Protein AF-A0A2G5B1B4-F1 (afdb_monomer_lite)

Foldseek 3Di:
DVLVVVVVVCVVPDPPLCPVVLVVLLVLLQPLVVLPPDPVVVLVSLVVLLVSVVSVRPNSLSSLLSLLLVQAQLDPPPSNLVSLVSSLVSCVVSVVVCVVPLQSLQLLLLSLLLNLLLCPVVVVSSVSSLLSSLVSQQVPVVSNLLQALVSVVSLVSCCPPPSSVVVVCCQDPPVCSRPVPDDHCLVRLLDDGDLSNLSSNHRSNLVVLVLCQQQPNFPVRNVVSLVVSCVVQVVDPSSLSVLLSVLLNLQPPDDYDPVSVPDRRDHSLNSNLVSLVSRDDPVSNLSNLCSLCSCQQQPDPVRDDLSNNLSLLCNLQVCCVPNVVSNLVSLVSLLCCLCPVDNVCSVNRLVSLQVSNVVCCVVPSDVACACSLPPPSDDPVSNVSCCSSHVPGYDPPPPPPDPDDPDDD

Secondary structure (DSSP, 8-state):
-HHHHHHHHHHHH-SSTTHHHHHHHHHHHT-TTGGGS-HHHHHHHHHHHHHHHHTT-TTHHHHHHHHHTTSPTT---HHHHHHHHHHHHHHHHTHHHHTT-HHHHHHHHHHHHHHTTT-TT-HHHHHHHHHHHHHHHHH-HHHHHTTTHHHHHHHHHHTTSHHHHHHHHHHHH-GGGT-TT---THHHHTSPPPHHHHHHTS-HHHHHHHHHHHHH-BHHHHHHHHHHHHHHHSSSGGGGGHHHHHHHHHHHT----HHHHTSSBPPHHHHHHHHHTT---HHHHHHHHHHHTGGGTT--TTTS-GGGTHHHHHHHHHSHHHHHHHHHHHHHHHHHHHHHS-GGGHHHHHHHHHHHHHHHHHTTS-S-SHHHHT-TTS-HHHHHHHHHH-TTTSPPP------------

Sequence (409 aa):
MEASEYLRQLSIVSRDGFAQAIGRLQLISNAGRFGRVRETVRTQLFWLLGELVRMNAHGVEQVALALTRQMRGGDVTSGNIRLCTQLLDFLQKNYSWLMTQPLLIATTAYAFGRVILDHTRHTELRSNESSFVVRLLRERFSECAMIGRDLIRMLQDAARVPAFAELWRDLLQSPQKLSTQLTSIEQILRVPTPRVFLANRLTVEMERRLVFILEHVPVAGFTRNLMWFVQRYLSTPESETLYSDLVRFVVGVVHPPNAVLASNVVPRYVFLGALLRFVRSQVVAANVKLALFYDWLCYDPQRDSIMNIEPGVLLIARSIDRYAYLTASLVEFLSFVVDAYAPALATVIHRSIGLVMLGAVEKGVLPSLTPVCEHPRIDTTTRRQLHHLFPQLVPPVSDTVSAGDSVVY

Organism: Coemansia reversa (strain ATCC 12441 / NRRL 1564) (NCBI:txid763665)

pLDDT: mean 93.88, std 10.43, range [32.44, 98.81]

Structure (mmCIF, N/CA/C/O backbone):
data_AF-A0A2G5B1B4-F1
#
_entry.id   AF-A0A2G5B1B4-F1
#
loop_
_atom_site.group_PDB
_atom_site.id
_atom_site.type_symbol
_atom_site.label_atom_id
_atom_site.label_alt_id
_atom_site.label_comp_id
_atom_site.label_asym_id
_atom_site.label_entity_id
_atom_site.label_seq_id
_atom_site.pdbx_PDB_ins_code
_atom_site.Cartn_x
_atom_site.Cartn_y
_atom_site.Cartn_z
_atom_site.occupancy
_atom_site.B_iso_or_equiv
_atom_site.auth_seq_id
_atom_site.auth_comp_id
_atom_site.auth_asym_id
_atom_site.auth_atom_id
_atom_site.pdbx_PDB_model_num
ATOM 1 N N . MET A 1 1 ? -32.554 8.242 23.453 1.00 56.72 1 MET A N 1
ATOM 2 C CA . MET A 1 1 ? -33.603 7.371 24.025 1.00 56.72 1 MET A CA 1
ATOM 3 C C . MET A 1 1 ? -34.140 6.380 23.002 1.00 56.72 1 MET A C 1
ATOM 5 O O . MET A 1 1 ? -34.137 5.202 23.313 1.00 56.72 1 MET A O 1
ATOM 9 N N . GLU A 1 2 ? -34.502 6.788 21.780 1.00 84.75 2 GLU A N 1
ATOM 10 C CA . GLU A 1 2 ? -35.092 5.856 20.796 1.00 84.75 2 GLU A CA 1
ATOM 11 C C . GLU A 1 2 ? -34.148 4.742 20.298 1.00 84.75 2 GLU A C 1
ATOM 13 O O . GLU A 1 2 ? -34.555 3.591 20.207 1.00 84.75 2 GLU A O 1
ATOM 18 N N . ALA A 1 3 ? -32.870 5.029 20.017 1.00 90.25 3 ALA A N 1
ATOM 19 C CA . ALA A 1 3 ? -31.960 4.020 19.453 1.00 90.25 3 ALA A CA 1
ATOM 20 C C . ALA A 1 3 ? -31.680 2.831 20.396 1.00 90.25 3 ALA A C 1
ATOM 22 O O . ALA A 1 3 ? -31.646 1.687 19.950 1.00 90.25 3 ALA A O 1
ATOM 23 N N . SER A 1 4 ? -31.505 3.091 21.696 1.00 92.19 4 SER A N 1
ATOM 24 C CA . SER A 1 4 ? -31.312 2.048 22.714 1.00 92.19 4 SER A CA 1
ATOM 25 C C . SER A 1 4 ? -32.553 1.170 22.868 1.00 92.19 4 SER A C 1
ATOM 27 O O . SER A 1 4 ? -32.432 -0.039 23.046 1.00 92.19 4 SER A O 1
ATOM 29 N N . GLU A 1 5 ? -33.740 1.768 22.749 1.00 94.81 5 GLU A N 1
ATOM 30 C CA . GLU A 1 5 ? -35.007 1.042 22.768 1.00 94.81 5 GLU A CA 1
ATOM 31 C C . GLU A 1 5 ? -35.138 0.116 21.553 1.00 94.81 5 GLU A C 1
ATOM 33 O O . GLU A 1 5 ? -35.413 -1.072 21.710 1.00 94.81 5 GLU A O 1
ATOM 38 N N . TYR A 1 6 ? -34.851 0.615 20.347 1.00 94.88 6 TYR A N 1
ATOM 39 C CA . TYR A 1 6 ? -34.869 -0.216 19.141 1.00 94.88 6 TYR A CA 1
ATOM 40 C C . TYR A 1 6 ? -33.829 -1.333 19.177 1.00 94.88 6 TYR A C 1
ATOM 42 O O . TYR A 1 6 ? -34.114 -2.439 18.723 1.00 94.88 6 TYR A O 1
ATOM 50 N N . LEU A 1 7 ? -32.643 -1.087 19.740 1.00 95.19 7 LEU A N 1
ATOM 51 C CA . LEU A 1 7 ? -31.660 -2.148 19.932 1.00 95.19 7 LEU A CA 1
ATOM 52 C C . LEU A 1 7 ? -32.182 -3.211 20.901 1.00 95.19 7 LEU A C 1
ATOM 54 O O . LEU A 1 7 ? -32.080 -4.393 20.600 1.00 95.19 7 LEU A O 1
ATOM 58 N N . ARG A 1 8 ? -32.794 -2.818 22.025 1.00 94.19 8 ARG A N 1
ATOM 59 C CA . ARG A 1 8 ? -33.416 -3.765 22.960 1.00 94.19 8 ARG A CA 1
ATOM 60 C C . ARG A 1 8 ? -34.468 -4.627 22.263 1.00 94.19 8 ARG A C 1
ATOM 62 O O . ARG A 1 8 ? -34.474 -5.841 22.439 1.00 94.19 8 ARG A O 1
ATOM 69 N N . GLN A 1 9 ? -35.323 -4.014 21.448 1.00 95.06 9 GLN A N 1
ATOM 70 C CA . GLN A 1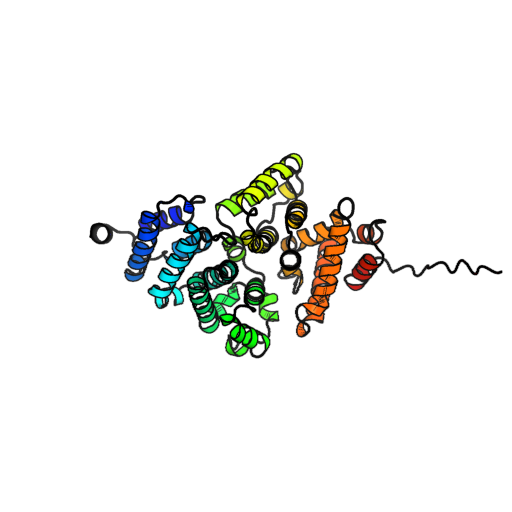 9 ? -36.319 -4.734 20.653 1.00 95.06 9 GLN A CA 1
ATOM 71 C C . GLN A 1 9 ? -35.661 -5.681 19.645 1.00 95.06 9 GLN A C 1
ATOM 73 O O . GLN A 1 9 ? -36.060 -6.840 19.558 1.00 95.06 9 GLN A O 1
ATOM 78 N N . LEU A 1 10 ? -34.613 -5.231 18.944 1.00 94.38 10 LEU A N 1
ATOM 79 C CA . LEU A 1 10 ? -33.833 -6.066 18.031 1.00 94.38 10 LEU A CA 1
ATOM 80 C C . LEU A 1 10 ? -33.254 -7.290 18.753 1.00 94.38 10 LEU A C 1
ATOM 82 O O . LEU A 1 10 ? -33.335 -8.394 18.228 1.00 94.38 10 LEU A O 1
ATOM 86 N N . SER A 1 11 ? -32.726 -7.118 19.965 1.00 94.06 11 SER A N 1
ATOM 87 C CA . SER A 1 11 ? -32.183 -8.205 20.786 1.00 94.06 11 SER A CA 1
ATOM 88 C C . SER A 1 11 ? -33.228 -9.243 21.184 1.00 94.06 11 SER A C 1
ATOM 90 O O . SER A 1 11 ? -32.897 -10.417 21.287 1.00 94.06 11 SER A O 1
ATOM 92 N N . ILE A 1 12 ? -34.482 -8.825 21.387 1.00 94.94 12 ILE A N 1
ATOM 93 C CA . ILE A 1 12 ? -35.594 -9.727 21.723 1.00 94.94 12 ILE A CA 1
ATOM 94 C C . ILE A 1 12 ? -36.022 -10.552 20.501 1.00 94.94 12 ILE A C 1
ATOM 96 O O . ILE A 1 12 ? -36.365 -11.724 20.639 1.00 94.94 12 ILE A O 1
ATOM 100 N N . VAL A 1 13 ? -36.026 -9.951 19.306 1.00 95.12 13 VAL A N 1
ATOM 101 C CA . VAL A 1 13 ? -36.523 -10.613 18.084 1.00 95.12 13 VAL A CA 1
ATOM 102 C C . VAL A 1 13 ? -35.438 -11.337 17.285 1.00 95.12 13 VAL A C 1
ATOM 104 O O . VAL A 1 13 ? -35.765 -12.185 16.455 1.00 95.12 13 VAL A O 1
ATOM 107 N N . SER A 1 14 ? -34.163 -11.009 17.506 1.00 94.19 14 SER A N 1
ATOM 108 C CA . SER A 1 14 ? -33.018 -11.613 16.822 1.00 94.19 14 SER A CA 1
ATOM 109 C C . SER A 1 14 ? -32.926 -13.109 17.128 1.00 94.19 14 SER A C 1
ATOM 111 O O . SER A 1 14 ? -32.933 -13.525 18.284 1.00 94.19 14 SER A O 1
ATOM 113 N N . ARG A 1 15 ? -32.833 -13.931 16.077 1.00 95.56 15 ARG A N 1
ATOM 114 C CA . ARG A 1 15 ? -32.708 -15.401 16.174 1.00 95.56 15 ARG A CA 1
ATOM 115 C C . ARG A 1 15 ? -31.421 -15.940 15.555 1.00 95.56 15 ARG A C 1
ATOM 117 O O . ARG A 1 15 ? -31.224 -17.147 15.507 1.00 95.56 15 ARG A O 1
ATOM 124 N N . ASP A 1 16 ? -30.566 -15.055 15.059 1.00 95.75 16 ASP A N 1
ATOM 125 C CA . ASP A 1 16 ? -29.385 -15.374 14.255 1.00 95.75 16 ASP A CA 1
ATOM 126 C C . ASP A 1 16 ? -28.098 -14.774 14.841 1.00 95.75 16 ASP A C 1
ATOM 128 O O . ASP A 1 16 ? -27.106 -14.611 14.134 1.00 95.75 16 ASP A O 1
ATOM 132 N N . GLY A 1 17 ? -28.124 -14.371 16.116 1.00 94.31 17 GLY A N 1
ATOM 133 C CA . GLY A 1 17 ? -26.987 -13.700 16.747 1.00 94.31 17 GLY A CA 1
ATOM 134 C C . GLY A 1 17 ? -26.611 -12.381 16.063 1.00 94.31 17 GLY A C 1
ATOM 135 O O . GLY A 1 17 ? -25.438 -12.020 16.053 1.00 94.31 17 GLY A O 1
ATOM 136 N N . PHE A 1 18 ? -27.589 -11.669 15.483 1.00 96.94 18 PHE A N 1
ATOM 137 C CA . PHE A 1 18 ? -27.417 -10.415 14.734 1.00 96.94 18 PHE A CA 1
ATOM 138 C C . PHE A 1 18 ? -26.724 -10.556 13.373 1.00 96.94 18 PHE A C 1
ATOM 140 O O . PHE A 1 18 ? -26.369 -9.537 12.774 1.00 96.94 18 PHE A O 1
ATOM 147 N N . ALA A 1 19 ? -26.558 -11.771 12.843 1.00 95.94 19 ALA A N 1
ATOM 148 C CA . ALA A 1 19 ? -25.866 -12.005 11.576 1.00 95.94 19 ALA A CA 1
ATOM 149 C C . ALA A 1 19 ? -26.446 -11.177 10.412 1.00 95.94 19 ALA A C 1
ATOM 151 O O . ALA A 1 19 ? -25.695 -10.536 9.674 1.00 95.94 19 ALA A O 1
ATOM 152 N N . GLN A 1 20 ? -27.773 -11.107 10.269 1.00 95.19 20 GLN A N 1
ATOM 153 C CA . GLN A 1 20 ? -28.429 -10.291 9.243 1.00 95.19 20 GLN A CA 1
ATOM 154 C C . GLN A 1 20 ? -28.176 -8.796 9.446 1.00 95.19 20 GLN A C 1
ATOM 156 O O . GLN A 1 20 ? -27.878 -8.086 8.484 1.00 95.19 20 GLN A O 1
ATOM 161 N N . ALA A 1 21 ? -28.259 -8.306 10.687 1.00 94.88 21 ALA A N 1
ATOM 162 C CA . ALA A 1 21 ? -27.978 -6.906 10.993 1.00 94.88 21 ALA A CA 1
ATOM 163 C C . ALA A 1 21 ? -26.531 -6.559 10.616 1.00 94.88 21 ALA A C 1
ATOM 165 O O . ALA A 1 21 ? -26.300 -5.609 9.868 1.00 94.88 21 ALA A O 1
ATOM 166 N N . ILE A 1 22 ? -25.571 -7.387 11.033 1.00 97.12 22 ILE A N 1
ATOM 167 C CA . ILE A 1 22 ? -24.149 -7.229 10.717 1.00 97.12 22 ILE A CA 1
ATOM 168 C C . ILE A 1 22 ? -23.908 -7.292 9.208 1.00 97.12 22 ILE A C 1
ATOM 170 O O . ILE A 1 22 ? -23.216 -6.425 8.681 1.00 97.12 22 ILE A O 1
ATOM 174 N N . GLY A 1 23 ? -24.541 -8.216 8.483 1.00 96.88 23 GLY A N 1
ATOM 175 C CA . GLY A 1 23 ? -24.462 -8.278 7.021 1.00 96.88 23 GLY A CA 1
ATOM 176 C C . GLY A 1 23 ? -24.932 -6.985 6.341 1.00 96.88 23 GLY A C 1
ATOM 177 O O . GLY A 1 23 ? -24.315 -6.514 5.381 1.00 96.88 23 GLY A O 1
ATOM 178 N N . ARG A 1 24 ? -25.977 -6.330 6.869 1.00 95.69 24 ARG A N 1
ATOM 179 C CA . ARG A 1 24 ? -26.408 -5.006 6.382 1.00 95.69 24 ARG A CA 1
ATOM 180 C C . ARG A 1 24 ? -25.410 -3.905 6.729 1.00 95.69 24 ARG A C 1
ATOM 182 O O . ARG A 1 24 ? -25.148 -3.055 5.878 1.00 95.69 24 ARG A O 1
ATOM 189 N N . LEU A 1 25 ? -24.818 -3.929 7.923 1.00 96.56 25 LEU A N 1
ATOM 190 C CA . LEU A 1 25 ? -23.766 -2.977 8.294 1.00 96.56 25 LEU A CA 1
ATOM 191 C C . LEU A 1 25 ? -22.533 -3.138 7.397 1.00 96.56 25 LEU A C 1
ATOM 193 O O . LEU A 1 25 ? -22.007 -2.143 6.908 1.00 96.56 25 LEU A O 1
ATOM 197 N N . GLN A 1 26 ? -22.119 -4.372 7.100 1.00 95.62 26 GLN A N 1
ATOM 198 C CA . GLN A 1 26 ? -21.025 -4.659 6.169 1.00 95.62 26 GLN A CA 1
ATOM 199 C C . GLN A 1 26 ? -21.321 -4.114 4.767 1.00 95.62 26 GLN A C 1
ATOM 201 O O . GLN A 1 26 ? -20.440 -3.517 4.147 1.00 95.62 26 GLN A O 1
ATOM 206 N N . LEU A 1 27 ? -22.554 -4.267 4.268 1.00 94.19 27 LEU A N 1
ATOM 207 C CA . LEU A 1 27 ? -22.967 -3.712 2.976 1.00 94.19 27 LEU A CA 1
ATOM 208 C C . LEU A 1 27 ? -22.848 -2.180 2.949 1.00 94.19 27 LEU A C 1
ATOM 210 O O . LEU A 1 27 ? -22.343 -1.617 1.976 1.00 94.19 27 LEU A O 1
ATOM 214 N N . ILE A 1 28 ? -23.286 -1.507 4.019 1.00 93.75 28 ILE A N 1
ATOM 215 C CA . ILE A 1 28 ? -23.202 -0.046 4.147 1.00 93.75 28 ILE A CA 1
ATOM 216 C C . ILE A 1 28 ? -21.737 0.401 4.224 1.00 93.75 28 ILE A C 1
ATOM 218 O O . ILE A 1 28 ? -21.333 1.296 3.480 1.00 93.75 28 ILE A O 1
ATOM 222 N N . SER A 1 29 ? -20.930 -0.240 5.070 1.00 94.44 29 SER A N 1
ATOM 223 C CA . SER A 1 29 ? -19.513 0.092 5.260 1.00 94.44 29 SER A CA 1
ATOM 224 C C . SER A 1 29 ? -18.658 -0.189 4.023 1.00 94.44 29 SER A C 1
ATOM 226 O O . SER A 1 29 ? -17.667 0.498 3.806 1.00 94.44 29 SER A O 1
ATOM 228 N N . ASN A 1 30 ? -19.050 -1.133 3.161 1.00 92.50 30 ASN A N 1
ATOM 229 C CA . ASN A 1 30 ? -18.387 -1.406 1.878 1.00 92.50 30 ASN A CA 1
ATOM 230 C C . ASN A 1 30 ? -18.935 -0.578 0.705 1.00 92.50 30 ASN A C 1
ATOM 232 O O . ASN A 1 30 ? -18.484 -0.726 -0.438 1.00 92.50 30 ASN A O 1
ATOM 236 N N . ALA A 1 31 ? -19.905 0.307 0.938 1.00 91.00 31 ALA A N 1
ATOM 237 C CA . ALA A 1 31 ? -20.442 1.133 -0.128 1.00 91.00 31 ALA A CA 1
ATOM 238 C C . ALA A 1 31 ? -19.355 2.077 -0.668 1.00 91.00 31 ALA A C 1
ATOM 240 O O . ALA A 1 31 ? -18.781 2.881 0.064 1.00 91.00 31 ALA A O 1
ATOM 241 N N . GLY A 1 32 ? -19.125 2.073 -1.987 1.00 86.50 32 GLY A N 1
ATOM 242 C CA . GLY A 1 32 ? -18.165 2.994 -2.621 1.00 86.50 32 GLY A CA 1
ATOM 243 C C . GLY A 1 32 ? -18.502 4.480 -2.412 1.00 86.50 32 GLY A C 1
ATOM 244 O O . GLY A 1 32 ? -17.653 5.345 -2.581 1.00 86.50 32 GLY A O 1
ATOM 245 N N . ARG A 1 33 ? -19.742 4.786 -2.008 1.00 86.31 33 ARG A N 1
ATOM 246 C CA . ARG A 1 33 ? -20.210 6.131 -1.654 1.00 86.31 33 ARG A CA 1
ATOM 247 C C . ARG A 1 33 ? -20.496 6.279 -0.155 1.00 86.31 33 ARG A C 1
ATOM 249 O O . ARG A 1 33 ? -21.348 7.087 0.197 1.00 86.31 33 ARG A O 1
ATOM 256 N N . PHE A 1 34 ? -19.799 5.551 0.721 1.00 91.38 34 PHE A N 1
ATOM 257 C CA . PHE A 1 34 ? -19.972 5.652 2.178 1.00 91.38 34 PHE A CA 1
ATOM 258 C C . PHE A 1 34 ? -19.892 7.100 2.693 1.00 91.38 34 PHE A C 1
ATOM 260 O O . PHE A 1 34 ? -20.690 7.504 3.531 1.00 91.38 34 PHE A O 1
ATOM 267 N N . GLY A 1 35 ? -19.029 7.938 2.107 1.00 87.81 35 GLY A N 1
ATOM 268 C CA . GLY A 1 35 ? -18.955 9.370 2.437 1.00 87.81 35 GLY A CA 1
ATOM 269 C C . GLY A 1 35 ? -20.240 10.178 2.173 1.00 87.81 35 GLY A C 1
ATOM 270 O O . GLY A 1 35 ? -20.346 11.303 2.645 1.00 87.81 35 GLY A O 1
ATOM 271 N N . ARG A 1 36 ? -21.222 9.629 1.439 1.00 89.69 36 ARG A N 1
ATOM 272 C CA . ARG A 1 36 ? -22.560 10.225 1.256 1.00 89.69 36 ARG A CA 1
ATOM 273 C C . ARG A 1 36 ? -23.569 9.792 2.322 1.00 89.69 36 ARG A C 1
ATOM 275 O O . ARG A 1 36 ? -24.667 10.341 2.363 1.00 89.69 36 ARG A O 1
ATOM 282 N N . VAL A 1 37 ? -23.234 8.808 3.156 1.00 91.75 37 VAL A N 1
ATOM 283 C CA . VAL A 1 37 ? -24.067 8.425 4.299 1.00 91.75 37 VAL A CA 1
ATOM 284 C C . VAL A 1 37 ? -24.105 9.603 5.268 1.00 91.75 37 VAL A C 1
ATOM 286 O O . VAL A 1 37 ? -23.065 10.169 5.624 1.00 91.75 37 VAL A O 1
ATOM 289 N N . ARG A 1 38 ? -25.322 9.989 5.676 1.00 93.38 38 ARG A N 1
ATOM 290 C CA . ARG A 1 38 ? -25.541 11.119 6.586 1.00 93.38 38 ARG A CA 1
ATOM 291 C C . ARG A 1 38 ? -24.687 10.953 7.836 1.00 93.38 38 ARG A C 1
ATOM 293 O O . ARG A 1 38 ? -24.531 9.852 8.354 1.00 93.38 38 ARG A O 1
ATOM 300 N N . GLU A 1 39 ? -24.143 12.058 8.321 1.00 91.12 39 GLU A N 1
ATOM 301 C CA . GLU A 1 39 ? -23.239 12.050 9.470 1.00 91.12 39 GLU A CA 1
ATOM 302 C C . GLU A 1 39 ? -23.869 11.421 10.714 1.00 91.12 39 GLU A C 1
ATOM 304 O O . GLU A 1 39 ? -23.259 10.554 11.327 1.00 91.12 39 GLU A O 1
ATOM 309 N N . THR A 1 40 ? -25.124 11.757 11.012 1.00 93.75 40 THR A N 1
ATOM 310 C CA . THR A 1 40 ? -25.873 11.155 12.123 1.00 93.75 40 THR A CA 1
ATOM 311 C C . THR A 1 40 ? -25.961 9.632 12.018 1.00 93.75 40 THR A C 1
ATOM 313 O O . THR A 1 40 ? -25.836 8.940 13.023 1.00 93.75 40 THR A O 1
ATOM 316 N N . VAL A 1 41 ? -26.098 9.090 10.804 1.00 93.75 41 VAL A N 1
ATOM 317 C CA . VAL A 1 41 ? -26.125 7.641 10.558 1.00 93.75 41 VAL A CA 1
ATOM 318 C C . VAL A 1 41 ? -24.744 7.021 10.770 1.00 93.75 41 VAL A C 1
ATOM 320 O O . VAL A 1 41 ? -24.655 5.942 11.344 1.00 93.75 41 VAL A O 1
ATOM 323 N N . ARG A 1 42 ? -23.661 7.698 10.365 1.00 94.62 42 ARG A N 1
ATOM 324 C CA . ARG A 1 42 ? -22.285 7.229 10.617 1.00 94.62 42 ARG A CA 1
ATOM 325 C C . ARG A 1 42 ? -21.953 7.224 12.112 1.00 94.62 42 ARG A C 1
ATOM 327 O O . ARG A 1 42 ? -21.400 6.247 12.601 1.00 94.62 42 ARG A O 1
ATOM 334 N N . THR A 1 43 ? -22.369 8.246 12.855 1.00 94.75 43 THR A N 1
ATOM 335 C CA . THR A 1 43 ? -22.231 8.268 14.320 1.00 94.75 43 THR A CA 1
ATOM 336 C C . THR A 1 43 ? -23.022 7.134 14.977 1.00 94.75 43 THR A C 1
ATOM 338 O O . THR A 1 43 ? -22.479 6.408 15.808 1.00 94.75 43 THR A O 1
ATOM 341 N N . GLN A 1 44 ? -24.276 6.919 14.560 1.00 95.56 44 GLN A N 1
ATOM 342 C CA . GLN A 1 44 ? -25.094 5.812 15.068 1.00 95.56 44 GLN A CA 1
ATOM 343 C C . GLN A 1 44 ? -24.538 4.434 14.697 1.00 95.56 44 GLN A C 1
ATOM 345 O O . GLN A 1 44 ? -24.667 3.507 15.492 1.00 95.56 44 GLN A O 1
ATOM 350 N N . LEU A 1 45 ? -23.896 4.295 13.533 1.00 96.69 45 LEU A N 1
ATOM 351 C CA . LEU A 1 45 ? -23.199 3.073 13.135 1.00 96.69 45 LEU A CA 1
ATOM 352 C C . LEU A 1 45 ? -22.113 2.717 14.156 1.00 96.69 45 LEU A C 1
ATOM 354 O O . LEU A 1 45 ? -22.116 1.602 14.662 1.00 96.69 45 LEU A O 1
ATOM 358 N N . PHE A 1 46 ? -21.225 3.653 14.505 1.00 97.75 46 PHE A N 1
ATOM 359 C CA . PHE A 1 46 ? -20.172 3.395 15.496 1.00 97.75 46 PHE A CA 1
ATOM 360 C C . PHE A 1 46 ? -20.721 3.107 16.894 1.00 97.75 46 PHE A C 1
ATOM 362 O O . PHE A 1 46 ? -20.201 2.225 17.579 1.00 97.75 46 PHE A O 1
ATOM 369 N N . TRP A 1 47 ? -21.789 3.802 17.304 1.00 97.31 47 TRP A N 1
ATOM 370 C CA . TRP A 1 47 ? -22.490 3.477 18.547 1.00 97.31 47 TRP A CA 1
ATOM 371 C C . TRP A 1 47 ? -22.999 2.029 18.530 1.00 97.31 47 TRP A C 1
ATOM 373 O O . TRP A 1 47 ? -22.662 1.258 19.427 1.00 97.31 47 TRP A O 1
ATOM 383 N N . LEU A 1 48 ? -23.722 1.636 17.475 1.00 97.50 48 LEU A N 1
ATOM 384 C CA . LEU A 1 48 ? -24.279 0.291 17.329 1.00 97.50 48 LEU A CA 1
ATOM 385 C C . LEU A 1 48 ? -23.186 -0.783 17.298 1.00 97.50 48 LEU A C 1
ATOM 387 O O . LEU A 1 48 ? -23.344 -1.819 17.933 1.00 97.50 48 LEU A O 1
ATOM 391 N N . LEU A 1 49 ? -22.064 -0.540 16.614 1.00 98.19 49 LEU A N 1
ATOM 392 C CA . LEU A 1 49 ? -20.926 -1.464 16.635 1.00 98.19 49 LEU A CA 1
ATOM 393 C C . LEU A 1 49 ? -20.401 -1.667 18.060 1.00 98.19 49 LEU A C 1
ATOM 395 O O . LEU A 1 49 ? -20.137 -2.799 18.449 1.00 98.19 49 LEU A O 1
ATOM 399 N N . GLY A 1 50 ? -20.299 -0.599 18.856 1.00 98.06 50 GLY A N 1
ATOM 400 C CA . GLY A 1 50 ? -19.887 -0.694 20.258 1.00 98.06 50 GLY A CA 1
ATOM 401 C C . GLY A 1 50 ? -20.856 -1.510 21.118 1.00 98.06 50 GLY A C 1
ATOM 402 O O . GLY A 1 50 ? -20.418 -2.253 21.993 1.00 98.06 50 GLY A O 1
ATOM 403 N N . GLU A 1 51 ? -22.161 -1.400 20.867 1.00 97.69 51 GLU A N 1
ATOM 404 C CA . GLU A 1 51 ? -23.160 -2.248 21.526 1.00 97.69 51 GLU A CA 1
ATOM 405 C C . GLU A 1 51 ? -23.026 -3.715 21.095 1.00 97.69 51 GLU A C 1
ATOM 407 O O . GLU A 1 51 ? -22.988 -4.602 21.941 1.00 97.69 51 GLU A O 1
ATOM 412 N N . LEU A 1 52 ? -22.872 -3.979 19.794 1.00 97.81 52 LEU A N 1
ATOM 413 C CA . LEU A 1 52 ? -22.727 -5.335 19.257 1.00 97.81 52 LEU A CA 1
ATOM 414 C C . LEU A 1 52 ? -21.471 -6.044 19.784 1.00 97.81 52 LEU A C 1
ATOM 416 O O . LEU A 1 52 ? -21.534 -7.239 20.071 1.00 97.81 52 LEU A O 1
ATOM 420 N N . VAL A 1 53 ? -20.361 -5.321 19.988 1.00 98.19 53 VAL A N 1
ATOM 421 C CA . VAL A 1 53 ? -19.178 -5.862 20.685 1.00 98.19 53 VAL A CA 1
ATOM 422 C C . VAL A 1 53 ? -19.528 -6.267 22.116 1.00 98.19 53 VAL A C 1
ATOM 424 O O . VAL A 1 53 ? -19.216 -7.381 22.526 1.00 98.19 53 VAL A O 1
ATOM 427 N N . ARG A 1 54 ? -20.205 -5.396 22.877 1.00 96.75 54 ARG A N 1
ATOM 428 C CA . ARG A 1 54 ? -20.606 -5.678 24.269 1.00 96.75 54 ARG A CA 1
ATOM 429 C C . ARG A 1 54 ? -21.573 -6.853 24.384 1.00 96.75 54 ARG A C 1
ATOM 431 O O . ARG A 1 54 ? -21.598 -7.533 25.404 1.00 96.75 54 ARG A O 1
ATOM 438 N N . MET A 1 55 ? -22.333 -7.105 23.328 1.00 95.75 55 MET A N 1
ATOM 439 C CA . MET A 1 55 ? -23.236 -8.243 23.207 1.00 95.75 55 MET A CA 1
ATOM 440 C C . MET A 1 55 ? -22.563 -9.512 22.661 1.00 95.75 55 MET A C 1
ATOM 442 O O . MET A 1 55 ? -23.251 -10.508 22.455 1.00 95.75 55 MET A O 1
ATOM 446 N N . ASN A 1 56 ? -21.245 -9.494 22.429 1.00 95.12 56 ASN A N 1
ATOM 447 C CA . ASN A 1 56 ? -20.474 -10.593 21.838 1.00 95.12 56 ASN A CA 1
ATOM 448 C C . ASN A 1 56 ? -21.020 -11.068 20.478 1.00 95.12 56 ASN A C 1
ATOM 450 O O . ASN A 1 56 ? -20.986 -12.257 20.166 1.00 95.12 56 ASN A O 1
ATOM 454 N N . ALA A 1 57 ? -21.532 -10.148 19.656 1.00 96.25 57 ALA A N 1
ATOM 455 C CA . ALA A 1 57 ? -21.986 -10.489 18.315 1.00 96.25 57 ALA A CA 1
ATOM 456 C C . ALA A 1 57 ? -20.790 -10.820 17.399 1.00 96.25 57 ALA A C 1
ATOM 458 O O . ALA A 1 57 ? -19.771 -10.125 17.400 1.00 96.25 57 ALA A O 1
ATOM 459 N N . HIS A 1 58 ? -20.919 -11.868 16.585 1.00 95.44 58 HIS A N 1
ATOM 460 C CA . HIS A 1 58 ? -19.871 -12.302 15.655 1.00 95.44 58 HIS A CA 1
ATOM 461 C C . HIS A 1 58 ? -19.888 -11.498 14.349 1.00 95.44 58 HIS A C 1
ATOM 463 O O . HIS A 1 58 ? -20.954 -11.219 13.809 1.00 95.44 58 HIS A O 1
ATOM 469 N N . GLY A 1 59 ? -18.720 -11.176 13.783 1.00 96.62 59 GLY A N 1
ATOM 470 C CA . GLY A 1 59 ? -18.612 -10.518 12.474 1.00 96.62 59 GLY A CA 1
ATOM 471 C C . GLY A 1 59 ? -18.525 -8.989 12.527 1.00 96.62 59 GLY A C 1
ATOM 472 O O . GLY A 1 59 ? -18.460 -8.340 11.477 1.00 96.62 59 GLY A O 1
ATOM 473 N N . VAL A 1 60 ? -18.501 -8.393 13.725 1.00 98.31 60 VAL A N 1
ATOM 474 C CA . VAL A 1 60 ? -18.289 -6.947 13.920 1.00 98.31 60 VAL A CA 1
ATOM 475 C C . VAL A 1 60 ? -16.922 -6.519 13.377 1.00 98.31 60 VAL A C 1
ATOM 477 O O . VAL A 1 60 ? -16.790 -5.446 12.784 1.00 98.31 60 VAL A O 1
ATOM 480 N N . GLU A 1 61 ? -15.911 -7.380 13.501 1.00 97.94 61 GLU A N 1
ATOM 481 C CA . GLU A 1 61 ? -14.555 -7.151 13.008 1.00 97.94 61 GLU A CA 1
ATOM 482 C C . GLU A 1 61 ? -14.526 -6.932 11.494 1.00 97.94 61 GLU A C 1
ATOM 484 O O . GLU A 1 61 ? -13.782 -6.084 11.012 1.00 97.94 61 GLU A O 1
ATOM 489 N N . GLN A 1 62 ? -15.402 -7.604 10.743 1.00 97.69 62 GLN A N 1
ATOM 490 C CA . GLN A 1 62 ? -15.515 -7.426 9.294 1.00 97.69 62 GLN A CA 1
ATOM 491 C C . GLN A 1 62 ? -16.085 -6.053 8.930 1.00 97.69 62 GLN A C 1
ATOM 493 O O . GLN A 1 62 ? -15.676 -5.447 7.938 1.00 97.69 62 GLN A O 1
ATOM 498 N N . VAL A 1 63 ? -17.004 -5.520 9.745 1.00 98.25 63 VAL A N 1
ATOM 499 C CA . VAL A 1 63 ? -17.496 -4.147 9.565 1.00 98.25 63 VAL A CA 1
ATOM 500 C C . VAL A 1 63 ? -16.375 -3.152 9.861 1.00 98.25 63 VAL A C 1
ATOM 502 O O . VAL A 1 63 ? -16.188 -2.208 9.096 1.00 98.25 63 VAL A O 1
ATOM 505 N N . ALA A 1 64 ? -15.595 -3.376 10.923 1.00 98.38 64 ALA A N 1
ATOM 506 C CA . ALA A 1 64 ? -14.450 -2.533 11.261 1.00 98.38 64 ALA A CA 1
ATOM 507 C C . ALA A 1 64 ? -13.362 -2.569 10.169 1.00 98.38 64 ALA A C 1
ATOM 509 O O . ALA A 1 64 ? -12.863 -1.516 9.776 1.00 98.38 64 ALA A O 1
ATOM 510 N N . LEU A 1 65 ? -13.058 -3.746 9.608 1.00 97.94 65 LEU A N 1
ATOM 511 C CA . LEU A 1 65 ? -12.164 -3.911 8.453 1.00 97.94 65 LEU A CA 1
ATOM 512 C C . LEU A 1 65 ? -12.680 -3.177 7.206 1.00 97.94 65 LEU A C 1
ATOM 514 O O . LEU A 1 65 ? -11.903 -2.563 6.479 1.00 97.94 65 LEU A O 1
ATOM 518 N N . ALA A 1 66 ? -13.989 -3.198 6.951 1.00 97.06 66 ALA A N 1
ATOM 519 C CA . ALA A 1 66 ? -14.574 -2.421 5.860 1.00 97.06 66 ALA A CA 1
ATOM 520 C C . ALA A 1 66 ? -14.444 -0.907 6.107 1.00 97.06 66 ALA A C 1
ATOM 522 O O . ALA A 1 66 ? -14.166 -0.147 5.181 1.00 97.06 66 ALA A O 1
ATOM 523 N N . LEU A 1 67 ? -14.607 -0.463 7.357 1.00 97.75 67 LEU A N 1
ATOM 524 C CA . LEU A 1 67 ? -14.495 0.946 7.738 1.00 97.75 67 LEU A CA 1
ATOM 525 C C . LEU A 1 67 ? -13.058 1.474 7.672 1.00 97.75 67 LEU A C 1
ATOM 527 O O . LEU A 1 67 ? -12.882 2.620 7.258 1.00 97.75 67 LEU A O 1
ATOM 531 N N . THR A 1 68 ? -12.031 0.669 7.982 1.00 97.69 68 THR A N 1
ATOM 532 C CA . THR A 1 68 ? -10.629 1.099 7.778 1.00 97.69 68 THR A CA 1
ATOM 533 C C . THR A 1 68 ? -10.374 1.451 6.316 1.00 97.69 68 THR A C 1
ATOM 535 O O . THR A 1 68 ? -9.704 2.435 6.023 1.00 97.69 68 THR A O 1
ATOM 538 N N . ARG A 1 69 ? -11.002 0.712 5.395 1.00 95.56 69 ARG A N 1
ATOM 539 C CA . ARG A 1 69 ? -10.915 0.940 3.952 1.00 95.56 69 ARG A CA 1
ATOM 540 C C . ARG A 1 69 ? -11.654 2.202 3.476 1.00 95.56 69 ARG A C 1
ATOM 542 O O . ARG A 1 69 ? -11.446 2.667 2.355 1.00 95.56 69 ARG A O 1
ATOM 549 N N . GLN A 1 70 ? -12.538 2.763 4.301 1.00 95.50 70 GLN A N 1
ATOM 550 C CA . GLN A 1 70 ? -13.211 4.031 4.007 1.00 95.50 70 GLN A CA 1
ATOM 551 C C . GLN A 1 70 ? -12.376 5.250 4.413 1.00 95.50 70 GLN A C 1
ATOM 553 O O . GLN A 1 70 ? -12.661 6.345 3.922 1.00 95.50 70 GLN A O 1
ATOM 558 N N . MET A 1 71 ? -11.348 5.071 5.254 1.00 95.50 71 MET A N 1
ATOM 559 C CA . MET A 1 71 ? -10.372 6.120 5.546 1.00 95.50 71 MET A CA 1
ATOM 560 C C . MET A 1 71 ? -9.553 6.404 4.289 1.00 95.50 71 MET A C 1
ATOM 562 O O . MET A 1 71 ? -8.891 5.523 3.738 1.00 95.50 71 MET A O 1
ATOM 566 N N . ARG A 1 72 ? -9.611 7.642 3.811 1.00 92.88 72 ARG A N 1
ATOM 567 C CA . ARG A 1 72 ? -8.894 8.062 2.606 1.00 92.88 72 ARG A CA 1
ATOM 568 C C . ARG A 1 72 ? -7.535 8.627 2.979 1.00 92.88 72 ARG A C 1
ATOM 570 O O . ARG A 1 72 ? -7.471 9.604 3.717 1.00 92.88 72 ARG A O 1
ATOM 577 N N . GLY A 1 73 ? -6.472 8.032 2.443 1.00 92.44 73 GLY A N 1
ATOM 578 C CA . GLY A 1 73 ? -5.157 8.671 2.436 1.00 92.44 73 GLY A CA 1
ATOM 579 C C . GLY A 1 73 ? -5.179 9.932 1.570 1.00 92.44 73 GLY A C 1
ATOM 580 O O . GLY A 1 73 ? -5.844 9.960 0.531 1.00 92.44 73 GLY A O 1
ATOM 581 N N . GLY A 1 74 ? -4.480 10.968 2.018 1.00 91.50 74 GLY A N 1
ATOM 582 C CA . GLY A 1 74 ? -4.355 12.247 1.329 1.00 91.50 74 GLY A CA 1
ATOM 583 C C . GLY A 1 74 ? -5.629 13.098 1.272 1.00 91.50 74 GLY A C 1
ATOM 584 O O . GLY A 1 74 ? -5.734 14.010 0.451 1.00 91.50 74 GLY A O 1
ATOM 585 N N . ASP A 1 75 ? -6.612 12.805 2.128 1.00 93.00 75 ASP A N 1
ATOM 586 C CA . ASP A 1 75 ? -7.884 13.526 2.237 1.00 93.00 75 ASP A CA 1
ATOM 587 C C . ASP A 1 75 ? -8.050 14.063 3.668 1.00 93.00 75 ASP A C 1
ATOM 589 O O . ASP A 1 75 ? -8.420 13.337 4.586 1.00 93.00 75 ASP A O 1
ATOM 593 N N . VAL A 1 76 ? -7.804 15.357 3.869 1.00 95.12 76 VAL A N 1
ATOM 594 C CA . VAL A 1 76 ? -7.986 16.025 5.173 1.00 95.12 76 VAL A CA 1
ATOM 595 C C . VAL A 1 76 ? -9.337 16.735 5.288 1.00 95.12 76 VAL A C 1
ATOM 597 O O . VAL A 1 76 ? -9.517 17.639 6.106 1.00 95.12 76 VAL A O 1
ATOM 600 N N . THR A 1 77 ? -10.323 16.364 4.462 1.00 94.00 77 THR A N 1
ATOM 601 C CA . THR A 1 77 ? -11.670 16.920 4.608 1.00 94.00 77 THR A CA 1
ATOM 602 C C . THR A 1 77 ? -12.248 16.551 5.969 1.00 94.00 77 THR A C 1
ATOM 604 O O . THR A 1 77 ? -12.024 15.463 6.504 1.00 94.00 77 THR A O 1
ATOM 607 N N . SER A 1 78 ? -13.066 17.442 6.527 1.00 94.50 78 SER A N 1
ATOM 608 C CA . SER A 1 78 ? -13.625 17.255 7.869 1.00 94.50 78 SER A CA 1
ATOM 609 C C . SER A 1 78 ? -14.400 15.936 8.014 1.00 94.50 78 SER A C 1
ATOM 611 O O . SER A 1 78 ? -14.392 15.326 9.080 1.00 94.50 78 SER A O 1
ATOM 613 N N . GLY A 1 79 ? -15.026 15.457 6.933 1.00 94.69 79 GLY A N 1
ATOM 614 C CA . GLY A 1 79 ? -15.726 14.176 6.906 1.00 94.69 79 GLY A CA 1
ATOM 615 C C . GLY A 1 79 ? -14.812 12.949 6.976 1.00 94.69 79 GLY A C 1
ATOM 616 O O . GLY A 1 79 ? -15.251 11.940 7.528 1.00 94.69 79 GLY A O 1
ATOM 617 N N . ASN A 1 80 ? -13.589 13.023 6.437 1.00 95.19 80 ASN A N 1
ATOM 618 C CA . ASN A 1 80 ? -12.590 11.956 6.536 1.00 95.19 80 ASN A CA 1
ATOM 619 C C . ASN A 1 80 ? -11.891 11.987 7.902 1.00 95.19 80 ASN A C 1
ATOM 621 O O . ASN A 1 80 ? -11.826 10.959 8.565 1.00 95.19 80 ASN A O 1
ATOM 625 N N . ILE A 1 81 ? -11.509 13.178 8.383 1.00 97.19 81 ILE A N 1
ATOM 626 C CA . ILE A 1 81 ? -10.950 13.366 9.732 1.00 97.19 81 ILE A CA 1
ATOM 627 C C . ILE A 1 81 ? -11.895 12.801 10.800 1.00 97.19 81 ILE A C 1
ATOM 629 O O . ILE A 1 81 ? -11.473 12.002 11.629 1.00 97.19 81 ILE A O 1
ATOM 633 N N . ARG A 1 82 ? -13.197 13.122 10.731 1.00 96.56 82 ARG A N 1
ATOM 634 C CA . ARG A 1 82 ? -14.194 12.563 11.663 1.00 96.56 82 ARG A CA 1
ATOM 635 C C . ARG A 1 82 ? -14.302 11.042 11.583 1.00 96.56 82 ARG A C 1
ATOM 637 O O . ARG A 1 82 ? -14.479 10.411 12.618 1.00 96.56 82 ARG A O 1
ATOM 644 N N . LEU A 1 83 ? -14.197 10.451 10.391 1.00 97.12 83 LEU A N 1
ATOM 645 C CA . LEU A 1 83 ? -14.207 8.995 10.241 1.00 97.12 83 LEU A CA 1
ATOM 646 C C . LEU A 1 83 ? -12.992 8.358 10.931 1.00 97.12 83 LEU A C 1
ATOM 648 O O . LEU A 1 83 ? -13.171 7.398 11.678 1.00 97.12 83 LEU A O 1
ATOM 652 N N . CYS A 1 84 ? -11.792 8.907 10.716 1.00 98.12 84 CYS A N 1
ATOM 653 C CA . CYS A 1 84 ? -10.568 8.451 11.378 1.00 98.12 84 CYS A CA 1
ATOM 654 C C . CYS A 1 84 ? -10.707 8.542 12.906 1.00 98.12 84 CYS A C 1
ATOM 656 O O . CYS A 1 84 ? -10.459 7.555 13.595 1.00 98.12 84 CYS A O 1
ATOM 658 N N . THR A 1 85 ? -11.201 9.672 13.429 1.00 98.31 85 THR A N 1
ATOM 659 C CA . THR A 1 85 ? -11.459 9.857 14.867 1.00 98.31 85 THR A CA 1
ATOM 660 C C . THR A 1 85 ? -12.464 8.842 15.411 1.00 98.31 85 THR A C 1
ATOM 662 O O . THR A 1 85 ? -12.178 8.162 16.389 1.00 98.31 85 THR A O 1
ATOM 665 N N . GLN A 1 86 ? -13.629 8.687 14.775 1.00 98.25 86 GLN A N 1
ATOM 666 C CA . GLN A 1 86 ? -14.673 7.779 15.262 1.00 98.25 86 GLN A CA 1
ATOM 667 C C . GLN A 1 86 ? -14.229 6.313 15.248 1.00 98.25 86 GLN A C 1
ATOM 669 O O . GLN A 1 86 ? -14.552 5.565 16.173 1.00 98.25 86 GLN A O 1
ATOM 674 N N . LEU A 1 87 ? -13.483 5.901 14.219 1.00 98.62 87 LEU A N 1
ATOM 675 C CA . LEU A 1 87 ? -12.939 4.550 14.147 1.00 98.62 87 LEU A CA 1
ATOM 676 C C . LEU A 1 87 ? -11.864 4.326 15.212 1.00 98.62 87 LEU A C 1
ATOM 678 O O . LEU A 1 87 ? -11.878 3.284 15.864 1.00 98.62 87 LEU A O 1
ATOM 682 N N . LEU A 1 88 ? -10.975 5.298 15.422 1.00 98.75 88 LEU A N 1
ATOM 683 C CA . LEU A 1 88 ? -9.962 5.234 16.471 1.00 98.75 88 LEU A CA 1
ATOM 684 C C . LEU A 1 88 ? -10.608 5.118 17.857 1.00 98.75 88 LEU A C 1
ATOM 686 O O . LEU A 1 88 ? -10.285 4.195 18.603 1.00 98.75 88 LEU A O 1
ATOM 690 N N . ASP A 1 89 ? -11.576 5.982 18.163 1.00 98.69 89 ASP A N 1
ATOM 691 C CA . ASP A 1 89 ? -12.317 5.966 19.425 1.00 98.69 89 ASP A CA 1
ATOM 692 C C . ASP A 1 89 ? -13.032 4.630 19.644 1.00 98.69 89 ASP A C 1
ATOM 694 O O . ASP A 1 89 ? -13.023 4.086 20.750 1.00 98.69 89 ASP A O 1
ATOM 698 N N . PHE A 1 90 ? -13.667 4.088 18.599 1.00 98.75 90 PHE A N 1
ATOM 699 C CA . PHE A 1 90 ? -14.325 2.784 18.656 1.00 98.75 90 PHE A CA 1
ATOM 700 C C . PHE A 1 90 ? -13.327 1.672 19.001 1.00 98.75 90 PHE A C 1
ATOM 702 O O . PHE A 1 90 ? -13.600 0.867 19.894 1.00 98.75 90 PHE A O 1
ATOM 709 N N . LEU A 1 91 ? -12.168 1.642 18.342 1.00 98.75 91 LEU A N 1
ATOM 710 C CA . LEU A 1 91 ? -11.133 0.635 18.579 1.00 98.75 91 LEU A CA 1
ATOM 711 C C . LEU A 1 91 ? -10.500 0.775 19.968 1.00 98.75 91 LEU A C 1
ATOM 713 O O . LEU A 1 91 ? -10.283 -0.229 20.641 1.00 98.75 91 LEU A O 1
ATOM 717 N N . GLN A 1 92 ? -10.248 2.002 20.430 1.00 98.56 92 GLN A N 1
ATOM 718 C CA . GLN A 1 92 ? -9.693 2.268 21.759 1.00 98.56 92 GLN A CA 1
ATOM 719 C C . GLN A 1 92 ? -10.674 1.902 22.879 1.00 98.56 92 GLN A C 1
ATOM 721 O O . GLN A 1 92 ? -10.280 1.264 23.855 1.00 98.56 92 GLN A O 1
ATOM 726 N N . LYS A 1 93 ? -11.963 2.238 22.735 1.00 98.44 93 LYS A N 1
ATOM 727 C CA . LYS A 1 93 ? -13.006 1.869 23.713 1.00 98.44 93 LYS A CA 1
ATOM 728 C C . LYS A 1 93 ? -13.223 0.360 23.795 1.00 98.44 93 LYS A C 1
ATOM 730 O O . LYS A 1 93 ? -13.565 -0.146 24.858 1.00 98.44 93 LYS A O 1
ATOM 735 N N . ASN A 1 94 ? -13.005 -0.354 22.692 1.00 98.56 94 ASN A N 1
ATOM 736 C CA . ASN A 1 94 ? -13.162 -1.804 22.595 1.00 98.56 94 ASN A CA 1
ATOM 737 C C . ASN A 1 94 ? -11.802 -2.518 22.466 1.00 98.56 94 ASN A C 1
ATOM 739 O O . ASN A 1 94 ? -11.695 -3.531 21.776 1.00 98.56 94 ASN A O 1
ATOM 743 N N . TYR A 1 95 ? -10.751 -1.999 23.113 1.00 98.56 95 TYR A N 1
ATOM 744 C CA . TYR A 1 95 ? -9.382 -2.493 22.925 1.00 98.56 95 TYR A CA 1
ATOM 745 C C . TYR A 1 95 ? -9.213 -3.971 23.305 1.00 98.56 95 TYR A C 1
ATOM 747 O O . TYR A 1 95 ? -8.555 -4.718 22.588 1.00 98.56 95 TYR A O 1
ATOM 755 N N . SER A 1 96 ? -9.844 -4.423 24.393 1.00 98.19 96 SER A N 1
ATOM 756 C CA . SER A 1 96 ? -9.814 -5.836 24.803 1.00 98.19 96 SER A CA 1
ATOM 757 C C . SER A 1 96 ? -10.399 -6.758 23.731 1.00 98.19 96 SER A C 1
ATOM 759 O O . SER A 1 96 ? -9.818 -7.799 23.440 1.00 98.19 96 SER A O 1
ATOM 761 N N . TRP A 1 97 ? -11.497 -6.345 23.096 1.00 98.50 97 TRP A N 1
ATOM 762 C CA . TRP A 1 97 ? -12.070 -7.045 21.951 1.00 98.50 97 TRP A CA 1
ATOM 763 C C . TRP A 1 97 ? -11.124 -7.010 20.748 1.00 98.50 97 TRP A C 1
ATOM 765 O O . TRP A 1 97 ? -10.855 -8.060 20.172 1.00 98.50 97 TRP A O 1
ATOM 775 N N . LEU A 1 98 ? -10.540 -5.855 20.410 1.00 98.69 98 LEU A N 1
ATOM 776 C CA . LEU A 1 98 ? -9.564 -5.747 19.320 1.00 98.69 98 LEU A CA 1
ATOM 777 C C . LEU A 1 98 ? -8.386 -6.718 19.497 1.00 98.69 98 LEU A C 1
ATOM 779 O O . LEU A 1 98 ? -7.962 -7.334 18.524 1.00 98.69 98 LEU A O 1
ATOM 783 N N . MET A 1 99 ? -7.896 -6.910 20.728 1.00 98.38 99 MET A N 1
ATOM 784 C CA . MET A 1 99 ? -6.798 -7.841 21.033 1.00 98.38 99 MET A CA 1
ATOM 785 C C . MET A 1 99 ? -7.108 -9.310 20.706 1.00 98.38 99 MET A C 1
ATOM 787 O O . MET A 1 99 ? -6.186 -10.121 20.668 1.00 98.38 99 MET A O 1
ATOM 791 N N . THR A 1 100 ? -8.376 -9.650 20.453 1.00 97.94 100 THR A N 1
ATOM 792 C CA . THR A 1 100 ? -8.815 -10.987 20.016 1.00 97.94 100 THR A CA 1
ATOM 793 C C . THR A 1 100 ? -8.887 -11.138 18.493 1.00 97.94 100 THR A C 1
ATOM 795 O O . THR A 1 100 ? -9.235 -12.210 18.008 1.00 97.94 100 THR A O 1
ATOM 798 N N . GLN A 1 101 ? -8.575 -10.082 17.729 1.00 98.25 101 GLN A N 1
ATOM 799 C CA . GLN A 1 101 ? -8.812 -9.999 16.284 1.00 98.25 101 GLN A CA 1
ATOM 800 C C . GLN A 1 101 ? -7.502 -9.754 15.502 1.00 98.25 101 GLN A C 1
ATOM 802 O O . GLN A 1 101 ? -7.226 -8.615 15.115 1.00 98.25 101 GLN A O 1
ATOM 807 N N . PRO A 1 102 ? -6.693 -10.795 15.204 1.00 98.06 102 PRO A N 1
ATOM 808 C CA . PRO A 1 102 ? -5.359 -10.643 14.603 1.00 98.06 102 PRO A CA 1
ATOM 809 C C . PRO A 1 102 ? -5.329 -9.832 13.302 1.00 98.06 102 PRO A C 1
ATOM 811 O O . PRO A 1 102 ? -4.538 -8.900 13.153 1.00 98.06 102 PRO A O 1
ATOM 814 N N . LEU A 1 103 ? -6.236 -10.131 12.365 1.00 98.06 103 LEU A N 1
ATOM 815 C CA . LEU A 1 103 ? -6.296 -9.422 11.084 1.00 98.06 103 LEU A CA 1
ATOM 816 C C . LEU A 1 103 ? -6.699 -7.952 11.259 1.00 98.06 103 LEU A C 1
ATOM 818 O O . LEU A 1 103 ? -6.188 -7.088 10.544 1.00 98.06 103 LEU A O 1
ATOM 822 N N . LEU A 1 104 ? -7.602 -7.653 12.198 1.00 98.62 104 LEU A N 1
ATOM 823 C CA . LEU A 1 104 ? -8.018 -6.280 12.476 1.00 98.62 104 LEU A CA 1
ATOM 824 C C . LEU A 1 104 ? -6.888 -5.494 13.149 1.00 98.62 104 LEU A C 1
ATOM 826 O O . LEU A 1 104 ? -6.677 -4.343 12.777 1.00 98.62 104 LEU A O 1
ATOM 830 N N . ILE A 1 105 ? -6.113 -6.106 14.050 1.00 98.81 105 ILE A N 1
ATOM 831 C CA . ILE A 1 105 ? -4.901 -5.498 14.631 1.00 98.81 105 ILE A CA 1
ATOM 832 C C . ILE A 1 105 ? -3.933 -5.087 13.520 1.00 98.81 105 ILE A C 1
ATOM 834 O O . ILE A 1 105 ? -3.601 -3.909 13.398 1.00 98.81 105 ILE A O 1
ATOM 838 N N . ALA A 1 106 ? -3.548 -6.030 12.657 1.00 98.75 106 ALA A N 1
ATOM 839 C CA . ALA A 1 106 ? -2.629 -5.768 11.553 1.00 98.75 106 ALA A CA 1
ATOM 840 C C . ALA A 1 106 ? -3.171 -4.688 10.601 1.00 98.75 106 ALA A C 1
ATOM 842 O O . ALA A 1 106 ? -2.482 -3.727 10.260 1.00 98.75 106 ALA A O 1
ATOM 843 N N . THR A 1 107 ? -4.441 -4.802 10.205 1.00 98.62 107 THR A N 1
ATOM 844 C CA . THR A 1 107 ? -5.064 -3.864 9.262 1.00 98.62 107 THR A CA 1
ATOM 845 C C . THR A 1 107 ? -5.182 -2.465 9.854 1.00 98.62 107 THR A C 1
ATOM 847 O O . THR A 1 107 ? -4.930 -1.492 9.153 1.00 98.62 107 THR A O 1
ATOM 850 N N . THR A 1 108 ? -5.535 -2.334 11.133 1.00 98.50 108 THR A N 1
ATOM 851 C CA . THR A 1 108 ? -5.653 -1.025 11.793 1.00 98.50 108 THR A CA 1
ATOM 852 C C . THR A 1 108 ? -4.292 -0.387 12.032 1.00 98.50 108 THR A C 1
ATOM 854 O O . THR A 1 108 ? -4.143 0.797 11.734 1.00 98.50 108 THR A O 1
ATOM 857 N N . ALA A 1 109 ? -3.282 -1.154 12.459 1.00 98.62 109 ALA A N 1
ATOM 858 C CA . ALA A 1 109 ? -1.908 -0.669 12.567 1.00 98.62 109 ALA A CA 1
ATOM 859 C C . ALA A 1 109 ? -1.396 -0.151 11.215 1.00 98.62 109 ALA A C 1
ATOM 861 O O . ALA A 1 109 ? -0.873 0.961 11.135 1.00 98.62 109 ALA A O 1
ATOM 862 N N . TYR A 1 110 ? -1.616 -0.912 10.136 1.00 98.62 110 TYR A N 1
ATOM 863 C CA . TYR A 1 110 ? -1.252 -0.481 8.789 1.00 98.62 110 TYR A CA 1
ATOM 864 C C . TYR A 1 110 ? -2.042 0.758 8.359 1.00 98.62 110 TYR A C 1
ATOM 866 O O . TYR A 1 110 ? -1.465 1.731 7.879 1.00 98.62 110 TYR A O 1
ATOM 874 N N . ALA A 1 111 ? -3.362 0.753 8.549 1.00 98.19 111 ALA A N 1
ATOM 875 C CA . ALA A 1 111 ? -4.217 1.809 8.040 1.00 98.19 111 ALA A CA 1
ATOM 876 C C . ALA A 1 111 ? -3.960 3.154 8.731 1.00 98.19 111 ALA A C 1
ATOM 878 O O . ALA A 1 111 ? -3.783 4.158 8.036 1.00 98.19 111 ALA A O 1
ATOM 879 N N . PHE A 1 112 ? -3.884 3.163 10.066 1.00 98.44 112 PHE A N 1
ATOM 880 C CA . PHE A 1 112 ? -3.546 4.357 10.842 1.00 98.44 112 PHE A CA 1
ATOM 881 C C . PHE A 1 112 ? -2.095 4.784 10.622 1.00 98.44 112 PHE A C 1
ATOM 883 O O . PHE A 1 112 ? -1.850 5.956 10.353 1.00 98.44 112 PHE A O 1
ATOM 890 N N . GLY A 1 113 ? -1.148 3.839 10.610 1.00 97.38 113 GLY A N 1
ATOM 891 C CA . GLY A 1 113 ? 0.269 4.109 10.350 1.00 97.38 113 GLY A CA 1
ATOM 892 C C . GLY A 1 113 ? 0.527 4.892 9.058 1.00 97.38 113 GLY A C 1
ATOM 893 O O . GLY A 1 113 ? 1.440 5.711 8.988 1.00 97.38 113 GLY A O 1
ATOM 894 N N . ARG A 1 114 ? -0.314 4.684 8.040 1.00 96.06 114 ARG A N 1
ATOM 895 C CA . ARG A 1 114 ? -0.251 5.412 6.768 1.00 96.06 114 ARG A CA 1
ATOM 896 C C . ARG A 1 114 ? -0.950 6.779 6.807 1.00 96.06 114 ARG A C 1
ATOM 898 O O . ARG A 1 114 ? -0.362 7.737 6.320 1.00 96.06 114 ARG A O 1
ATOM 905 N N . VAL A 1 115 ? -2.161 6.898 7.373 1.00 95.38 115 VAL A N 1
ATOM 906 C CA . VAL A 1 115 ? -2.916 8.182 7.376 1.00 95.38 115 VAL A CA 1
ATOM 907 C C . VAL A 1 115 ? -2.372 9.218 8.366 1.00 95.38 115 VAL A C 1
ATOM 909 O O . VAL A 1 115 ? -2.556 10.412 8.155 1.00 95.38 115 VAL A O 1
ATOM 912 N N . ILE A 1 116 ? -1.619 8.801 9.392 1.00 95.38 116 ILE A N 1
ATOM 913 C CA . ILE A 1 116 ? -0.932 9.710 10.337 1.00 95.38 116 ILE A CA 1
ATOM 914 C C . ILE A 1 116 ? -0.059 10.749 9.612 1.00 95.38 116 ILE A C 1
ATOM 916 O O . ILE A 1 116 ? 0.152 11.858 10.117 1.00 95.38 116 ILE A O 1
ATOM 920 N N . LEU A 1 117 ? 0.470 10.395 8.437 1.00 93.56 117 LEU A N 1
ATOM 921 C CA . LEU A 1 117 ? 1.310 11.269 7.618 1.00 93.56 117 LEU A CA 1
ATOM 922 C C . LEU A 1 117 ? 0.526 12.451 7.028 1.00 93.56 117 LEU A C 1
ATOM 924 O O . LEU A 1 117 ? 1.109 13.510 6.807 1.00 93.56 117 LEU A O 1
ATOM 928 N N . ASP A 1 118 ? -0.786 12.301 6.852 1.00 93.94 118 ASP A N 1
ATOM 929 C CA . ASP A 1 118 ? -1.671 13.327 6.297 1.00 93.94 118 ASP A CA 1
ATOM 930 C C . ASP A 1 118 ? -2.153 14.302 7.386 1.00 93.94 118 ASP A C 1
ATOM 932 O O . ASP A 1 118 ? -2.437 15.473 7.134 1.00 93.94 118 ASP A O 1
ATOM 936 N N . HIS A 1 119 ? -2.193 13.853 8.642 1.00 95.19 119 HIS A N 1
ATOM 937 C CA . HIS A 1 119 ? -2.791 14.579 9.765 1.00 95.19 119 HIS A CA 1
ATOM 938 C C . HIS A 1 119 ? -1.845 15.586 10.444 1.00 95.19 119 HIS A C 1
ATOM 940 O O . HIS A 1 119 ? -2.005 15.913 11.619 1.00 95.19 119 HIS A O 1
ATOM 946 N N . THR A 1 120 ? -0.857 16.128 9.727 1.00 92.12 120 THR A N 1
ATOM 947 C CA . THR A 1 120 ? 0.147 17.059 10.290 1.00 92.12 120 THR A CA 1
ATOM 948 C C . THR A 1 120 ? -0.460 18.302 10.947 1.00 92.12 120 THR A C 1
ATOM 950 O O . THR A 1 120 ? 0.069 18.771 11.953 1.00 92.12 120 THR A O 1
ATOM 953 N N . ARG A 1 121 ? -1.588 18.799 10.420 1.00 93.94 121 ARG A N 1
ATOM 954 C CA . ARG A 1 121 ? -2.346 19.944 10.959 1.00 93.94 121 ARG A CA 1
ATOM 955 C C . ARG A 1 121 ? -3.412 19.556 11.994 1.00 93.94 121 ARG A C 1
ATOM 957 O O . ARG A 1 121 ? -3.991 20.435 12.621 1.00 93.94 121 ARG A O 1
ATOM 964 N N . HIS A 1 122 ? -3.660 18.262 12.190 1.00 96.00 122 HIS A N 1
ATOM 965 C CA . HIS A 1 122 ? -4.617 17.717 13.156 1.00 96.00 122 HIS A CA 1
ATOM 966 C C . HIS A 1 122 ? -3.854 17.042 14.299 1.00 96.00 122 HIS A C 1
ATOM 968 O O . HIS A 1 122 ? -3.890 15.825 14.463 1.00 96.00 122 HIS A O 1
ATOM 974 N N . THR A 1 123 ? -3.108 17.846 15.059 1.00 95.56 123 THR A N 1
ATOM 975 C CA . THR A 1 123 ? -2.096 17.381 16.022 1.00 95.56 123 THR A CA 1
ATOM 976 C C . THR A 1 123 ? -2.648 16.443 17.092 1.00 95.56 123 THR A C 1
ATOM 978 O O . THR A 1 123 ? -2.000 15.447 17.400 1.00 95.56 123 THR A O 1
ATOM 981 N N . GLU A 1 124 ? -3.844 16.716 17.619 1.00 97.00 124 GLU A N 1
ATOM 982 C CA . GLU A 1 124 ? -4.502 15.862 18.615 1.00 97.00 124 GLU A CA 1
ATOM 983 C C . GLU A 1 124 ? -4.834 14.478 18.043 1.00 97.00 124 GLU A C 1
ATOM 985 O O . GLU A 1 124 ? -4.383 13.465 18.578 1.00 97.00 124 GLU A O 1
ATOM 990 N N . LEU A 1 125 ? -5.539 14.430 16.904 1.00 97.81 125 LEU A N 1
ATOM 991 C CA . LEU A 1 125 ? -5.848 13.174 16.219 1.00 97.81 125 LEU A CA 1
ATOM 992 C C . LEU A 1 125 ? -4.562 12.408 15.895 1.00 97.81 125 LEU A C 1
ATOM 994 O O . LEU A 1 125 ? -4.433 11.242 16.255 1.00 97.81 125 LEU A O 1
ATOM 998 N N . ARG A 1 126 ? -3.578 13.085 15.298 1.00 97.62 126 ARG A N 1
ATOM 999 C CA . ARG A 1 126 ? -2.292 12.489 14.931 1.00 97.62 126 ARG A CA 1
ATOM 1000 C C . ARG A 1 126 ? -1.560 11.904 16.139 1.00 97.62 126 ARG A C 1
ATOM 1002 O O . ARG A 1 126 ? -0.946 10.844 16.021 1.00 97.62 126 ARG A O 1
ATOM 1009 N N . SER A 1 127 ? -1.607 12.574 17.290 1.00 97.94 127 SER A N 1
ATOM 1010 C CA . SER A 1 127 ? -1.014 12.091 18.542 1.00 97.94 127 SER A CA 1
ATOM 1011 C C . SER A 1 127 ? -1.702 10.816 19.037 1.00 97.94 127 SER A C 1
ATOM 1013 O O . SER A 1 127 ? -1.031 9.832 19.369 1.00 97.94 127 SER A O 1
ATOM 1015 N N . ASN A 1 128 ? -3.038 10.799 19.014 1.00 98.44 128 ASN A N 1
ATOM 1016 C CA . ASN A 1 128 ? -3.840 9.653 19.444 1.00 98.44 128 ASN A CA 1
ATOM 1017 C C . ASN A 1 128 ? -3.636 8.445 18.520 1.00 98.44 128 ASN A C 1
ATOM 1019 O O . ASN A 1 128 ? -3.423 7.332 19.000 1.00 98.44 128 ASN A O 1
ATOM 1023 N N . GLU A 1 129 ? -3.630 8.664 17.204 1.00 98.50 129 GLU A N 1
ATOM 1024 C CA . GLU A 1 129 ? -3.335 7.632 16.206 1.00 98.50 129 GLU A CA 1
ATOM 1025 C C . GLU A 1 129 ? -1.919 7.082 16.382 1.00 98.50 129 GLU A C 1
ATOM 1027 O O . GLU A 1 129 ? -1.726 5.869 16.398 1.00 98.50 129 GLU A O 1
ATOM 1032 N N . SER A 1 130 ? -0.926 7.959 16.566 1.00 98.50 130 SER A N 1
ATOM 1033 C CA . SER A 1 130 ? 0.469 7.543 16.747 1.00 98.50 130 SER A CA 1
ATOM 1034 C C . SER A 1 130 ? 0.642 6.690 17.998 1.00 98.50 130 SER A C 1
ATOM 1036 O O . SER A 1 130 ? 1.237 5.617 17.935 1.00 98.50 130 SER A O 1
ATOM 1038 N N . SER A 1 131 ? 0.070 7.126 19.121 1.00 98.50 131 SER A N 1
ATOM 1039 C CA . SER A 1 131 ? 0.109 6.379 20.382 1.00 98.50 131 SER A CA 1
ATOM 1040 C C . SER A 1 131 ? -0.575 5.019 20.246 1.00 98.50 131 SER A C 1
ATOM 1042 O O . SER A 1 131 ? -0.054 4.009 20.714 1.00 98.50 131 SER A O 1
ATOM 1044 N N . PHE A 1 132 ? -1.718 4.973 19.557 1.00 98.75 132 PHE A N 1
ATOM 1045 C CA . PHE A 1 132 ? -2.446 3.736 19.298 1.00 98.75 132 PHE A CA 1
ATOM 1046 C C . PHE A 1 132 ? -1.648 2.760 18.423 1.00 98.75 132 PHE A C 1
ATOM 1048 O O . PHE A 1 132 ? -1.498 1.599 18.794 1.00 98.75 132 PHE A O 1
ATOM 1055 N N . VAL A 1 133 ? -1.082 3.218 17.303 1.00 98.75 133 VAL A N 1
ATOM 1056 C CA . VAL A 1 133 ? -0.291 2.367 16.399 1.00 98.75 133 VAL A CA 1
ATOM 1057 C C . VAL A 1 133 ? 0.972 1.849 17.087 1.00 98.75 133 VAL A C 1
ATOM 1059 O O . VAL A 1 133 ? 1.264 0.657 16.999 1.00 98.75 133 VAL A O 1
ATOM 1062 N N . VAL A 1 134 ? 1.693 2.703 17.821 1.00 98.69 134 VAL A N 1
ATOM 1063 C CA . VAL A 1 134 ? 2.875 2.289 18.596 1.00 98.69 134 VAL A CA 1
ATOM 1064 C C . VAL A 1 134 ? 2.497 1.244 19.644 1.00 98.69 134 VAL A C 1
ATOM 1066 O O . VAL A 1 134 ? 3.209 0.252 19.796 1.00 98.69 134 VAL A O 1
ATOM 1069 N N . ARG A 1 135 ? 1.356 1.413 20.322 1.00 98.56 135 ARG A N 1
ATOM 1070 C CA . ARG A 1 135 ? 0.848 0.432 21.285 1.00 98.56 135 ARG A CA 1
ATOM 1071 C C . ARG A 1 135 ? 0.579 -0.925 20.630 1.00 98.56 135 ARG A C 1
ATOM 1073 O O . ARG A 1 135 ? 1.069 -1.930 21.135 1.00 98.56 135 ARG A O 1
ATOM 1080 N N . LEU A 1 136 ? -0.118 -0.958 19.490 1.00 98.69 136 LEU A N 1
ATOM 1081 C CA . LEU A 1 136 ? -0.360 -2.204 18.749 1.00 98.69 136 LEU A CA 1
ATOM 1082 C C . LEU A 1 136 ? 0.953 -2.889 18.348 1.00 98.69 136 LEU A C 1
ATOM 1084 O O . LEU A 1 136 ? 1.102 -4.092 18.536 1.00 98.69 136 LEU A O 1
ATOM 1088 N N . LEU A 1 137 ? 1.925 -2.125 17.847 1.00 98.50 137 LEU A N 1
ATOM 1089 C CA . LEU A 1 137 ? 3.215 -2.665 17.412 1.00 98.50 137 LEU A CA 1
ATOM 1090 C C . LEU A 1 137 ? 4.060 -3.193 18.573 1.00 98.50 137 LEU A C 1
ATOM 1092 O O . LEU A 1 137 ? 4.791 -4.157 18.383 1.00 98.50 137 LEU A O 1
ATOM 1096 N N . ARG A 1 138 ? 3.965 -2.593 19.765 1.00 97.94 138 ARG A N 1
ATOM 1097 C CA . ARG A 1 138 ? 4.678 -3.072 20.958 1.00 97.94 138 ARG A CA 1
ATOM 1098 C C . ARG A 1 138 ? 3.988 -4.269 21.619 1.00 97.94 138 ARG A C 1
ATOM 1100 O O . ARG A 1 138 ? 4.673 -5.170 22.083 1.00 97.94 138 ARG A O 1
ATOM 1107 N N . GLU A 1 139 ? 2.656 -4.297 21.668 1.00 97.88 139 GLU A N 1
ATOM 1108 C CA . GLU A 1 139 ? 1.898 -5.351 22.367 1.00 97.88 139 GLU A CA 1
ATOM 1109 C C . GLU A 1 139 ? 1.574 -6.575 21.489 1.00 97.88 139 GLU A C 1
ATOM 1111 O O . GLU A 1 139 ? 1.326 -7.668 22.011 1.00 97.88 139 GLU A O 1
ATOM 1116 N N . ARG A 1 140 ? 1.514 -6.390 20.165 1.00 97.94 140 ARG A N 1
ATOM 1117 C CA . ARG A 1 140 ? 1.042 -7.370 19.168 1.00 97.94 140 ARG A CA 1
ATOM 1118 C C . ARG A 1 140 ? 1.889 -7.322 17.894 1.00 97.94 140 ARG A C 1
ATOM 1120 O O . ARG A 1 140 ? 1.384 -7.226 16.771 1.00 97.94 140 ARG A O 1
ATOM 1127 N N . PHE A 1 141 ? 3.213 -7.341 18.068 1.00 98.00 141 PHE A N 1
ATOM 1128 C CA . PHE A 1 141 ? 4.147 -7.257 16.946 1.00 98.00 141 PHE A CA 1
ATOM 1129 C C . PHE A 1 141 ? 3.984 -8.419 15.962 1.00 98.00 141 PHE A C 1
ATOM 1131 O O . PHE A 1 141 ? 4.027 -8.195 14.757 1.00 98.00 141 PHE A O 1
ATOM 1138 N N . SER A 1 142 ? 3.768 -9.643 16.453 1.00 96.88 142 SER A N 1
ATOM 1139 C CA . SER A 1 142 ? 3.603 -10.835 15.611 1.00 96.88 142 SER A CA 1
ATOM 1140 C C . SER A 1 142 ? 2.427 -10.697 14.644 1.00 96.88 142 SER A C 1
ATOM 1142 O O . SER A 1 142 ? 2.566 -10.984 13.457 1.00 96.88 142 SER A O 1
ATOM 1144 N N . GLU A 1 143 ? 1.288 -10.194 15.121 1.00 98.12 143 GLU A N 1
ATOM 1145 C CA . GLU A 1 143 ? 0.115 -9.911 14.299 1.00 98.12 143 GLU A CA 1
ATOM 1146 C C . GLU A 1 143 ? 0.407 -8.792 13.297 1.00 98.12 143 GLU A C 1
ATOM 1148 O O . GLU A 1 143 ? 0.092 -8.918 12.115 1.00 98.12 143 GLU A O 1
ATOM 1153 N N . CYS A 1 144 ? 1.072 -7.716 13.726 1.00 98.62 144 CYS A N 1
ATOM 1154 C CA . CYS A 1 144 ? 1.460 -6.633 12.821 1.00 98.62 144 CYS A CA 1
ATOM 1155 C C . CYS A 1 144 ? 2.443 -7.111 11.737 1.00 98.62 144 CYS A C 1
ATOM 1157 O O . CYS A 1 144 ? 2.324 -6.719 10.578 1.00 98.62 144 CYS A O 1
ATOM 1159 N N . ALA A 1 145 ? 3.382 -7.997 12.070 1.00 98.00 145 ALA A N 1
ATOM 1160 C CA . ALA A 1 145 ? 4.370 -8.534 11.139 1.00 98.00 145 ALA A CA 1
ATOM 1161 C C . ALA A 1 145 ? 3.741 -9.344 9.990 1.00 98.00 145 ALA A C 1
ATOM 1163 O O . ALA A 1 145 ? 4.367 -9.480 8.939 1.00 98.00 145 ALA A O 1
ATOM 1164 N N . MET A 1 146 ? 2.483 -9.794 10.123 1.00 97.19 146 MET A N 1
ATOM 1165 C CA . MET A 1 146 ? 1.715 -10.423 9.035 1.00 97.19 146 MET A CA 1
ATOM 1166 C C . MET A 1 146 ? 1.503 -9.501 7.823 1.00 97.19 146 MET A C 1
ATOM 1168 O O . MET A 1 146 ? 1.210 -9.985 6.730 1.00 97.19 146 MET A O 1
ATOM 1172 N N . ILE A 1 147 ? 1.659 -8.182 7.992 1.00 98.81 147 ILE A N 1
ATOM 1173 C CA . ILE A 1 147 ? 1.665 -7.220 6.881 1.00 98.81 147 ILE A CA 1
ATOM 1174 C C . ILE A 1 147 ? 2.843 -7.498 5.930 1.00 98.81 147 ILE A C 1
ATOM 1176 O O . ILE A 1 147 ? 2.746 -7.216 4.737 1.00 98.81 147 ILE A O 1
ATOM 1180 N N . GLY A 1 148 ? 3.953 -8.057 6.415 1.00 98.44 148 GLY A N 1
ATOM 1181 C CA . GLY A 1 148 ? 5.157 -8.296 5.619 1.00 98.44 148 GLY A CA 1
ATOM 1182 C C . GLY A 1 148 ? 5.917 -7.010 5.297 1.00 98.44 148 GLY A C 1
ATOM 1183 O O . GLY A 1 148 ? 5.881 -6.046 6.060 1.00 98.44 148 GLY A O 1
ATOM 1184 N N . ARG A 1 149 ? 6.610 -6.977 4.157 1.00 98.50 149 ARG A N 1
ATOM 1185 C CA . ARG A 1 149 ? 7.549 -5.901 3.797 1.00 98.50 149 ARG A CA 1
ATOM 1186 C C . ARG A 1 149 ? 6.965 -4.490 3.864 1.00 98.50 149 ARG A C 1
ATOM 1188 O O . ARG A 1 149 ? 7.634 -3.586 4.359 1.00 98.50 149 ARG A O 1
ATOM 1195 N N . ASP A 1 150 ? 5.715 -4.279 3.455 1.00 98.69 150 ASP A N 1
ATOM 1196 C CA . ASP A 1 150 ? 5.082 -2.958 3.520 1.00 98.69 150 ASP A CA 1
ATOM 1197 C C . ASP A 1 150 ? 4.874 -2.441 4.962 1.00 98.69 150 ASP A C 1
ATOM 1199 O O . ASP A 1 150 ? 4.644 -1.242 5.135 1.00 98.69 150 ASP A O 1
ATOM 1203 N N . LEU A 1 151 ? 5.021 -3.277 6.003 1.00 98.69 151 LEU A N 1
ATOM 1204 C CA . LEU A 1 151 ? 5.138 -2.805 7.389 1.00 98.69 151 LEU A CA 1
ATOM 1205 C C . LEU A 1 151 ? 6.374 -1.921 7.552 1.00 98.69 151 LEU A C 1
ATOM 1207 O O . LEU A 1 151 ? 6.275 -0.824 8.093 1.00 98.69 151 LEU A O 1
ATOM 1211 N N . ILE A 1 152 ? 7.523 -2.369 7.042 1.00 98.44 152 ILE A N 1
ATOM 1212 C CA . ILE A 1 152 ? 8.778 -1.611 7.102 1.00 98.44 152 ILE A CA 1
ATOM 1213 C C . ILE A 1 152 ? 8.636 -0.310 6.311 1.00 98.44 152 ILE A C 1
ATOM 1215 O O . ILE A 1 152 ? 9.040 0.744 6.797 1.00 98.44 152 ILE A O 1
ATOM 1219 N N . ARG A 1 153 ? 7.955 -0.346 5.157 1.00 97.69 153 ARG A N 1
ATOM 1220 C CA . ARG A 1 153 ? 7.634 0.858 4.377 1.00 97.69 153 ARG A CA 1
ATOM 1221 C C . ARG A 1 153 ? 6.748 1.842 5.139 1.00 97.69 153 ARG A C 1
ATOM 1223 O O . ARG A 1 153 ? 6.915 3.047 5.021 1.00 97.69 153 ARG A O 1
ATOM 1230 N N . MET A 1 154 ? 5.773 1.362 5.903 1.00 97.62 154 MET A N 1
ATOM 1231 C CA . MET A 1 154 ? 4.947 2.244 6.727 1.00 97.62 154 MET A CA 1
ATOM 1232 C C . MET A 1 154 ? 5.778 2.864 7.859 1.00 97.62 154 MET A C 1
ATOM 1234 O O . MET A 1 154 ? 5.717 4.075 8.069 1.00 97.62 154 MET A O 1
ATOM 1238 N N . LEU A 1 155 ? 6.598 2.057 8.537 1.00 97.75 155 LEU A N 1
ATOM 1239 C CA . LEU A 1 155 ? 7.405 2.505 9.671 1.00 97.75 155 LEU A CA 1
ATOM 1240 C C . LEU A 1 155 ? 8.524 3.465 9.270 1.00 97.75 155 LEU A C 1
ATOM 1242 O O . LEU A 1 155 ? 8.749 4.435 9.986 1.00 97.75 155 LEU A O 1
ATOM 1246 N N . GLN A 1 156 ? 9.179 3.254 8.125 1.00 95.38 156 GLN A N 1
ATOM 1247 C CA . GLN A 1 156 ? 10.210 4.171 7.629 1.00 95.38 156 GLN A CA 1
ATOM 1248 C C . GLN A 1 156 ? 9.608 5.566 7.354 1.00 95.38 156 GLN A C 1
ATOM 1250 O O . GLN A 1 156 ? 10.217 6.582 7.683 1.00 95.38 156 GLN A O 1
ATOM 1255 N N . ASP A 1 157 ? 8.389 5.621 6.799 1.00 93.69 157 ASP A N 1
ATOM 1256 C CA . ASP A 1 157 ? 7.713 6.877 6.478 1.00 93.69 157 ASP A CA 1
ATOM 1257 C C . ASP A 1 157 ? 7.265 7.577 7.777 1.00 93.69 157 ASP A C 1
ATOM 1259 O O . ASP A 1 157 ? 7.345 8.802 7.901 1.00 93.69 157 ASP A O 1
ATOM 1263 N N . ALA A 1 158 ? 6.854 6.792 8.780 1.00 94.06 158 ALA A N 1
ATOM 1264 C CA . ALA A 1 158 ? 6.477 7.268 10.108 1.00 94.06 158 ALA A CA 1
ATOM 1265 C C . ALA A 1 158 ? 7.673 7.545 11.041 1.00 94.06 158 ALA A C 1
ATOM 1267 O O . ALA A 1 158 ? 7.483 8.154 12.091 1.00 94.06 158 ALA A O 1
ATOM 1268 N N . ALA A 1 159 ? 8.906 7.176 10.680 1.00 91.81 159 ALA A N 1
ATOM 1269 C CA . ALA A 1 159 ? 10.073 7.260 11.568 1.00 91.81 159 ALA A CA 1
ATOM 1270 C C . ALA A 1 159 ? 10.396 8.691 12.033 1.00 91.81 159 ALA A C 1
ATOM 1272 O O . ALA A 1 159 ? 11.002 8.887 13.085 1.00 91.81 159 ALA A O 1
ATOM 1273 N N . ARG A 1 160 ? 9.977 9.708 11.265 1.00 88.19 160 ARG A N 1
ATOM 1274 C CA . ARG A 1 160 ? 10.125 11.130 11.632 1.00 88.19 160 ARG A CA 1
ATOM 1275 C C . ARG A 1 160 ? 9.060 11.624 12.613 1.00 88.19 160 ARG A C 1
ATOM 1277 O O . ARG A 1 160 ? 9.158 12.747 13.101 1.00 88.19 160 ARG A O 1
ATOM 1284 N N . VAL A 1 161 ? 8.028 10.831 12.885 1.00 94.25 161 VAL A N 1
ATOM 1285 C CA . VAL A 1 161 ? 7.021 11.144 13.898 1.00 94.25 161 VAL A CA 1
ATOM 1286 C C . VAL A 1 161 ? 7.614 10.805 15.269 1.00 94.25 161 VAL A C 1
ATOM 1288 O O . VAL A 1 161 ? 7.970 9.648 15.482 1.00 94.25 161 VAL A O 1
ATOM 1291 N N . PRO A 1 162 ? 7.708 11.758 16.220 1.00 94.50 162 PRO A N 1
ATOM 1292 C CA . PRO A 1 162 ? 8.411 11.537 17.489 1.00 94.50 162 PRO A CA 1
ATOM 1293 C C . PRO A 1 162 ? 7.967 10.285 18.257 1.00 94.50 162 PRO A C 1
ATOM 1295 O O . PRO A 1 162 ? 8.805 9.573 18.800 1.00 94.50 162 PRO A O 1
ATOM 1298 N N . ALA A 1 163 ? 6.669 9.965 18.230 1.00 96.38 163 ALA A N 1
ATOM 1299 C CA . ALA A 1 163 ? 6.111 8.771 18.867 1.00 96.38 163 ALA A CA 1
ATOM 1300 C C . ALA A 1 163 ? 6.699 7.446 18.335 1.00 96.38 163 ALA A C 1
ATOM 1302 O O . ALA A 1 163 ? 6.775 6.469 19.074 1.00 96.38 163 ALA A O 1
ATOM 1303 N N . PHE A 1 164 ? 7.139 7.406 17.074 1.00 97.81 164 PHE A N 1
ATOM 1304 C CA . PHE A 1 164 ? 7.715 6.217 16.441 1.00 97.81 164 PHE A CA 1
ATOM 1305 C C . PHE A 1 164 ? 9.238 6.136 16.589 1.00 97.81 164 PHE A C 1
ATOM 1307 O O . PHE A 1 164 ? 9.810 5.094 16.284 1.00 97.81 164 PHE A O 1
ATOM 1314 N N . ALA A 1 165 ? 9.912 7.194 17.052 1.00 94.94 165 ALA A N 1
ATOM 1315 C CA . ALA A 1 165 ? 11.373 7.265 17.038 1.00 94.94 165 ALA A CA 1
ATOM 1316 C C . ALA A 1 165 ? 12.031 6.152 17.871 1.00 94.94 165 ALA A C 1
ATOM 1318 O O . ALA A 1 165 ? 12.998 5.528 17.432 1.00 94.94 165 ALA A O 1
ATOM 1319 N N . GLU A 1 166 ? 11.497 5.879 19.064 1.00 96.06 166 GLU A N 1
ATOM 1320 C CA . GLU A 1 166 ? 11.989 4.793 19.915 1.00 96.06 166 GLU A CA 1
ATOM 1321 C C . GLU A 1 166 ? 11.678 3.423 19.306 1.00 96.06 166 GLU A C 1
ATOM 1323 O O . GLU A 1 166 ? 12.565 2.580 19.227 1.00 96.06 166 GLU A O 1
ATOM 1328 N N . LEU A 1 167 ? 10.454 3.227 18.806 1.00 97.38 167 LEU A N 1
ATOM 1329 C CA . LEU A 1 167 ? 10.045 1.987 18.149 1.00 97.38 167 LEU A CA 1
ATOM 1330 C C . LEU A 1 167 ? 10.938 1.664 16.942 1.00 97.38 167 LEU A C 1
ATOM 1332 O O . LEU A 1 167 ? 11.363 0.526 16.768 1.00 97.38 167 LEU A O 1
ATOM 1336 N N . TRP A 1 168 ? 11.239 2.669 16.118 1.00 97.06 168 TRP A N 1
ATOM 1337 C CA . TRP A 1 168 ? 12.107 2.534 14.952 1.00 97.06 168 TRP A CA 1
ATOM 1338 C C . TRP A 1 168 ? 13.542 2.186 15.352 1.00 97.06 168 TRP A C 1
ATOM 1340 O O . TRP A 1 168 ? 14.161 1.308 14.753 1.00 97.06 168 TRP A O 1
ATOM 1350 N N . ARG A 1 169 ? 14.063 2.823 16.409 1.00 96.00 169 ARG A N 1
ATOM 1351 C CA . ARG A 1 169 ? 15.380 2.492 16.963 1.00 96.00 169 ARG A CA 1
ATOM 1352 C C . ARG A 1 169 ? 15.419 1.061 17.492 1.00 96.00 169 ARG A C 1
ATOM 1354 O O . ARG A 1 169 ? 16.348 0.332 17.159 1.00 96.00 169 ARG A O 1
ATOM 1361 N N . ASP A 1 170 ? 14.416 0.661 18.274 1.00 96.75 170 ASP A N 1
ATOM 1362 C CA . ASP A 1 170 ? 14.290 -0.700 18.796 1.00 96.75 170 ASP A CA 1
ATOM 1363 C C . ASP A 1 170 ? 14.243 -1.711 17.644 1.00 96.75 170 ASP A C 1
ATOM 1365 O O . ASP A 1 170 ? 14.985 -2.684 17.666 1.00 96.75 170 ASP A O 1
ATOM 1369 N N . LEU A 1 171 ? 13.458 -1.457 16.594 1.00 96.69 171 LEU A N 1
ATOM 1370 C CA . LEU A 1 171 ? 13.365 -2.340 15.430 1.00 96.69 171 LEU A CA 1
ATOM 1371 C C . LEU A 1 171 ? 14.719 -2.558 14.731 1.00 96.69 171 LEU A C 1
ATOM 1373 O O . LEU A 1 171 ? 15.017 -3.676 14.314 1.00 96.69 171 LEU A O 1
ATOM 1377 N N . LEU A 1 172 ? 15.530 -1.506 14.594 1.00 94.81 172 LEU A N 1
ATOM 1378 C CA . LEU A 1 172 ? 16.812 -1.571 13.885 1.00 94.81 172 LEU A CA 1
ATOM 1379 C C . LEU A 1 172 ? 17.972 -2.076 14.752 1.00 94.81 172 LEU A C 1
ATOM 1381 O O . LEU A 1 172 ? 18.863 -2.747 14.240 1.00 94.81 172 LEU A O 1
ATOM 1385 N N . GLN A 1 173 ? 17.993 -1.732 16.041 1.00 95.62 173 GLN A N 1
ATOM 1386 C CA . GLN A 1 173 ? 19.142 -1.970 16.927 1.00 95.62 173 GLN A CA 1
ATOM 1387 C C . GLN A 1 173 ? 18.892 -3.065 17.966 1.00 95.62 173 GLN A C 1
ATOM 1389 O O . GLN A 1 173 ? 19.833 -3.627 18.520 1.00 95.62 173 GLN A O 1
ATOM 1394 N N . SER A 1 174 ? 17.636 -3.349 18.301 1.00 95.88 174 SER A N 1
ATOM 1395 C CA . SER A 1 174 ? 17.259 -4.322 19.332 1.00 95.88 174 SER A CA 1
ATOM 1396 C C . SER A 1 174 ? 15.913 -4.992 19.009 1.00 95.88 174 SER A C 1
ATOM 1398 O O . SER A 1 174 ? 15.002 -4.952 19.842 1.00 95.88 174 SER A O 1
ATOM 1400 N N . PRO A 1 175 ? 15.759 -5.614 17.819 1.00 95.50 175 PRO A N 1
ATOM 1401 C CA . PRO A 1 175 ? 14.475 -6.133 17.328 1.00 95.50 175 PRO A CA 1
ATOM 1402 C C . PRO A 1 175 ? 13.803 -7.132 18.284 1.00 95.50 175 PRO A C 1
ATOM 1404 O O . PRO A 1 175 ? 12.577 -7.218 18.348 1.00 95.50 175 PRO A O 1
ATOM 1407 N N . GLN A 1 176 ? 14.612 -7.812 19.096 1.00 95.81 176 GLN A N 1
ATOM 1408 C CA . GLN A 1 176 ? 14.215 -8.716 20.177 1.00 95.81 176 GLN A CA 1
ATOM 1409 C C . GLN A 1 176 ? 13.263 -8.082 21.208 1.00 95.81 176 GLN A C 1
ATOM 1411 O O . GLN A 1 176 ? 12.470 -8.789 21.824 1.00 95.81 176 GLN A O 1
ATOM 1416 N N . LYS A 1 177 ? 13.291 -6.750 21.377 1.00 95.88 177 LYS A N 1
ATOM 1417 C CA . LYS A 1 177 ? 12.339 -6.019 22.233 1.00 95.88 177 LYS A CA 1
ATOM 1418 C C . LYS A 1 177 ? 10.905 -6.038 21.698 1.00 95.88 177 LYS A C 1
ATOM 1420 O O . LYS A 1 177 ? 9.978 -5.803 22.465 1.00 95.88 177 LYS A O 1
ATOM 1425 N N . LEU A 1 178 ? 10.728 -6.254 20.394 1.00 95.81 178 LEU A N 1
ATOM 1426 C CA . LEU A 1 178 ? 9.417 -6.310 19.742 1.00 95.81 178 LEU A CA 1
ATOM 1427 C C . LEU A 1 178 ? 8.932 -7.749 19.590 1.00 95.81 178 LEU A C 1
ATOM 1429 O O . LEU A 1 178 ? 7.754 -8.034 19.783 1.00 95.81 178 LEU A O 1
ATOM 1433 N N . SER A 1 179 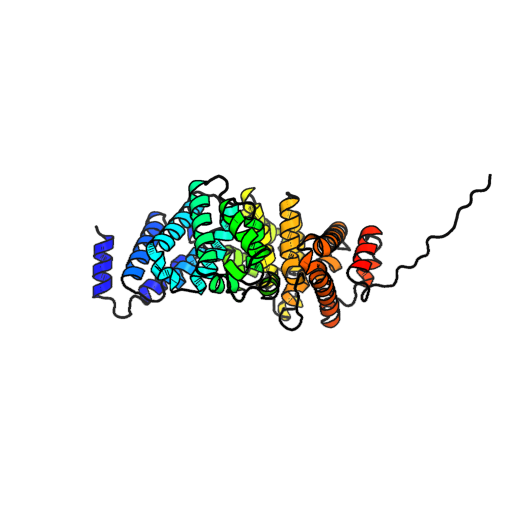? 9.838 -8.664 19.259 1.00 95.19 179 SER A N 1
ATOM 1434 C CA . SER A 1 179 ? 9.559 -10.096 19.232 1.00 95.19 179 SER A CA 1
ATOM 1435 C C . SER A 1 179 ? 10.849 -10.875 19.433 1.00 95.19 179 SER A C 1
ATOM 1437 O O . SER A 1 179 ? 11.839 -10.615 18.754 1.00 95.19 179 SER A O 1
ATOM 1439 N N . THR A 1 180 ? 10.822 -11.883 20.306 1.00 94.44 180 THR A N 1
ATOM 1440 C CA . THR A 1 180 ? 11.986 -12.736 20.604 1.00 94.44 180 THR A CA 1
ATOM 1441 C C . THR A 1 180 ? 12.483 -13.534 19.391 1.00 94.44 180 THR A C 1
ATOM 1443 O O . THR A 1 180 ? 13.617 -14.004 19.350 1.00 94.44 180 THR A O 1
ATOM 1446 N N . GLN A 1 181 ? 11.642 -13.689 18.367 1.00 93.25 181 GLN A N 1
ATOM 1447 C CA . GLN A 1 181 ? 11.991 -14.384 17.127 1.00 93.25 181 GLN A CA 1
ATOM 1448 C C . GLN A 1 181 ? 12.600 -13.447 16.074 1.00 93.25 181 GLN A C 1
ATOM 1450 O O . GLN A 1 181 ? 13.166 -13.922 15.087 1.00 93.25 181 GLN A O 1
ATOM 1455 N N . LEU A 1 182 ? 12.492 -12.128 16.268 1.00 94.62 182 LEU A N 1
ATOM 1456 C CA . LEU A 1 182 ? 12.965 -11.139 15.309 1.00 94.62 182 LEU A CA 1
ATOM 1457 C C . LEU A 1 182 ? 14.452 -10.848 15.531 1.00 94.62 182 LEU A C 1
ATOM 1459 O O . LEU A 1 182 ? 14.863 -10.327 16.570 1.00 94.62 182 LEU A O 1
ATOM 1463 N N . THR A 1 183 ? 15.269 -11.162 14.531 1.00 93.12 183 THR A N 1
ATOM 1464 C CA . THR A 1 183 ? 16.719 -10.909 14.555 1.00 93.12 183 THR A CA 1
ATOM 1465 C C . THR A 1 183 ? 17.122 -9.734 13.675 1.00 93.12 183 THR A C 1
ATOM 1467 O O . THR A 1 183 ? 18.083 -9.040 13.991 1.00 93.12 183 THR A O 1
ATOM 1470 N N . SER A 1 184 ? 16.393 -9.489 12.585 1.00 94.38 184 SER A N 1
ATOM 1471 C CA . SER A 1 184 ? 16.675 -8.423 11.622 1.00 94.38 184 SER A CA 1
ATOM 1472 C C . SER A 1 184 ? 15.411 -8.039 10.856 1.00 94.38 184 SER A C 1
ATOM 1474 O O . SER A 1 184 ? 14.551 -8.885 10.599 1.00 94.38 184 SER A O 1
ATOM 1476 N N . ILE A 1 185 ? 15.331 -6.781 10.406 1.00 95.75 185 ILE A N 1
ATOM 1477 C CA . ILE A 1 185 ? 14.263 -6.311 9.508 1.00 95.75 185 ILE A CA 1
ATOM 1478 C C . ILE A 1 185 ? 14.219 -7.083 8.184 1.00 95.75 185 ILE A C 1
ATOM 1480 O O . ILE A 1 185 ? 13.165 -7.149 7.554 1.00 95.75 185 ILE A O 1
ATOM 1484 N N . GLU A 1 186 ? 15.329 -7.714 7.784 1.00 96.50 186 GLU A N 1
ATOM 1485 C CA . GLU A 1 186 ? 15.398 -8.570 6.597 1.00 96.50 186 GLU A CA 1
ATOM 1486 C C . GLU A 1 186 ? 14.341 -9.682 6.636 1.00 96.50 186 GLU A C 1
ATOM 1488 O O . GLU A 1 186 ? 13.722 -9.984 5.615 1.00 96.50 186 GLU A O 1
ATOM 1493 N N . GLN A 1 187 ? 14.078 -10.255 7.818 1.00 96.44 187 GLN A N 1
ATOM 1494 C CA . GLN A 1 187 ? 13.079 -11.312 7.982 1.00 96.44 187 GLN A CA 1
ATOM 1495 C C . GLN A 1 187 ? 11.683 -10.837 7.563 1.00 96.44 187 GLN A C 1
ATOM 1497 O O . GLN A 1 187 ? 10.946 -11.597 6.945 1.00 96.44 187 GLN A O 1
ATOM 1502 N N . ILE A 1 188 ? 11.345 -9.574 7.841 1.00 97.94 188 ILE A N 1
ATOM 1503 C CA . ILE A 1 188 ? 10.056 -8.970 7.477 1.00 97.94 188 ILE A CA 1
ATOM 1504 C C . ILE A 1 188 ? 10.067 -8.526 6.010 1.00 97.94 188 ILE A C 1
ATOM 1506 O O . ILE A 1 188 ? 9.092 -8.749 5.297 1.00 97.94 188 ILE A O 1
ATOM 1510 N N . LEU A 1 189 ? 11.175 -7.951 5.526 1.00 98.06 189 LEU A N 1
ATOM 1511 C CA . LEU A 1 189 ? 11.326 -7.532 4.124 1.00 98.06 189 LEU A CA 1
ATOM 1512 C C . LEU A 1 189 ? 11.202 -8.710 3.137 1.00 98.06 189 LEU A C 1
ATOM 1514 O O . LEU A 1 189 ? 10.677 -8.552 2.031 1.00 98.06 189 LEU A O 1
ATOM 1518 N N . ARG A 1 190 ? 11.615 -9.912 3.552 1.00 97.50 190 ARG A N 1
ATOM 1519 C CA . ARG A 1 190 ? 11.454 -11.156 2.784 1.00 97.50 190 ARG A CA 1
ATOM 1520 C C . ARG A 1 190 ? 10.026 -11.707 2.770 1.00 97.50 190 ARG A C 1
ATOM 1522 O O . ARG A 1 190 ? 9.757 -12.619 1.992 1.00 97.50 190 ARG A O 1
ATOM 1529 N N . VAL A 1 191 ? 9.112 -11.201 3.601 1.00 97.81 191 VAL A N 1
ATOM 1530 C CA . VAL A 1 191 ? 7.704 -11.628 3.603 1.00 97.81 191 VAL A CA 1
ATOM 1531 C C . VAL A 1 191 ? 6.921 -10.755 2.617 1.00 97.81 191 VAL A C 1
ATOM 1533 O O . VAL A 1 191 ? 6.783 -9.550 2.856 1.00 97.81 191 VAL A O 1
ATOM 1536 N N . PRO A 1 192 ? 6.392 -11.317 1.511 1.00 97.94 192 PRO A N 1
ATOM 1537 C CA . PRO A 1 192 ? 5.564 -10.560 0.583 1.00 97.94 192 PRO A CA 1
ATOM 1538 C C . PRO A 1 192 ? 4.308 -10.061 1.288 1.00 97.94 192 PRO A C 1
ATOM 1540 O O . PRO A 1 192 ? 3.668 -10.807 2.029 1.00 97.94 192 PRO A O 1
ATOM 1543 N N . THR A 1 193 ? 3.929 -8.811 1.0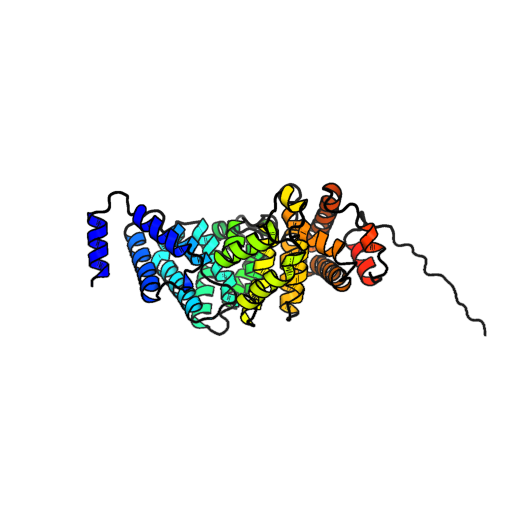41 1.00 98.69 193 THR A N 1
ATOM 1544 C CA . THR A 1 193 ? 2.732 -8.242 1.659 1.00 98.69 193 THR A CA 1
ATOM 1545 C C . THR A 1 193 ? 1.463 -8.837 1.048 1.00 98.69 193 THR A C 1
ATOM 1547 O O . THR A 1 193 ? 1.261 -8.725 -0.166 1.00 98.69 193 THR A O 1
ATOM 1550 N N . PRO A 1 194 ? 0.561 -9.425 1.857 1.00 98.25 194 PRO A N 1
ATOM 1551 C CA . PRO A 1 194 ? -0.722 -9.906 1.363 1.00 98.25 194 PRO A CA 1
ATOM 1552 C C . PRO A 1 194 ? -1.554 -8.798 0.703 1.00 98.25 194 PRO A C 1
ATOM 1554 O O . PRO A 1 194 ? -1.662 -7.682 1.218 1.00 98.25 194 PRO A O 1
ATOM 1557 N N . ARG A 1 195 ? -2.223 -9.134 -0.410 1.00 98.06 195 ARG A N 1
ATOM 1558 C CA . ARG A 1 195 ? -3.017 -8.186 -1.220 1.00 98.06 195 ARG A CA 1
ATOM 1559 C C . ARG A 1 195 ? -4.049 -7.400 -0.413 1.00 98.06 195 ARG A C 1
ATOM 1561 O O . ARG A 1 195 ? -4.310 -6.247 -0.739 1.00 98.06 195 ARG A O 1
ATOM 1568 N N . VAL A 1 196 ? -4.616 -8.004 0.635 1.00 97.19 196 VAL A N 1
ATOM 1569 C CA . VAL A 1 196 ? -5.630 -7.365 1.487 1.00 97.19 196 VAL A CA 1
ATOM 1570 C C . VAL A 1 196 ? -5.117 -6.074 2.133 1.00 97.19 196 VAL A C 1
ATOM 1572 O O . VAL A 1 196 ? -5.866 -5.104 2.195 1.00 97.19 196 VAL A O 1
ATOM 1575 N N . PHE A 1 197 ? -3.841 -6.010 2.529 1.00 98.50 197 PHE A N 1
ATOM 1576 C CA . PHE A 1 197 ? -3.268 -4.808 3.140 1.00 98.50 197 PHE A CA 1
ATOM 1577 C C . PHE A 1 197 ? -3.050 -3.706 2.102 1.00 98.50 197 PHE A C 1
ATOM 1579 O O . PHE A 1 197 ? -3.450 -2.566 2.328 1.00 98.50 197 PHE A O 1
ATOM 1586 N N . LEU A 1 198 ? -2.508 -4.049 0.929 1.00 98.38 198 LEU A N 1
ATOM 1587 C CA . LEU A 1 198 ? -2.318 -3.094 -0.170 1.00 98.38 198 LEU A CA 1
ATOM 1588 C C . LEU A 1 198 ? -3.661 -2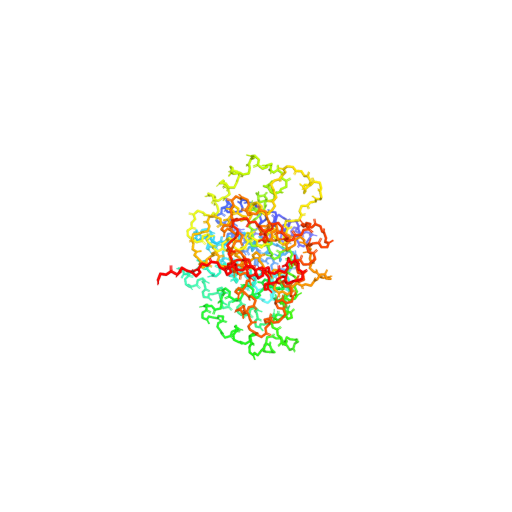.533 -0.662 1.00 98.38 198 LEU A C 1
ATOM 1590 O O . LEU A 1 198 ? -3.808 -1.329 -0.855 1.00 98.38 198 LEU A O 1
ATOM 1594 N N . ALA A 1 199 ? -4.667 -3.400 -0.805 1.00 97.31 199 ALA A N 1
ATOM 1595 C CA . ALA A 1 199 ? -6.019 -3.018 -1.194 1.00 97.31 199 ALA A CA 1
ATOM 1596 C C . ALA A 1 199 ? -6.719 -2.158 -0.133 1.00 97.31 199 ALA A C 1
ATOM 1598 O O . ALA A 1 199 ? -7.461 -1.241 -0.483 1.00 97.31 199 ALA A O 1
ATOM 1599 N N . ASN A 1 200 ? -6.456 -2.397 1.158 1.00 96.94 200 ASN A N 1
ATOM 1600 C CA . ASN A 1 200 ? -7.042 -1.624 2.253 1.00 96.94 200 ASN A CA 1
ATOM 1601 C C . ASN A 1 200 ? -6.687 -0.128 2.192 1.00 96.94 200 ASN A C 1
ATOM 1603 O O . ASN A 1 200 ? -7.462 0.701 2.660 1.00 96.94 200 ASN A O 1
ATOM 1607 N N . ARG A 1 201 ? -5.561 0.230 1.562 1.00 96.50 201 ARG A N 1
ATOM 1608 C CA . ARG A 1 201 ? -5.137 1.629 1.400 1.00 96.50 201 ARG A CA 1
ATOM 1609 C C . ARG A 1 201 ? -5.938 2.420 0.386 1.00 96.50 201 ARG A C 1
ATOM 1611 O O . ARG A 1 201 ? -5.873 3.646 0.384 1.00 96.50 201 ARG A O 1
ATOM 1618 N N . LEU A 1 202 ? -6.695 1.738 -0.465 1.00 96.06 202 LEU A N 1
ATOM 1619 C CA . LEU A 1 202 ? -7.558 2.377 -1.439 1.00 96.06 202 LEU A CA 1
ATOM 1620 C C . LEU A 1 202 ? -9.016 2.177 -1.060 1.00 96.06 202 LEU A C 1
ATOM 1622 O O . LEU A 1 202 ? -9.465 1.062 -0.785 1.00 96.06 202 LEU A O 1
ATOM 1626 N N . THR A 1 203 ? -9.805 3.241 -1.167 1.00 94.00 203 THR A N 1
ATOM 1627 C CA . THR A 1 203 ? -11.258 3.097 -1.041 1.00 94.00 203 THR A CA 1
ATOM 1628 C C . THR A 1 203 ? -11.810 2.144 -2.097 1.00 94.00 203 THR A C 1
ATOM 1630 O O . THR A 1 203 ? -11.250 1.994 -3.186 1.00 94.00 203 THR A O 1
ATOM 1633 N N . VAL A 1 204 ? -12.963 1.541 -1.806 1.00 92.75 204 VAL A N 1
ATOM 1634 C CA . VAL A 1 204 ? -13.663 0.649 -2.745 1.00 92.75 204 VAL A CA 1
ATOM 1635 C C . VAL A 1 204 ? -13.914 1.329 -4.100 1.00 92.75 204 VAL A C 1
ATOM 1637 O O . VAL A 1 204 ? -13.852 0.687 -5.145 1.00 92.75 204 VAL A O 1
ATOM 1640 N N . GLU A 1 205 ? -14.181 2.640 -4.117 1.00 92.94 205 GLU A N 1
ATOM 1641 C CA . GLU A 1 205 ? -14.376 3.374 -5.373 1.00 92.94 205 GLU A CA 1
ATOM 1642 C C . GLU A 1 205 ? -13.069 3.572 -6.157 1.00 92.94 205 GLU A C 1
ATOM 1644 O O . GLU A 1 205 ? -13.081 3.445 -7.382 1.00 92.94 205 GLU A O 1
ATOM 1649 N N . MET A 1 206 ? -11.957 3.867 -5.475 1.00 95.50 206 MET A N 1
ATOM 1650 C CA . MET A 1 206 ? -10.643 3.995 -6.116 1.00 95.50 206 MET A CA 1
ATOM 1651 C C . MET A 1 206 ? -10.225 2.673 -6.761 1.00 95.50 206 MET A C 1
ATOM 1653 O O . MET A 1 206 ? -9.875 2.670 -7.938 1.00 95.50 206 MET A O 1
ATOM 1657 N N . GLU A 1 207 ? -10.338 1.559 -6.030 1.00 96.31 207 GLU A N 1
ATOM 1658 C CA . GLU A 1 207 ? -10.036 0.223 -6.555 1.00 96.31 207 GLU A CA 1
ATOM 1659 C C . GLU A 1 207 ? -10.866 -0.089 -7.802 1.00 96.31 207 GLU A C 1
ATOM 1661 O O . GLU A 1 207 ? -10.295 -0.386 -8.847 1.00 96.31 207 GLU A O 1
ATOM 1666 N N . ARG A 1 208 ? -12.198 0.066 -7.744 1.00 95.50 208 ARG A N 1
ATOM 1667 C CA . ARG A 1 208 ? -13.073 -0.200 -8.902 1.00 95.50 208 ARG A CA 1
ATOM 1668 C C . ARG A 1 208 ? -12.678 0.612 -10.134 1.00 95.50 208 ARG A C 1
ATOM 1670 O O . ARG A 1 208 ? -12.728 0.096 -11.245 1.00 95.50 208 ARG A O 1
ATOM 1677 N N . ARG A 1 209 ? -12.292 1.879 -9.954 1.00 96.06 209 ARG A N 1
ATOM 1678 C CA . ARG A 1 209 ? -11.853 2.743 -11.061 1.00 96.06 209 ARG A CA 1
ATOM 1679 C C . ARG A 1 209 ? -10.499 2.319 -11.619 1.00 96.06 209 ARG A C 1
ATOM 1681 O O . ARG A 1 209 ? -10.348 2.303 -12.835 1.00 96.06 209 ARG A O 1
ATOM 1688 N N . LEU A 1 210 ? -9.534 1.988 -10.763 1.00 96.94 210 LEU A N 1
ATOM 1689 C CA . LEU A 1 210 ? -8.210 1.534 -11.198 1.00 96.94 210 LEU A CA 1
ATOM 1690 C C . LEU A 1 210 ? -8.286 0.201 -11.931 1.00 96.94 210 LEU A C 1
ATOM 1692 O O . LEU A 1 210 ? -7.710 0.074 -13.006 1.00 96.94 210 LEU A O 1
ATOM 1696 N N . VAL A 1 211 ? -9.035 -0.757 -11.383 1.00 97.12 211 VAL A N 1
ATOM 1697 C CA . VAL A 1 211 ? -9.264 -2.058 -12.017 1.00 97.12 211 VAL A CA 1
ATOM 1698 C C . VAL A 1 211 ? -9.962 -1.872 -13.362 1.00 97.12 211 VAL A C 1
ATOM 1700 O O . VAL A 1 211 ? -9.485 -2.388 -14.363 1.00 97.12 211 VAL A O 1
ATOM 1703 N N . PHE A 1 212 ? -11.004 -1.034 -13.439 1.00 97.38 212 PHE A N 1
ATOM 1704 C CA . PHE A 1 212 ? -11.646 -0.720 -14.719 1.00 97.38 212 PHE A CA 1
ATOM 1705 C C . PHE A 1 212 ? -10.661 -0.154 -15.751 1.00 97.38 212 PHE A C 1
ATOM 1707 O O . PHE A 1 212 ? -10.675 -0.570 -16.908 1.00 97.38 212 PHE A O 1
ATOM 1714 N N . ILE A 1 213 ? -9.784 0.770 -15.342 1.00 97.50 213 ILE A N 1
ATOM 1715 C CA . ILE A 1 213 ? -8.749 1.311 -16.231 1.00 97.50 213 ILE A CA 1
ATOM 1716 C C . ILE A 1 213 ? -7.830 0.188 -16.722 1.00 97.50 213 ILE A C 1
ATOM 1718 O O . ILE A 1 213 ? -7.625 0.066 -17.922 1.00 97.50 213 ILE A O 1
ATOM 1722 N N . LEU A 1 214 ? -7.312 -0.637 -15.817 1.00 97.12 214 LEU A N 1
ATOM 1723 C CA . LEU A 1 214 ? -6.260 -1.614 -16.108 1.00 97.12 214 LEU A CA 1
ATOM 1724 C C . LEU A 1 214 ? -6.754 -2.931 -16.724 1.00 97.12 214 LEU A C 1
ATOM 1726 O O . LEU A 1 214 ? -5.931 -3.698 -17.215 1.00 97.12 214 LEU A O 1
ATOM 1730 N N . GLU A 1 215 ? -8.060 -3.201 -16.711 1.00 96.31 215 GLU A N 1
ATOM 1731 C CA . GLU A 1 215 ? -8.638 -4.435 -17.267 1.00 96.31 215 GLU A CA 1
ATOM 1732 C C . GLU A 1 215 ? -9.576 -4.200 -18.455 1.00 96.31 215 GLU A C 1
ATOM 1734 O O . GLU A 1 215 ? -9.840 -5.130 -19.218 1.00 96.31 215 GLU A O 1
ATOM 1739 N N . HIS A 1 216 ? -10.077 -2.974 -18.644 1.00 96.56 216 HIS A N 1
ATOM 1740 C CA . HIS A 1 216 ? -11.112 -2.709 -19.649 1.00 96.56 216 HIS A CA 1
ATOM 1741 C C . HIS A 1 216 ? -10.856 -1.496 -20.541 1.00 96.56 216 HIS A C 1
ATOM 1743 O O . HIS A 1 216 ? -11.513 -1.379 -21.573 1.00 96.56 216 HIS A O 1
ATOM 1749 N N . VAL A 1 217 ? -9.950 -0.577 -20.187 1.00 97.62 217 VAL A N 1
ATOM 1750 C CA . VAL A 1 217 ? -9.731 0.641 -20.984 1.00 97.62 217 VAL A CA 1
ATOM 1751 C C . VAL A 1 217 ? -8.615 0.418 -22.008 1.00 97.62 217 VAL A C 1
ATOM 1753 O O . VAL A 1 217 ? -7.462 0.228 -21.617 1.00 97.62 217 VAL A O 1
ATOM 1756 N N . PRO A 1 218 ? -8.902 0.517 -23.321 1.00 96.62 218 PRO A N 1
ATOM 1757 C CA . PRO A 1 218 ? -7.865 0.484 -24.343 1.00 96.62 218 PRO A CA 1
ATOM 1758 C C . PRO A 1 218 ? -6.925 1.685 -24.242 1.00 96.62 218 PRO A C 1
ATOM 1760 O O . PRO A 1 218 ? -7.336 2.767 -23.810 1.00 96.62 218 PRO A O 1
ATOM 1763 N N . VAL A 1 219 ? -5.697 1.548 -24.747 1.00 92.94 219 VAL A N 1
ATOM 1764 C CA . VAL A 1 219 ? -4.682 2.624 -24.746 1.00 92.94 219 VAL A CA 1
ATOM 1765 C C . VAL A 1 219 ? -5.222 3.954 -25.299 1.00 92.94 219 VAL A C 1
ATOM 1767 O O . VAL A 1 219 ? -4.942 5.011 -24.737 1.00 92.94 219 VAL A O 1
ATOM 1770 N N . ALA A 1 220 ? -6.065 3.927 -26.337 1.00 93.69 220 ALA A N 1
ATOM 1771 C CA . ALA A 1 220 ? -6.668 5.132 -26.919 1.00 93.69 220 ALA A CA 1
ATOM 1772 C C . ALA A 1 220 ? -7.562 5.920 -25.935 1.00 93.69 220 ALA A C 1
ATOM 1774 O O . ALA A 1 220 ? -7.644 7.145 -26.006 1.00 93.69 220 ALA A O 1
ATOM 1775 N N . GLY A 1 221 ? -8.226 5.233 -24.999 1.00 93.88 221 GLY A N 1
ATOM 1776 C CA . GLY A 1 221 ? -9.087 5.844 -23.982 1.00 93.88 221 GLY A CA 1
ATOM 1777 C C . GLY A 1 221 ? -8.369 6.169 -22.671 1.00 93.88 221 GLY A C 1
ATOM 1778 O O . GLY A 1 221 ? -8.981 6.751 -21.769 1.00 93.88 221 GLY A O 1
ATOM 1779 N N . PHE A 1 222 ? -7.096 5.791 -22.538 1.00 96.50 222 PHE A N 1
ATOM 1780 C CA . PHE A 1 222 ? -6.368 5.835 -21.275 1.00 96.50 222 PHE A CA 1
ATOM 1781 C C . PHE A 1 222 ? -6.240 7.256 -20.711 1.00 96.50 222 PHE A C 1
ATOM 1783 O O . PHE A 1 222 ? -6.651 7.496 -19.575 1.00 96.50 222 PHE A O 1
ATOM 1790 N N . THR A 1 223 ? -5.751 8.215 -21.507 1.00 95.88 223 THR A N 1
ATOM 1791 C CA . THR A 1 223 ? -5.459 9.582 -21.038 1.00 95.88 223 THR A CA 1
ATOM 1792 C C . THR A 1 223 ? -6.666 10.241 -20.373 1.00 95.88 223 THR A C 1
ATOM 1794 O O . THR A 1 223 ? -6.541 10.800 -19.286 1.00 95.88 223 THR A O 1
ATOM 1797 N N . ARG A 1 224 ? -7.861 10.131 -20.971 1.00 96.69 224 ARG A N 1
ATOM 1798 C CA . ARG A 1 224 ? -9.089 10.718 -20.411 1.00 96.69 224 ARG A CA 1
ATOM 1799 C C . ARG A 1 224 ? -9.453 10.103 -19.059 1.00 96.69 224 ARG A C 1
ATOM 1801 O O . ARG A 1 224 ? -9.766 10.831 -18.120 1.00 96.69 224 ARG A O 1
ATOM 1808 N N . ASN A 1 225 ? -9.400 8.776 -18.953 1.00 97.38 225 ASN A N 1
ATOM 1809 C CA . ASN A 1 225 ? -9.730 8.077 -17.712 1.00 97.38 225 ASN A CA 1
ATOM 1810 C C . ASN A 1 225 ? -8.710 8.372 -16.604 1.00 97.38 225 ASN A C 1
ATOM 1812 O O . ASN A 1 225 ? -9.105 8.587 -15.457 1.00 97.38 225 ASN A O 1
ATOM 1816 N N . LEU A 1 226 ? -7.420 8.455 -16.951 1.00 97.06 226 LEU A N 1
ATOM 1817 C CA . LEU A 1 226 ? -6.383 8.885 -16.020 1.00 97.06 226 LEU A CA 1
ATOM 1818 C C . LEU A 1 226 ? -6.644 10.310 -15.524 1.00 97.06 226 LEU A C 1
ATOM 1820 O O . LEU A 1 226 ? -6.568 10.544 -14.323 1.00 97.06 226 LEU A O 1
ATOM 1824 N N . MET A 1 227 ? -7.003 11.249 -16.409 1.00 97.12 227 MET A N 1
ATOM 1825 C CA . MET A 1 227 ? -7.272 12.635 -16.003 1.00 97.12 227 MET A CA 1
ATOM 1826 C C . MET A 1 227 ? -8.447 12.720 -15.033 1.00 97.12 227 MET A C 1
ATOM 1828 O O . MET A 1 227 ? -8.348 13.409 -14.023 1.00 97.12 227 MET A O 1
ATOM 1832 N N . TRP A 1 228 ? -9.529 11.975 -15.274 1.00 97.12 228 TRP A N 1
ATOM 1833 C CA . TRP A 1 228 ? -10.648 11.907 -14.330 1.00 97.12 228 TRP A CA 1
ATOM 1834 C C . TRP A 1 228 ? -10.252 11.315 -12.978 1.00 97.12 228 TRP A C 1
ATOM 1836 O O . TRP A 1 228 ? -10.779 11.737 -11.949 1.00 97.12 228 TRP A O 1
ATOM 1846 N N . PHE A 1 229 ? -9.344 10.338 -12.965 1.00 97.00 229 PHE A N 1
ATOM 1847 C CA . PHE A 1 229 ? -8.823 9.770 -11.728 1.00 97.00 229 PHE A CA 1
ATOM 1848 C C . PHE A 1 229 ? -7.967 10.791 -10.966 1.00 97.00 229 PHE A C 1
ATOM 1850 O O . PHE A 1 229 ? -8.236 11.065 -9.797 1.00 97.00 229 PHE A O 1
ATOM 1857 N N . VAL A 1 230 ? -6.991 11.401 -11.645 1.00 96.00 230 VAL A N 1
ATOM 1858 C CA . VAL A 1 230 ? -6.075 12.401 -11.077 1.00 96.00 230 VAL A CA 1
ATOM 1859 C C . VAL A 1 230 ? -6.846 13.610 -10.556 1.00 96.00 230 VAL A C 1
ATOM 1861 O O . VAL A 1 230 ? -6.676 13.991 -9.404 1.00 96.00 230 VAL A O 1
ATOM 1864 N N . GLN A 1 231 ? -7.755 14.172 -11.354 1.00 95.25 231 GLN A N 1
ATOM 1865 C CA . GLN A 1 231 ? -8.564 15.325 -10.955 1.00 95.25 231 GLN A CA 1
ATOM 1866 C C . GLN A 1 231 ? -9.410 15.039 -9.710 1.00 95.25 231 GLN A C 1
ATOM 1868 O O . GLN A 1 231 ? -9.690 15.944 -8.933 1.00 95.25 231 GLN A O 1
ATOM 1873 N N . ARG A 1 232 ? -9.847 13.790 -9.530 1.00 93.62 232 ARG A N 1
ATOM 1874 C CA . ARG A 1 232 ? -10.719 13.417 -8.418 1.00 93.62 232 ARG A CA 1
ATOM 1875 C C . ARG A 1 232 ? -9.967 13.102 -7.129 1.00 93.62 232 ARG A C 1
ATOM 1877 O O . ARG A 1 232 ? -10.513 13.357 -6.061 1.00 93.62 232 ARG A O 1
ATOM 1884 N N . TYR A 1 233 ? -8.795 12.480 -7.223 1.00 94.06 233 TYR A N 1
ATOM 1885 C CA . TYR A 1 233 ? -8.119 11.893 -6.061 1.00 94.06 233 TYR A CA 1
ATOM 1886 C C . TYR A 1 233 ? -6.725 12.454 -5.792 1.00 94.06 233 TYR A C 1
ATOM 1888 O O . TYR A 1 233 ? -6.209 12.231 -4.707 1.00 94.06 233 TYR A O 1
ATOM 1896 N N . LEU A 1 234 ? -6.119 13.147 -6.760 1.00 95.00 234 LEU A N 1
ATOM 1897 C CA . LEU A 1 234 ? -4.715 13.569 -6.727 1.00 95.00 234 LEU A CA 1
ATOM 1898 C C . LEU A 1 234 ? -4.540 15.078 -6.980 1.00 95.00 234 LEU A C 1
ATOM 1900 O O . LEU A 1 234 ? -3.497 15.530 -7.451 1.00 95.00 234 LEU A O 1
ATOM 1904 N N . SER A 1 235 ? -5.591 15.867 -6.742 1.00 90.25 235 SER A N 1
ATOM 1905 C CA . SER A 1 235 ? -5.623 17.303 -7.048 1.00 90.25 235 SER A CA 1
ATOM 1906 C C . SER A 1 235 ? -5.198 18.204 -5.885 1.00 90.25 235 SER A C 1
ATOM 1908 O O . SER A 1 235 ? -5.114 19.418 -6.070 1.00 90.25 235 SER A O 1
ATOM 1910 N N . THR A 1 236 ? -4.970 17.651 -4.692 1.00 88.62 236 THR A N 1
ATOM 1911 C CA . THR A 1 236 ? -4.624 18.407 -3.476 1.00 88.62 236 THR A CA 1
ATOM 1912 C C . THR A 1 236 ? -3.171 18.154 -3.063 1.00 88.62 236 THR A C 1
ATOM 1914 O O . THR A 1 236 ? -2.644 17.078 -3.345 1.00 88.62 236 THR A O 1
ATOM 1917 N N . PRO A 1 237 ? -2.495 19.090 -2.378 1.00 86.00 237 PRO A N 1
ATOM 1918 C CA . PRO A 1 237 ? -1.158 18.837 -1.833 1.00 86.00 237 PRO A CA 1
ATOM 1919 C C . PRO A 1 237 ? -1.112 17.623 -0.895 1.00 86.00 237 PRO A C 1
ATOM 1921 O O . PRO A 1 237 ? -0.165 16.847 -0.923 1.00 86.00 237 PRO A O 1
ATOM 1924 N N . GLU A 1 238 ? -2.161 17.415 -0.100 1.00 87.38 238 GLU A N 1
ATOM 1925 C CA . GLU A 1 238 ? -2.253 16.296 0.841 1.00 87.38 238 GLU A CA 1
ATOM 1926 C C . GLU A 1 238 ? -2.321 14.941 0.123 1.00 87.38 238 GLU A C 1
ATOM 1928 O O . GLU A 1 238 ? -1.840 13.942 0.645 1.00 87.38 238 GLU A O 1
ATOM 1933 N N . SER A 1 239 ? -2.832 14.904 -1.112 1.00 91.50 239 SER A N 1
ATOM 1934 C CA . SER A 1 239 ? -2.920 13.679 -1.916 1.00 91.50 239 SER A CA 1
ATOM 1935 C C . SER A 1 239 ? -1.573 13.121 -2.387 1.00 91.50 239 SER A C 1
ATOM 1937 O O . SER A 1 239 ? -1.524 12.025 -2.945 1.00 91.50 239 SER A O 1
ATOM 1939 N N . GLU A 1 240 ? -0.462 13.822 -2.140 1.00 91.50 240 GLU A N 1
ATOM 1940 C CA . GLU A 1 240 ? 0.870 13.358 -2.526 1.00 91.50 240 GLU A CA 1
ATOM 1941 C C . GLU A 1 240 ? 1.270 12.027 -1.857 1.00 91.50 240 GLU A C 1
ATOM 1943 O O . GLU A 1 240 ? 1.971 11.210 -2.460 1.00 91.50 240 GLU A O 1
ATOM 1948 N N . THR A 1 241 ? 0.787 11.748 -0.645 1.00 89.69 241 THR A N 1
ATOM 1949 C CA . THR A 1 241 ? 1.053 10.480 0.061 1.00 89.69 241 THR A CA 1
ATOM 1950 C C . THR A 1 241 ? 0.362 9.279 -0.594 1.00 89.69 241 THR A C 1
ATOM 1952 O O . THR A 1 241 ? 0.840 8.145 -0.479 1.00 89.69 241 THR A O 1
ATOM 1955 N N . LEU A 1 242 ? -0.723 9.520 -1.341 1.00 95.31 242 LEU A N 1
ATOM 1956 C CA . LEU A 1 242 ? -1.525 8.491 -2.001 1.00 95.31 242 LEU A CA 1
ATOM 1957 C C . LEU A 1 242 ? -0.798 7.860 -3.197 1.00 95.31 242 LEU A C 1
ATOM 1959 O O . LEU A 1 242 ? -1.065 6.704 -3.521 1.00 95.31 242 LEU A O 1
ATOM 1963 N N . TYR A 1 243 ? 0.148 8.562 -3.835 1.00 97.19 243 TYR A N 1
ATOM 1964 C CA . TYR A 1 243 ? 0.877 8.029 -4.993 1.00 97.19 243 TYR A CA 1
ATOM 1965 C C . TYR A 1 243 ? 1.585 6.707 -4.686 1.00 97.19 243 TYR A C 1
ATOM 1967 O O . TYR A 1 243 ? 1.472 5.762 -5.467 1.00 97.19 243 TYR A O 1
ATOM 1975 N N . SER A 1 244 ? 2.276 6.606 -3.547 1.00 96.94 244 SER A N 1
ATOM 1976 C CA . SER A 1 244 ? 2.966 5.368 -3.169 1.00 96.94 244 SER A CA 1
ATOM 1977 C C . SER A 1 244 ? 1.983 4.219 -2.958 1.00 96.94 244 SER A C 1
ATOM 1979 O O . SER A 1 244 ? 2.231 3.111 -3.426 1.00 96.94 244 SER A O 1
ATOM 1981 N N . ASP A 1 245 ? 0.844 4.478 -2.311 1.00 98.00 245 ASP A N 1
ATOM 1982 C CA . ASP A 1 245 ? -0.179 3.457 -2.068 1.00 98.00 245 ASP A CA 1
ATOM 1983 C C . ASP A 1 245 ? -0.847 3.007 -3.391 1.00 98.00 245 ASP A C 1
ATOM 1985 O O . ASP A 1 245 ? -1.092 1.815 -3.580 1.00 98.00 245 ASP A O 1
ATOM 1989 N N . LEU A 1 246 ? -1.041 3.916 -4.360 1.00 98.38 246 LEU A N 1
ATOM 1990 C CA . LEU A 1 246 ? -1.497 3.578 -5.718 1.00 98.38 246 LEU A CA 1
ATOM 1991 C C . LEU A 1 246 ? -0.493 2.698 -6.465 1.00 98.38 246 LEU A C 1
ATOM 1993 O O . LEU A 1 246 ? -0.889 1.714 -7.090 1.00 98.38 246 LEU A O 1
ATOM 1997 N N . VAL A 1 247 ? 0.801 3.023 -6.394 1.00 98.75 247 VAL A N 1
ATOM 1998 C CA . VAL A 1 247 ? 1.849 2.206 -7.020 1.00 98.75 247 VAL A CA 1
ATOM 1999 C C . VAL A 1 247 ? 1.883 0.813 -6.404 1.00 98.75 247 VAL A C 1
ATOM 2001 O O . VAL A 1 247 ? 1.822 -0.168 -7.145 1.00 98.75 247 VAL A O 1
ATOM 2004 N N . ARG A 1 248 ? 1.898 0.703 -5.068 1.00 98.62 248 ARG A N 1
ATOM 2005 C CA . ARG A 1 248 ? 1.865 -0.602 -4.386 1.00 98.62 248 ARG A CA 1
ATOM 2006 C C . ARG A 1 248 ? 0.623 -1.408 -4.761 1.00 98.62 248 ARG A C 1
ATOM 2008 O O . ARG A 1 248 ? 0.735 -2.607 -4.997 1.00 98.62 248 ARG A O 1
ATOM 2015 N N . PHE A 1 249 ? -0.539 -0.765 -4.881 1.00 98.69 249 PHE A N 1
ATOM 2016 C CA . PHE A 1 249 ? -1.766 -1.426 -5.317 1.00 98.69 249 PHE A CA 1
ATOM 2017 C C . PHE A 1 249 ? -1.656 -1.988 -6.744 1.00 98.69 249 PHE A C 1
ATOM 2019 O O . PHE A 1 249 ? -1.924 -3.166 -6.970 1.00 98.69 249 PHE A O 1
ATOM 2026 N N . VAL A 1 250 ? -1.227 -1.176 -7.715 1.00 98.69 250 VAL A N 1
ATOM 2027 C CA . VAL A 1 250 ? -1.102 -1.615 -9.118 1.00 98.69 250 VAL A CA 1
ATOM 2028 C C . VAL A 1 250 ? -0.062 -2.729 -9.269 1.00 98.69 250 VAL A C 1
ATOM 2030 O O . VAL A 1 250 ? -0.268 -3.667 -10.039 1.00 98.69 250 VAL A O 1
ATOM 2033 N N . VAL A 1 251 ? 1.036 -2.648 -8.519 1.00 98.50 251 VAL A N 1
ATOM 2034 C CA . VAL A 1 251 ? 2.115 -3.639 -8.548 1.00 98.50 251 VAL A CA 1
ATOM 2035 C C . VAL A 1 251 ? 1.694 -4.957 -7.884 1.00 98.50 251 VAL A C 1
ATOM 2037 O O . VAL A 1 251 ? 1.805 -6.019 -8.500 1.00 98.50 251 VAL A O 1
ATOM 2040 N N . GLY A 1 252 ? 1.190 -4.903 -6.649 1.00 98.00 252 GLY A N 1
ATOM 2041 C CA . GLY A 1 252 ? 0.959 -6.091 -5.822 1.00 98.00 252 GLY A CA 1
ATOM 2042 C C . GLY A 1 252 ? -0.444 -6.699 -5.912 1.00 98.00 252 GLY A C 1
ATOM 2043 O O . GLY A 1 252 ? -0.617 -7.873 -5.581 1.00 98.00 252 GLY A O 1
ATOM 2044 N N . VAL A 1 253 ? -1.453 -5.936 -6.349 1.00 98.19 253 VAL A N 1
ATOM 2045 C CA . VAL A 1 253 ? -2.861 -6.381 -6.369 1.00 98.19 253 VAL A CA 1
ATOM 2046 C C . VAL A 1 253 ? -3.362 -6.645 -7.785 1.00 98.19 253 VAL A C 1
ATOM 2048 O O . VAL A 1 253 ? -3.970 -7.688 -8.024 1.00 98.19 253 VAL A O 1
ATOM 2051 N N . VAL A 1 254 ? -3.108 -5.731 -8.725 1.00 97.69 254 VAL A N 1
ATOM 2052 C CA . VAL A 1 254 ? -3.621 -5.848 -10.099 1.00 97.69 254 VAL A CA 1
ATOM 2053 C C . VAL A 1 254 ? -2.710 -6.756 -10.914 1.00 97.69 254 VAL A C 1
ATOM 2055 O O . VAL A 1 254 ? -1.674 -6.313 -11.407 1.00 97.69 254 VAL A O 1
ATOM 2058 N N . HIS A 1 255 ? -3.088 -8.026 -11.061 1.00 96.75 255 HIS A N 1
ATOM 2059 C CA . HIS A 1 255 ? -2.392 -9.018 -11.892 1.00 96.75 255 HIS A CA 1
ATOM 2060 C C . HIS A 1 255 ? -3.324 -9.450 -13.039 1.00 96.75 255 HIS A C 1
ATOM 2062 O O . HIS A 1 255 ? -4.097 -10.392 -12.853 1.00 96.75 255 HIS A O 1
ATOM 2068 N N . PRO A 1 256 ? -3.298 -8.757 -14.196 1.00 94.75 256 PRO A N 1
ATOM 2069 C CA . PRO A 1 256 ? -4.207 -9.045 -15.301 1.00 94.75 256 PRO A CA 1
ATOM 2070 C C . PRO A 1 256 ? -3.990 -10.458 -15.863 1.00 94.75 256 PRO A C 1
ATOM 2072 O O . PRO A 1 256 ? -2.843 -10.911 -15.931 1.00 94.75 256 PRO A O 1
ATOM 2075 N N . PRO A 1 257 ? -5.051 -11.157 -16.305 1.00 94.06 257 PRO A N 1
ATOM 2076 C CA . PRO A 1 257 ? -4.913 -12.456 -16.956 1.00 94.06 257 PRO A CA 1
ATOM 2077 C C . PRO A 1 257 ? -4.248 -12.319 -18.335 1.00 94.06 257 PRO A C 1
ATOM 2079 O O . PRO A 1 257 ? -4.313 -11.263 -18.966 1.00 94.06 257 PRO A O 1
ATOM 2082 N N . ASN A 1 258 ? -3.685 -13.414 -18.857 1.00 93.12 258 ASN A N 1
ATOM 2083 C CA . ASN A 1 258 ? -2.973 -13.431 -20.146 1.00 93.12 258 ASN A CA 1
ATOM 2084 C C . ASN A 1 258 ? -3.794 -12.859 -21.314 1.00 93.12 258 ASN A C 1
ATOM 2086 O O . ASN A 1 258 ? -3.240 -12.180 -22.172 1.00 93.12 258 ASN A O 1
ATOM 2090 N N . ALA A 1 259 ? -5.113 -13.078 -21.323 1.00 94.56 259 ALA A N 1
ATOM 2091 C CA . ALA A 1 259 ? -6.004 -12.511 -22.336 1.00 94.56 259 ALA A CA 1
ATOM 2092 C C . ALA A 1 259 ? -5.997 -10.972 -22.334 1.00 94.56 259 ALA A C 1
ATOM 2094 O O . ALA A 1 259 ? -6.024 -10.360 -23.396 1.00 94.56 259 ALA A O 1
ATOM 2095 N N . VAL A 1 260 ? -5.917 -10.346 -21.154 1.00 93.69 260 VAL A N 1
ATOM 2096 C CA . VAL A 1 260 ? -5.803 -8.886 -21.024 1.00 93.69 260 VAL A CA 1
ATOM 2097 C C . VAL A 1 260 ? -4.395 -8.430 -21.403 1.00 93.69 260 VAL A C 1
ATOM 2099 O O . VAL A 1 260 ? -4.266 -7.460 -22.146 1.00 93.69 260 VAL A O 1
ATOM 2102 N N . LEU A 1 261 ? -3.349 -9.147 -20.976 1.00 91.94 261 LEU A N 1
ATOM 2103 C CA . LEU A 1 261 ? -1.956 -8.827 -21.329 1.00 91.94 261 LEU A CA 1
ATOM 2104 C C . LEU A 1 261 ? -1.697 -8.872 -22.847 1.00 91.94 261 LEU A C 1
ATOM 2106 O O . LEU A 1 261 ? -0.901 -8.086 -23.350 1.00 91.94 261 LEU A O 1
ATOM 2110 N N . ALA A 1 262 ? -2.387 -9.757 -23.571 1.00 92.31 262 ALA A N 1
ATOM 2111 C CA . ALA A 1 262 ? -2.313 -9.883 -25.029 1.00 92.31 262 ALA A CA 1
ATOM 2112 C C . ALA A 1 262 ? -3.292 -8.960 -25.790 1.00 92.31 262 ALA A C 1
ATOM 2114 O O . ALA A 1 262 ? -3.372 -9.023 -27.016 1.00 92.31 262 ALA A O 1
ATOM 2115 N N . SER A 1 263 ? -4.062 -8.129 -25.081 1.00 95.56 263 SER A N 1
ATOM 2116 C CA . SER A 1 263 ? -5.060 -7.229 -25.669 1.00 95.56 263 SER A CA 1
ATOM 2117 C C . SER A 1 263 ? -4.527 -5.802 -25.866 1.00 95.56 263 SER A C 1
ATOM 2119 O O . SER A 1 263 ? -3.364 -5.502 -25.613 1.00 95.56 263 SER A O 1
ATOM 2121 N N . ASN A 1 264 ? -5.399 -4.888 -26.305 1.00 95.81 264 ASN A N 1
ATOM 2122 C CA . ASN A 1 264 ? -5.098 -3.458 -26.428 1.00 95.81 264 ASN A CA 1
ATOM 2123 C C . ASN A 1 264 ? -5.417 -2.641 -25.158 1.00 95.81 264 ASN A C 1
ATOM 2125 O O . ASN A 1 264 ? -5.382 -1.404 -25.210 1.00 95.81 264 ASN A O 1
ATOM 2129 N N . VAL A 1 265 ? -5.764 -3.304 -24.049 1.00 97.50 265 VAL A N 1
ATOM 2130 C CA . VAL A 1 265 ? -5.962 -2.674 -22.736 1.00 97.50 265 VAL A CA 1
ATOM 2131 C C . VAL A 1 265 ? -4.663 -2.016 -22.274 1.00 97.50 265 VAL A C 1
ATOM 2133 O O . VAL A 1 265 ? -3.567 -2.480 -22.585 1.00 97.50 265 VAL A O 1
ATOM 2136 N N . VAL A 1 266 ? -4.772 -0.894 -21.558 1.00 97.12 266 VAL A N 1
ATOM 2137 C CA . VAL A 1 266 ? -3.603 -0.167 -21.057 1.00 97.12 266 VAL A CA 1
ATOM 2138 C C . VAL A 1 266 ? -2.732 -1.056 -20.148 1.00 97.12 266 VAL A C 1
ATOM 2140 O O . VAL A 1 266 ? -3.202 -1.535 -19.115 1.00 97.12 266 VAL A O 1
ATOM 2143 N N . PRO A 1 267 ? -1.439 -1.241 -20.471 1.00 97.19 267 PRO A N 1
ATOM 2144 C CA . PRO A 1 267 ? -0.536 -1.996 -19.612 1.00 97.19 267 PRO A CA 1
ATOM 2145 C C . PRO A 1 267 ? -0.256 -1.283 -18.284 1.00 97.19 267 PRO A C 1
ATOM 2147 O O . PRO A 1 267 ? -0.181 -0.052 -18.216 1.00 97.19 267 PRO A O 1
ATOM 2150 N N . ARG A 1 268 ? 0.018 -2.057 -17.228 1.00 98.12 268 ARG A N 1
ATOM 2151 C CA . ARG A 1 268 ? 0.326 -1.523 -15.886 1.00 98.12 268 ARG A CA 1
ATOM 2152 C C . ARG A 1 268 ? 1.513 -0.563 -15.886 1.00 98.12 268 ARG A C 1
ATOM 2154 O O . ARG A 1 268 ? 1.440 0.498 -15.272 1.00 98.12 268 ARG A O 1
ATOM 2161 N N . TYR A 1 269 ? 2.582 -0.897 -16.612 1.00 97.69 269 TYR A N 1
ATOM 2162 C CA . TYR A 1 269 ? 3.768 -0.042 -16.712 1.00 97.69 269 TYR A CA 1
ATOM 2163 C C . TYR A 1 269 ? 3.442 1.317 -17.363 1.00 97.69 269 TYR A C 1
ATOM 2165 O O . TYR A 1 269 ? 3.959 2.343 -16.931 1.00 97.69 269 TYR A O 1
ATOM 2173 N N . VAL A 1 270 ? 2.521 1.359 -18.338 1.00 97.31 270 VAL A N 1
ATOM 2174 C CA . VAL A 1 270 ? 2.063 2.612 -18.968 1.00 97.31 270 VAL A CA 1
ATOM 2175 C C . VAL A 1 270 ? 1.294 3.466 -17.964 1.00 97.31 270 VAL A C 1
ATOM 2177 O O . VAL A 1 270 ? 1.542 4.669 -17.869 1.00 97.31 270 VAL A O 1
ATOM 2180 N N . PHE A 1 271 ? 0.406 2.849 -17.176 1.00 98.12 271 PHE A N 1
ATOM 2181 C CA . PHE A 1 271 ? -0.307 3.543 -16.104 1.00 98.12 271 PHE A CA 1
ATOM 2182 C C . PHE A 1 271 ? 0.658 4.163 -15.087 1.00 98.12 271 PHE A C 1
ATOM 2184 O O . PHE A 1 271 ? 0.565 5.354 -14.794 1.00 98.12 271 PHE A O 1
ATOM 2191 N N . LEU A 1 272 ? 1.613 3.375 -14.585 1.00 98.38 272 LEU A N 1
ATOM 2192 C CA . LEU A 1 272 ? 2.590 3.812 -13.585 1.00 98.38 272 LEU A CA 1
ATOM 2193 C C . LEU A 1 272 ? 3.510 4.920 -14.117 1.00 98.38 272 LEU A C 1
ATOM 2195 O O . LEU A 1 272 ? 3.748 5.908 -13.425 1.00 98.38 272 LEU A O 1
ATOM 2199 N N . GLY A 1 273 ? 3.977 4.801 -15.362 1.00 97.31 273 GLY A N 1
ATOM 2200 C CA . GLY A 1 273 ? 4.803 5.823 -16.008 1.00 97.31 273 GLY A CA 1
ATOM 2201 C C . GLY A 1 273 ? 4.058 7.140 -16.196 1.00 97.31 273 GLY A C 1
ATOM 2202 O O . GLY A 1 273 ? 4.622 8.211 -15.978 1.00 97.31 273 GLY A O 1
ATOM 2203 N N . ALA A 1 274 ? 2.770 7.079 -16.540 1.00 96.81 274 ALA A N 1
ATOM 2204 C CA . ALA A 1 274 ? 1.931 8.267 -16.616 1.00 96.81 274 ALA A CA 1
ATOM 2205 C C . ALA A 1 274 ? 1.674 8.877 -15.230 1.00 96.81 274 ALA A C 1
ATOM 2207 O O . ALA A 1 274 ? 1.749 10.095 -15.088 1.00 96.81 274 ALA A O 1
ATOM 2208 N N . LEU A 1 275 ? 1.430 8.047 -14.209 1.00 96.69 275 LEU A N 1
ATOM 2209 C CA . LEU A 1 275 ? 1.209 8.485 -12.830 1.00 96.69 275 LEU A CA 1
ATOM 2210 C C . LEU A 1 275 ? 2.427 9.236 -12.265 1.00 96.69 275 LEU A C 1
ATOM 2212 O O . LEU A 1 275 ? 2.265 10.305 -11.681 1.00 96.69 275 LEU A O 1
ATOM 2216 N N . LEU A 1 276 ? 3.643 8.728 -12.503 1.00 95.75 276 LEU A N 1
ATOM 2217 C CA . LEU A 1 276 ? 4.901 9.351 -12.065 1.00 95.75 276 LEU A CA 1
ATOM 2218 C C . LEU A 1 276 ? 5.072 10.792 -12.568 1.00 95.75 276 LEU A C 1
ATOM 2220 O O . LEU A 1 276 ? 5.683 11.611 -11.889 1.00 95.75 276 LEU A O 1
ATOM 2224 N N . ARG A 1 277 ? 4.503 11.131 -13.729 1.00 93.62 277 ARG A N 1
ATOM 2225 C CA . ARG A 1 277 ? 4.593 12.480 -14.314 1.00 93.62 277 ARG A CA 1
ATOM 2226 C C . ARG A 1 277 ? 3.741 13.522 -13.587 1.00 93.62 277 ARG A C 1
ATOM 2228 O O . ARG A 1 277 ? 3.935 14.710 -13.823 1.00 93.62 277 ARG A O 1
ATOM 2235 N N . PHE A 1 278 ? 2.797 13.100 -12.745 1.00 94.75 278 PHE A N 1
ATOM 2236 C CA . PHE A 1 278 ? 1.988 14.006 -11.922 1.00 94.75 278 PHE A CA 1
ATOM 2237 C C . PHE A 1 278 ? 2.639 14.331 -10.577 1.00 94.75 278 PHE A C 1
ATOM 2239 O O . PHE A 1 278 ? 2.197 15.256 -9.894 1.00 94.75 278 PHE A O 1
ATOM 2246 N N . VAL A 1 279 ? 3.701 13.612 -10.209 1.00 94.69 279 VAL A N 1
ATOM 2247 C CA . VAL A 1 279 ? 4.440 13.854 -8.973 1.00 94.69 279 VAL A CA 1
ATOM 2248 C C . VAL A 1 279 ? 5.287 15.117 -9.125 1.00 94.69 279 VAL A C 1
ATOM 2250 O O . VAL A 1 279 ? 6.103 15.222 -10.037 1.00 94.69 279 VAL A O 1
ATOM 2253 N N . ARG A 1 280 ? 5.084 16.088 -8.229 1.00 91.12 280 ARG A N 1
ATOM 2254 C CA . ARG A 1 280 ? 5.761 17.397 -8.273 1.00 91.12 280 ARG A CA 1
ATOM 2255 C C . ARG A 1 280 ? 6.944 17.470 -7.312 1.00 91.12 280 ARG A C 1
ATOM 2257 O O . ARG A 1 280 ? 7.995 17.999 -7.661 1.00 91.12 280 ARG A O 1
ATOM 2264 N N . SER A 1 281 ? 6.768 16.940 -6.105 1.00 94.00 281 SER A N 1
ATOM 2265 C CA . SER A 1 281 ? 7.793 16.917 -5.064 1.00 94.00 281 SER A CA 1
ATOM 2266 C C . SER A 1 281 ? 8.843 15.834 -5.323 1.00 94.00 281 SER A C 1
ATOM 2268 O O . SER A 1 281 ? 8.507 14.672 -5.548 1.00 94.00 281 SER A O 1
ATOM 2270 N N . GLN A 1 282 ? 10.127 16.189 -5.216 1.00 94.19 282 GLN A N 1
ATOM 2271 C CA . GLN A 1 282 ? 11.234 15.230 -5.347 1.00 94.19 282 GLN A CA 1
ATOM 2272 C C . GLN A 1 282 ? 11.230 14.177 -4.233 1.00 94.19 282 GLN A C 1
ATOM 2274 O O . GLN A 1 282 ? 11.544 13.014 -4.475 1.00 94.19 282 GLN A O 1
ATOM 2279 N N . VAL A 1 283 ? 10.804 14.558 -3.023 1.00 93.62 283 VAL A N 1
ATOM 2280 C CA . VAL A 1 283 ? 10.652 13.621 -1.899 1.00 93.62 283 VAL A CA 1
ATOM 2281 C C . VAL A 1 283 ? 9.584 12.580 -2.225 1.00 93.62 283 VAL A C 1
ATOM 2283 O O . VAL A 1 283 ? 9.791 11.383 -2.037 1.00 93.62 283 VAL A O 1
ATOM 2286 N N . VAL A 1 284 ? 8.455 13.025 -2.778 1.00 95.06 284 VAL A N 1
ATOM 2287 C CA . VAL A 1 284 ? 7.371 12.126 -3.187 1.00 95.06 284 VAL A CA 1
ATOM 2288 C C . VAL A 1 284 ? 7.827 11.258 -4.353 1.00 95.06 284 VAL A C 1
ATOM 2290 O O . VAL A 1 284 ? 7.590 10.057 -4.332 1.00 95.06 284 VAL A O 1
ATOM 2293 N N . ALA A 1 285 ? 8.558 11.811 -5.323 1.00 96.81 285 ALA A N 1
ATOM 2294 C CA . ALA A 1 285 ? 9.103 11.036 -6.434 1.00 96.81 285 ALA A CA 1
ATOM 2295 C C . ALA A 1 285 ? 10.023 9.908 -5.939 1.00 96.81 285 ALA A C 1
ATOM 2297 O O . ALA A 1 285 ? 9.886 8.774 -6.395 1.00 96.81 285 ALA A O 1
ATOM 2298 N N . ALA A 1 286 ? 10.899 10.181 -4.966 1.00 97.00 286 ALA A N 1
ATOM 2299 C CA . ALA A 1 286 ? 11.736 9.160 -4.338 1.00 97.00 286 ALA A CA 1
ATOM 2300 C C . ALA A 1 286 ? 10.897 8.079 -3.630 1.00 97.00 286 ALA A C 1
ATOM 2302 O O . ALA A 1 286 ? 11.125 6.890 -3.846 1.00 97.00 286 ALA A O 1
ATOM 2303 N N . ASN A 1 287 ? 9.875 8.469 -2.862 1.00 96.75 287 ASN A N 1
ATOM 2304 C CA . ASN A 1 287 ? 8.983 7.524 -2.178 1.00 96.75 287 ASN A CA 1
ATOM 2305 C C . ASN A 1 287 ? 8.187 6.646 -3.156 1.00 96.75 287 ASN A C 1
ATOM 2307 O O . ASN A 1 287 ? 7.968 5.463 -2.896 1.00 96.75 287 ASN A O 1
ATOM 2311 N N . VAL A 1 288 ? 7.761 7.206 -4.288 1.00 98.19 288 VAL A N 1
ATOM 2312 C CA . VAL A 1 288 ? 7.002 6.482 -5.316 1.00 98.19 288 VAL A CA 1
ATOM 2313 C C . VAL A 1 288 ? 7.904 5.518 -6.087 1.00 98.19 288 VAL A C 1
ATOM 2315 O O . VAL A 1 288 ? 7.499 4.385 -6.345 1.00 98.19 288 VAL A O 1
ATOM 2318 N N . LYS A 1 289 ? 9.146 5.911 -6.401 1.00 98.56 289 LYS A N 1
ATOM 2319 C CA . LYS A 1 289 ? 10.149 4.996 -6.972 1.00 98.56 289 LYS A CA 1
ATOM 2320 C C . LYS A 1 289 ? 10.500 3.872 -5.998 1.00 98.56 289 LYS A C 1
ATOM 2322 O O . LYS A 1 289 ? 10.564 2.717 -6.407 1.00 98.56 289 LYS A O 1
ATOM 2327 N N . LEU A 1 290 ? 10.646 4.184 -4.708 1.00 98.44 290 LEU A N 1
ATOM 2328 C CA . LEU A 1 290 ? 10.847 3.168 -3.678 1.00 98.44 290 LEU A CA 1
ATOM 2329 C C . LEU A 1 290 ? 9.665 2.195 -3.630 1.00 98.44 290 LEU A C 1
ATOM 2331 O O . LEU A 1 290 ? 9.876 0.991 -3.598 1.00 98.44 290 LEU A O 1
ATOM 2335 N N . ALA A 1 291 ? 8.428 2.695 -3.683 1.00 98.50 291 ALA A N 1
ATOM 2336 C CA . ALA A 1 291 ? 7.227 1.862 -3.723 1.00 98.50 291 ALA A CA 1
ATOM 2337 C C . ALA A 1 291 ? 7.161 0.964 -4.975 1.00 98.50 291 ALA A C 1
ATOM 2339 O O . ALA A 1 291 ? 6.734 -0.189 -4.877 1.00 98.50 291 ALA A O 1
ATOM 2340 N N . LEU A 1 292 ? 7.602 1.471 -6.132 1.00 98.75 292 LEU A N 1
ATOM 2341 C CA . LEU A 1 292 ? 7.682 0.717 -7.387 1.00 98.75 292 LEU A CA 1
ATOM 2342 C C . LEU A 1 292 ? 8.672 -0.450 -7.288 1.00 98.75 292 LEU A C 1
ATOM 2344 O O . LEU A 1 292 ? 8.368 -1.549 -7.744 1.00 98.75 292 LEU A O 1
ATOM 2348 N N . PHE A 1 293 ? 9.831 -0.216 -6.672 1.00 98.69 293 PHE A N 1
ATOM 2349 C CA . PHE A 1 293 ? 10.907 -1.201 -6.547 1.00 98.69 293 PHE A CA 1
ATOM 2350 C C . PHE A 1 293 ? 10.913 -1.944 -5.207 1.00 98.69 293 PHE A C 1
ATOM 2352 O O . PHE A 1 293 ? 11.846 -2.682 -4.910 1.00 98.69 293 PHE A O 1
ATOM 2359 N N . TYR A 1 294 ? 9.876 -1.790 -4.384 1.00 98.56 294 TYR A N 1
ATOM 2360 C CA . TYR A 1 294 ? 9.901 -2.305 -3.014 1.00 98.56 294 TYR A CA 1
ATOM 2361 C C . TYR A 1 294 ? 9.981 -3.836 -2.955 1.00 98.56 294 TYR A C 1
ATOM 2363 O O . TYR A 1 294 ? 10.666 -4.396 -2.104 1.00 98.56 294 TYR A O 1
ATOM 2371 N N . ASP A 1 295 ? 9.337 -4.519 -3.908 1.00 98.50 295 ASP A N 1
ATOM 2372 C CA . ASP A 1 295 ? 9.404 -5.980 -4.046 1.00 98.50 295 ASP A CA 1
ATOM 2373 C C . ASP A 1 295 ? 10.753 -6.481 -4.595 1.00 98.50 295 ASP A C 1
ATOM 2375 O O . ASP A 1 295 ? 10.987 -7.684 -4.626 1.00 98.50 295 ASP A O 1
ATOM 2379 N N . TRP A 1 296 ? 11.644 -5.577 -5.019 1.00 98.50 296 TRP A N 1
ATOM 2380 C CA . TRP A 1 296 ? 12.954 -5.919 -5.577 1.00 98.50 296 TRP A CA 1
ATOM 2381 C C . TRP A 1 296 ? 14.024 -6.037 -4.491 1.00 98.50 296 TRP A C 1
ATOM 2383 O O . TRP A 1 296 ? 14.991 -6.773 -4.666 1.00 98.50 296 TRP A O 1
ATOM 2393 N N . LEU A 1 297 ? 13.853 -5.331 -3.366 1.00 98.19 297 LEU A N 1
ATOM 2394 C CA . LEU A 1 297 ? 14.876 -5.182 -2.323 1.00 98.19 297 LEU A CA 1
ATOM 2395 C C . LEU A 1 297 ? 15.300 -6.517 -1.698 1.00 98.19 297 LEU A C 1
ATOM 2397 O O . LEU A 1 297 ? 16.461 -6.705 -1.353 1.00 98.19 297 LEU A O 1
ATOM 2401 N N . CYS A 1 298 ? 14.360 -7.442 -1.533 1.00 97.69 298 CYS A N 1
ATOM 2402 C CA . CYS A 1 298 ? 14.603 -8.777 -0.979 1.00 97.69 298 CYS A CA 1
ATOM 2403 C C . CYS A 1 298 ? 13.876 -9.844 -1.805 1.00 97.69 298 CYS A C 1
ATOM 2405 O O . CYS A 1 298 ? 13.279 -10.761 -1.241 1.00 97.69 298 CYS A O 1
ATOM 2407 N N . TYR A 1 299 ? 13.875 -9.668 -3.129 1.00 98.19 299 TYR A N 1
ATOM 2408 C CA . TYR A 1 299 ? 13.214 -10.558 -4.077 1.00 98.19 299 TYR A CA 1
ATOM 2409 C C . TYR A 1 299 ? 13.708 -12.002 -3.950 1.00 98.19 299 TYR A C 1
ATOM 2411 O O . TYR A 1 299 ? 14.906 -12.277 -4.046 1.00 98.19 299 TYR A O 1
ATOM 2419 N N . ASP A 1 300 ? 12.765 -12.927 -3.801 1.00 96.94 300 ASP A N 1
ATOM 2420 C CA . ASP A 1 300 ? 13.007 -14.363 -3.820 1.00 96.94 300 ASP A CA 1
ATOM 2421 C C . ASP A 1 300 ? 12.161 -15.012 -4.929 1.00 96.94 300 ASP A C 1
ATOM 2423 O O . ASP A 1 300 ? 10.938 -15.076 -4.798 1.00 96.94 300 ASP A O 1
ATOM 2427 N N . PRO A 1 301 ? 12.761 -15.547 -6.009 1.00 95.62 301 PRO A N 1
ATOM 2428 C CA . PRO A 1 301 ? 12.012 -16.131 -7.122 1.00 95.62 301 PRO A CA 1
ATOM 2429 C C . PRO A 1 301 ? 11.155 -17.348 -6.738 1.00 95.62 301 PRO A C 1
ATOM 2431 O O . PRO A 1 301 ? 10.273 -17.722 -7.515 1.00 95.62 301 PRO A O 1
ATOM 2434 N N . GLN A 1 302 ? 11.389 -17.966 -5.572 1.00 95.06 302 GLN A N 1
ATOM 2435 C CA . GLN A 1 302 ? 10.574 -19.071 -5.057 1.00 95.06 302 GLN A CA 1
ATOM 2436 C C . GLN A 1 302 ? 9.308 -18.594 -4.333 1.00 95.06 302 GLN A C 1
ATOM 2438 O O . GLN A 1 302 ? 8.371 -19.373 -4.163 1.00 95.06 302 GLN A O 1
ATOM 2443 N N . ARG A 1 303 ? 9.272 -17.333 -3.888 1.00 94.81 303 ARG A N 1
ATOM 2444 C CA . ARG A 1 303 ? 8.182 -16.772 -3.071 1.00 94.81 303 ARG A CA 1
ATOM 2445 C C . ARG A 1 303 ? 7.460 -15.621 -3.759 1.00 94.81 303 ARG A C 1
ATOM 2447 O O . ARG A 1 303 ? 6.243 -15.496 -3.643 1.00 94.81 303 ARG A O 1
ATOM 2454 N N . ASP A 1 304 ? 8.204 -14.770 -4.451 1.00 97.25 304 ASP A N 1
ATOM 2455 C CA . ASP A 1 304 ? 7.714 -13.546 -5.059 1.00 97.25 304 ASP A CA 1
ATOM 2456 C C . ASP A 1 304 ? 7.205 -13.770 -6.487 1.00 97.25 304 ASP A C 1
ATOM 2458 O O . ASP A 1 304 ? 7.840 -14.397 -7.341 1.00 97.25 304 ASP A O 1
ATOM 2462 N N . SER A 1 305 ? 6.045 -13.181 -6.776 1.00 96.25 305 SER A N 1
ATOM 2463 C CA . SER A 1 305 ? 5.453 -13.224 -8.110 1.00 96.25 305 SER A CA 1
ATOM 2464 C C . SER A 1 305 ? 6.211 -12.326 -9.087 1.00 96.25 305 SER A C 1
ATOM 2466 O O . SER A 1 305 ? 6.486 -11.162 -8.795 1.00 96.25 305 SER A O 1
ATOM 2468 N N . ILE A 1 306 ? 6.443 -12.831 -10.304 1.00 96.81 306 ILE A N 1
ATOM 2469 C CA . ILE A 1 306 ? 6.965 -12.043 -11.434 1.00 96.81 306 ILE A CA 1
ATOM 2470 C C . ILE A 1 306 ? 6.094 -10.807 -11.717 1.00 96.81 306 ILE A C 1
ATOM 2472 O O . ILE A 1 306 ? 6.600 -9.749 -12.083 1.00 96.81 306 ILE A O 1
ATOM 2476 N N . MET A 1 307 ? 4.788 -10.897 -11.450 1.00 97.44 307 MET A N 1
ATOM 2477 C CA . MET A 1 307 ? 3.847 -9.794 -11.648 1.00 97.44 307 MET A CA 1
ATOM 2478 C C . MET A 1 307 ? 4.073 -8.624 -10.677 1.00 97.44 307 MET A C 1
ATOM 2480 O O . MET A 1 307 ? 3.587 -7.529 -10.954 1.00 97.44 307 MET A O 1
ATOM 2484 N N . ASN A 1 308 ? 4.816 -8.814 -9.581 1.00 97.94 308 ASN A N 1
ATOM 2485 C CA . ASN A 1 308 ? 5.170 -7.735 -8.650 1.00 97.94 308 ASN A CA 1
ATOM 2486 C C . ASN A 1 308 ? 6.417 -6.952 -9.098 1.00 97.94 308 ASN A C 1
ATOM 2488 O O . ASN A 1 308 ? 6.690 -5.875 -8.583 1.00 97.94 308 ASN A O 1
ATOM 2492 N N . ILE A 1 309 ? 7.189 -7.473 -10.052 1.00 97.88 309 ILE A N 1
ATOM 2493 C CA . ILE A 1 309 ? 8.426 -6.829 -10.520 1.00 97.88 309 ILE A CA 1
ATOM 2494 C C . ILE A 1 309 ? 8.317 -6.359 -11.974 1.00 97.88 309 ILE A C 1
ATOM 2496 O O . ILE A 1 309 ? 8.863 -5.312 -12.323 1.00 97.88 309 ILE A O 1
ATOM 2500 N N . GLU A 1 310 ? 7.531 -7.066 -12.794 1.00 98.12 310 GLU A N 1
ATOM 2501 C CA . GLU A 1 310 ? 7.314 -6.795 -14.220 1.00 98.12 310 GLU A CA 1
ATOM 2502 C C . GLU A 1 310 ? 7.008 -5.323 -14.551 1.00 98.12 310 GLU A C 1
ATOM 2504 O O . GLU A 1 310 ? 7.635 -4.805 -15.479 1.00 98.12 310 GLU A O 1
ATOM 2509 N N . PRO A 1 311 ? 6.163 -4.582 -13.804 1.00 98.38 311 PRO A N 1
ATOM 2510 C CA . PRO A 1 311 ? 5.861 -3.205 -14.178 1.00 98.38 311 PRO A CA 1
ATOM 2511 C C . PRO A 1 311 ? 7.080 -2.280 -14.102 1.00 98.38 311 PRO A C 1
ATOM 2513 O O . PRO A 1 311 ? 7.232 -1.403 -14.950 1.00 98.38 311 PRO A O 1
ATOM 2516 N N . GLY A 1 312 ? 7.958 -2.480 -13.112 1.00 98.31 312 GLY A N 1
ATOM 2517 C CA . GLY A 1 312 ? 9.201 -1.717 -12.973 1.00 98.31 312 GLY A CA 1
ATOM 2518 C C . GLY A 1 312 ? 10.209 -2.069 -14.068 1.00 98.31 312 GLY A C 1
ATOM 2519 O O . GLY A 1 312 ? 10.825 -1.180 -14.654 1.00 98.31 312 GLY A O 1
ATOM 2520 N N . VAL A 1 313 ? 10.304 -3.358 -14.405 1.00 98.31 313 VAL A N 1
ATOM 2521 C CA . VAL A 1 313 ? 11.158 -3.862 -15.487 1.00 98.31 313 VAL A CA 1
ATOM 2522 C C . VAL A 1 313 ? 10.742 -3.255 -16.829 1.00 98.31 313 VAL A C 1
ATOM 2524 O O . VAL A 1 313 ? 11.560 -2.669 -17.540 1.00 98.31 313 VAL A O 1
ATOM 2527 N N . LEU A 1 314 ? 9.452 -3.340 -17.164 1.00 97.88 314 LEU A N 1
ATOM 2528 C CA . LEU A 1 314 ? 8.923 -2.789 -18.407 1.00 97.88 314 LEU A CA 1
ATOM 2529 C C . LEU A 1 314 ? 8.979 -1.265 -18.436 1.00 97.88 314 LEU A C 1
ATOM 2531 O O . LEU A 1 314 ? 9.184 -0.701 -19.505 1.00 97.88 314 LEU A O 1
ATOM 2535 N N . LEU A 1 315 ? 8.847 -0.584 -17.295 1.00 97.62 315 LEU A N 1
ATOM 2536 C CA . LEU A 1 315 ? 9.059 0.861 -17.232 1.00 97.62 315 LEU A CA 1
ATOM 2537 C C . LEU A 1 315 ? 10.480 1.244 -17.644 1.00 97.62 315 LEU A C 1
ATOM 2539 O O . LEU A 1 315 ? 10.633 2.150 -18.461 1.00 97.62 315 LEU A O 1
ATOM 2543 N N . ILE A 1 316 ? 11.498 0.551 -17.132 1.00 97.31 316 ILE A N 1
ATOM 2544 C CA . ILE A 1 316 ? 12.897 0.776 -17.519 1.00 97.31 316 ILE A CA 1
ATOM 2545 C C . ILE A 1 316 ? 13.070 0.505 -19.019 1.00 97.31 316 ILE A C 1
ATOM 2547 O O . ILE A 1 316 ? 13.566 1.367 -19.746 1.00 97.31 316 ILE A O 1
ATOM 2551 N N . ALA A 1 317 ? 12.603 -0.652 -19.495 1.00 96.50 317 ALA A N 1
ATOM 2552 C CA . ALA A 1 317 ? 12.873 -1.111 -20.855 1.00 96.50 317 ALA A CA 1
ATOM 2553 C C . ALA A 1 317 ? 12.061 -0.394 -21.946 1.00 96.50 317 ALA A C 1
ATOM 2555 O O . ALA A 1 317 ? 12.577 -0.132 -23.027 1.00 96.50 317 ALA A O 1
ATOM 2556 N N . ARG A 1 318 ? 10.785 -0.079 -21.695 1.00 95.81 318 ARG A N 1
ATOM 2557 C CA . ARG A 1 318 ? 9.848 0.438 -22.712 1.00 95.81 318 ARG A CA 1
ATOM 2558 C C . ARG A 1 318 ? 9.704 1.955 -22.701 1.00 95.81 318 ARG A C 1
ATOM 2560 O O . ARG A 1 318 ? 9.142 2.511 -23.641 1.00 95.81 318 ARG A O 1
A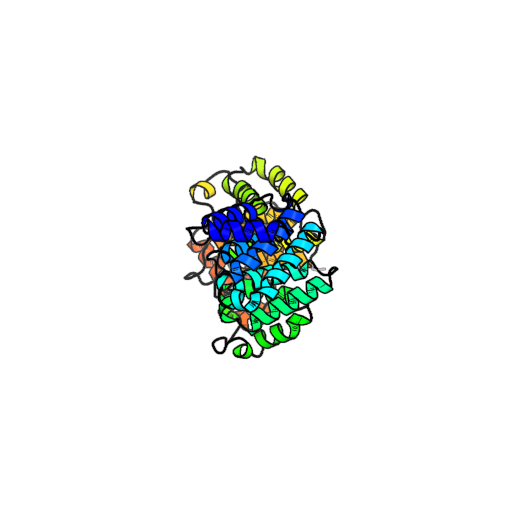TOM 2567 N N . SER A 1 319 ? 10.184 2.643 -21.663 1.00 95.19 319 SER A N 1
ATOM 2568 C CA . SER A 1 319 ? 10.125 4.111 -21.630 1.00 95.19 319 SER A CA 1
ATOM 2569 C C . SER A 1 319 ? 11.184 4.760 -22.516 1.00 95.19 319 SER A C 1
ATOM 2571 O O . SER A 1 319 ? 11.020 5.924 -22.872 1.00 95.19 319 SER A O 1
ATOM 2573 N N . ILE A 1 320 ? 12.235 4.036 -22.908 1.00 93.19 320 ILE A N 1
ATOM 2574 C CA . ILE A 1 320 ? 13.426 4.616 -23.534 1.00 93.19 320 ILE A CA 1
ATOM 2575 C C . ILE A 1 320 ? 13.144 5.371 -24.849 1.00 93.19 320 ILE A C 1
ATOM 2577 O O . ILE A 1 320 ? 13.667 6.468 -25.065 1.00 93.19 320 ILE A O 1
ATOM 2581 N N . ASP A 1 321 ? 12.224 4.861 -25.672 1.00 90.00 321 ASP A N 1
ATOM 2582 C CA . ASP A 1 321 ? 11.911 5.425 -26.992 1.00 90.00 321 ASP A CA 1
ATOM 2583 C C . ASP A 1 321 ? 11.244 6.804 -26.928 1.00 90.00 321 ASP A C 1
ATOM 2585 O O . ASP A 1 321 ? 11.398 7.627 -27.832 1.00 90.00 321 ASP A O 1
ATOM 2589 N N . ARG A 1 322 ? 10.463 7.080 -25.876 1.00 90.75 322 ARG A N 1
ATOM 2590 C CA . ARG A 1 322 ? 9.676 8.326 -25.748 1.00 90.75 322 ARG A CA 1
ATOM 2591 C C . ARG A 1 322 ? 10.064 9.170 -24.543 1.00 90.75 322 ARG A C 1
ATOM 2593 O O . ARG A 1 322 ? 9.933 10.388 -24.581 1.00 90.75 322 ARG A O 1
ATOM 2600 N N . TYR A 1 323 ? 10.538 8.529 -23.486 1.00 94.31 323 TYR A N 1
ATOM 2601 C CA . TYR A 1 323 ? 10.775 9.102 -22.168 1.00 94.31 323 TYR A CA 1
ATOM 2602 C C . TYR A 1 323 ? 12.097 8.574 -21.590 1.00 94.31 323 TYR A C 1
ATOM 2604 O O . TYR A 1 323 ? 12.130 8.063 -20.477 1.00 94.31 323 TYR A O 1
ATOM 2612 N N . ALA A 1 324 ? 13.199 8.714 -22.335 1.00 94.81 324 ALA A N 1
ATOM 2613 C CA . ALA A 1 324 ? 14.534 8.263 -21.920 1.00 94.81 324 ALA A CA 1
ATOM 2614 C C . ALA A 1 324 ? 14.950 8.751 -20.519 1.00 94.81 324 ALA A C 1
ATOM 2616 O O . ALA A 1 324 ? 15.525 7.991 -19.743 1.00 94.81 324 ALA A O 1
ATOM 2617 N N . TYR A 1 325 ? 14.573 9.985 -20.163 1.00 94.81 325 TYR A N 1
ATOM 2618 C CA . TYR A 1 325 ? 14.805 10.548 -18.829 1.00 94.81 325 TYR A CA 1
ATOM 2619 C C . TYR A 1 325 ? 14.179 9.701 -17.709 1.00 94.81 325 TYR A C 1
ATOM 2621 O O . TYR A 1 325 ? 14.718 9.639 -16.610 1.00 94.81 325 TYR A O 1
ATOM 2629 N N . LEU A 1 326 ? 13.040 9.047 -17.971 1.00 95.94 326 LEU A N 1
ATOM 2630 C CA . LEU A 1 326 ? 12.366 8.198 -16.996 1.00 95.94 326 LEU A CA 1
ATOM 2631 C C . LEU A 1 326 ? 13.170 6.919 -16.764 1.00 95.94 326 LEU A C 1
ATOM 2633 O O . LEU A 1 326 ? 13.398 6.562 -15.614 1.00 95.94 326 LEU A O 1
ATOM 2637 N N . THR A 1 327 ? 13.651 6.276 -17.832 1.00 96.94 327 THR A N 1
ATOM 2638 C CA . THR A 1 327 ? 14.556 5.121 -17.731 1.00 96.94 327 THR A CA 1
ATOM 2639 C C . THR A 1 327 ? 15.805 5.481 -16.926 1.00 96.94 327 THR A C 1
ATOM 2641 O O . THR A 1 327 ? 16.091 4.810 -15.936 1.00 96.94 327 THR A O 1
ATOM 2644 N N . ALA A 1 328 ? 16.490 6.574 -17.281 1.00 96.94 328 ALA A N 1
ATOM 2645 C CA . ALA A 1 328 ? 17.677 7.045 -16.565 1.00 96.94 328 ALA A CA 1
ATOM 2646 C C . ALA A 1 328 ? 17.394 7.285 -15.075 1.00 96.94 328 ALA A C 1
ATOM 2648 O O . ALA A 1 328 ? 18.074 6.747 -14.209 1.00 96.94 328 ALA A O 1
ATOM 2649 N N . SER A 1 329 ? 16.308 7.996 -14.763 1.00 97.38 329 SER A N 1
ATOM 2650 C CA . SER A 1 329 ? 15.950 8.336 -13.385 1.00 97.38 329 SER A CA 1
ATOM 2651 C C . SER A 1 329 ? 15.527 7.133 -12.525 1.00 97.38 329 SER A C 1
ATOM 2653 O O . SER A 1 329 ? 15.563 7.210 -11.293 1.00 97.38 329 SER A O 1
ATOM 2655 N N . LEU A 1 330 ? 15.080 6.035 -13.143 1.00 98.06 330 LEU A N 1
ATOM 2656 C CA . LEU A 1 330 ? 14.771 4.775 -12.460 1.00 98.06 330 LEU A CA 1
ATOM 2657 C C . LEU A 1 330 ? 16.039 3.946 -12.207 1.00 98.06 330 LEU A C 1
ATOM 2659 O O . LEU A 1 330 ? 16.199 3.411 -11.112 1.00 98.06 330 LEU A O 1
ATOM 2663 N N . VAL A 1 331 ? 16.945 3.876 -13.185 1.00 97.69 331 VAL A N 1
ATOM 2664 C CA . VAL A 1 331 ? 18.243 3.189 -13.061 1.00 97.69 331 VAL A CA 1
ATOM 2665 C C . VAL A 1 331 ? 19.136 3.878 -12.030 1.00 97.69 331 VAL A C 1
ATOM 2667 O O . VAL A 1 331 ? 19.719 3.211 -11.174 1.00 97.69 331 VAL A O 1
ATOM 2670 N N . GLU A 1 332 ? 19.185 5.209 -12.059 1.00 97.38 332 GLU A N 1
ATOM 2671 C CA . GLU A 1 332 ? 19.898 6.019 -11.071 1.00 97.38 332 GLU A CA 1
ATOM 2672 C C . GLU A 1 332 ? 19.370 5.737 -9.661 1.00 97.38 332 GLU A C 1
ATOM 2674 O O . GLU A 1 332 ? 20.139 5.483 -8.735 1.00 97.38 332 GLU A O 1
ATOM 2679 N N . PHE A 1 333 ? 18.043 5.710 -9.507 1.00 98.06 333 PHE A N 1
ATOM 2680 C CA . PHE A 1 333 ? 17.411 5.429 -8.223 1.00 98.06 333 PHE A CA 1
ATOM 2681 C C . PHE A 1 333 ? 17.736 4.021 -7.709 1.00 98.06 333 PHE A C 1
ATOM 2683 O O . PHE A 1 333 ? 18.072 3.874 -6.537 1.00 98.06 333 PHE A O 1
ATOM 2690 N N . LEU A 1 334 ? 17.671 2.994 -8.565 1.00 97.75 334 LEU A N 1
ATOM 2691 C CA . LEU A 1 334 ? 18.068 1.631 -8.195 1.00 97.75 334 LEU A CA 1
ATOM 2692 C C . LEU A 1 334 ? 19.537 1.565 -7.761 1.00 97.75 334 LEU A C 1
ATOM 2694 O O . LEU A 1 334 ? 19.827 0.972 -6.726 1.00 97.75 334 LEU A O 1
ATOM 2698 N N . SER A 1 335 ? 20.434 2.222 -8.503 1.00 96.56 335 SER A N 1
ATOM 2699 C CA . SER A 1 335 ? 21.864 2.298 -8.164 1.00 96.56 335 SER A CA 1
ATOM 2700 C C . SER A 1 335 ? 22.084 2.910 -6.784 1.00 96.56 335 SER A C 1
ATOM 2702 O O . SER A 1 335 ? 22.865 2.394 -5.998 1.00 96.56 335 SER A O 1
ATOM 2704 N N . PHE A 1 336 ? 21.349 3.974 -6.455 1.00 96.50 336 PHE A N 1
ATOM 2705 C CA . PHE A 1 336 ? 21.419 4.591 -5.133 1.00 96.50 336 PHE A CA 1
ATOM 2706 C C . PHE A 1 336 ? 20.869 3.675 -4.027 1.00 96.50 336 PHE A C 1
ATOM 2708 O O . PHE A 1 336 ? 21.465 3.545 -2.960 1.00 96.50 336 PHE A O 1
ATOM 2715 N N . VAL A 1 337 ? 19.720 3.037 -4.266 1.00 96.00 337 VAL A N 1
ATOM 2716 C CA . VAL A 1 337 ? 19.016 2.219 -3.266 1.00 96.00 337 VAL A CA 1
ATOM 2717 C C . VAL A 1 337 ? 19.827 1.010 -2.813 1.00 96.00 337 VAL A C 1
ATOM 2719 O O . VAL A 1 337 ? 19.745 0.658 -1.635 1.00 96.00 337 VAL A O 1
ATOM 2722 N N . VAL A 1 338 ? 20.601 0.401 -3.714 1.00 94.56 338 VAL A N 1
ATOM 2723 C CA . VAL A 1 338 ? 21.446 -0.763 -3.412 1.00 94.56 338 VAL A CA 1
ATOM 2724 C C . VAL A 1 338 ? 22.351 -0.513 -2.207 1.00 94.56 338 VAL A C 1
ATOM 2726 O O . VAL A 1 338 ? 22.382 -1.339 -1.294 1.00 94.56 338 VAL A O 1
ATOM 2729 N N . ASP A 1 339 ? 23.013 0.641 -2.168 1.00 93.12 339 ASP A N 1
ATOM 2730 C CA . ASP A 1 339 ? 23.967 0.965 -1.106 1.00 93.12 339 ASP A CA 1
ATOM 2731 C C . ASP A 1 339 ? 23.318 1.737 0.049 1.00 93.12 339 ASP A C 1
ATOM 2733 O O . ASP A 1 339 ? 23.697 1.580 1.212 1.00 93.12 339 ASP A O 1
ATOM 2737 N N . ALA A 1 340 ? 22.325 2.580 -0.253 1.00 94.88 340 ALA A N 1
ATOM 2738 C CA . ALA A 1 340 ? 21.819 3.560 0.701 1.00 94.88 340 ALA A CA 1
ATOM 2739 C C . ALA A 1 340 ? 20.601 3.102 1.518 1.00 94.88 340 ALA A C 1
ATOM 2741 O O . ALA A 1 340 ? 20.361 3.668 2.584 1.00 94.88 340 ALA A O 1
ATOM 2742 N N . TYR A 1 341 ? 19.808 2.124 1.051 1.00 95.69 341 TYR A N 1
ATOM 2743 C CA . TYR A 1 341 ? 18.533 1.792 1.709 1.00 95.69 341 TYR A CA 1
ATOM 2744 C C . TYR A 1 341 ? 18.728 1.275 3.138 1.00 95.69 341 TYR A C 1
ATOM 2746 O O . TYR A 1 341 ? 18.150 1.797 4.090 1.00 95.69 341 TYR A O 1
ATOM 2754 N N . ALA A 1 342 ? 19.556 0.244 3.277 1.00 94.56 342 ALA A N 1
ATOM 2755 C CA . ALA A 1 342 ? 19.952 -0.326 4.552 1.00 94.56 342 ALA A CA 1
ATOM 2756 C C . ALA A 1 342 ? 21.363 -0.904 4.379 1.00 94.56 342 ALA A C 1
ATOM 2758 O O . ALA A 1 342 ? 21.481 -2.005 3.843 1.00 94.56 342 ALA A O 1
ATOM 2759 N N . PRO A 1 343 ? 22.429 -0.207 4.823 1.00 94.38 343 PRO A N 1
ATOM 2760 C CA . PRO A 1 343 ? 23.810 -0.625 4.563 1.00 94.38 343 PRO A CA 1
ATOM 2761 C C . PRO A 1 343 ? 24.121 -2.062 5.003 1.00 94.38 343 PRO A C 1
ATOM 2763 O O . PRO A 1 343 ? 24.824 -2.790 4.310 1.00 94.38 343 PRO A O 1
ATOM 2766 N N . ALA A 1 344 ? 23.521 -2.517 6.109 1.00 94.19 344 ALA A N 1
ATOM 2767 C CA . ALA A 1 344 ? 23.653 -3.895 6.591 1.00 94.19 344 ALA A CA 1
ATOM 2768 C C . ALA A 1 344 ? 23.068 -4.955 5.631 1.00 94.19 344 ALA A C 1
ATOM 2770 O O . ALA A 1 344 ? 23.408 -6.129 5.736 1.00 94.19 344 ALA A O 1
ATOM 2771 N N . LEU A 1 345 ? 22.192 -4.554 4.706 1.00 96.25 345 LEU A N 1
ATOM 2772 C CA . LEU A 1 345 ? 21.537 -5.411 3.718 1.00 96.25 345 LEU A CA 1
ATOM 2773 C C . LEU A 1 345 ? 22.013 -5.140 2.285 1.00 96.25 345 LEU A C 1
ATOM 2775 O O . LEU A 1 345 ? 21.473 -5.749 1.364 1.00 96.25 345 LEU A O 1
ATOM 2779 N N . ALA A 1 346 ? 23.009 -4.273 2.069 1.00 96.62 346 ALA A N 1
ATOM 2780 C CA . ALA A 1 346 ? 23.425 -3.846 0.730 1.00 96.62 346 ALA A CA 1
ATOM 2781 C C . ALA A 1 346 ? 23.743 -5.036 -0.195 1.00 96.62 346 ALA A C 1
ATOM 2783 O O . ALA A 1 346 ? 23.237 -5.120 -1.312 1.00 96.62 346 ALA A O 1
ATOM 2784 N N . THR A 1 347 ? 24.475 -6.039 0.303 1.00 96.38 347 THR A N 1
ATOM 2785 C CA . THR A 1 347 ? 24.777 -7.267 -0.455 1.00 96.38 347 THR A CA 1
ATOM 2786 C C . THR A 1 347 ? 23.520 -8.065 -0.821 1.00 96.38 347 THR A C 1
ATOM 2788 O O . THR A 1 347 ? 23.421 -8.598 -1.927 1.00 96.38 347 THR A O 1
ATOM 2791 N N . VAL A 1 348 ? 22.541 -8.145 0.088 1.00 96.88 348 VAL A N 1
ATOM 2792 C CA . VAL A 1 348 ? 21.263 -8.835 -0.154 1.00 96.88 348 VAL A CA 1
ATOM 2793 C C . VAL A 1 348 ? 20.449 -8.084 -1.205 1.00 96.88 348 VAL A C 1
ATOM 2795 O O . VAL A 1 348 ? 19.928 -8.711 -2.128 1.00 96.88 348 VAL A O 1
ATOM 2798 N N . ILE A 1 349 ? 20.381 -6.756 -1.104 1.00 97.88 349 ILE A N 1
ATOM 2799 C CA . ILE A 1 349 ? 19.635 -5.896 -2.029 1.00 97.88 349 ILE A CA 1
ATOM 2800 C C . ILE A 1 349 ? 20.256 -5.938 -3.425 1.00 97.88 349 ILE A C 1
ATOM 2802 O O . ILE A 1 349 ? 19.541 -6.187 -4.396 1.00 97.88 349 ILE A O 1
ATOM 2806 N N . HIS A 1 350 ? 21.580 -5.794 -3.529 1.00 96.75 350 HIS A N 1
ATOM 2807 C CA . HIS A 1 350 ? 22.303 -5.900 -4.797 1.00 96.75 350 HIS A CA 1
ATOM 2808 C C . HIS A 1 350 ? 22.018 -7.241 -5.485 1.00 96.75 350 HIS A C 1
ATOM 2810 O O . HIS A 1 350 ? 21.677 -7.292 -6.669 1.00 96.75 350 HIS A O 1
ATOM 2816 N N . ARG A 1 351 ? 22.125 -8.352 -4.743 1.00 96.62 351 ARG A N 1
ATOM 2817 C CA . ARG A 1 351 ? 21.828 -9.688 -5.273 1.00 96.62 351 ARG A CA 1
ATOM 2818 C C . ARG A 1 351 ? 20.370 -9.805 -5.720 1.00 96.62 351 ARG A C 1
ATOM 2820 O O . ARG A 1 351 ? 20.109 -10.348 -6.791 1.00 96.62 351 ARG A O 1
ATOM 2827 N N . SER A 1 352 ? 19.434 -9.316 -4.911 1.00 97.81 352 SER A N 1
ATOM 2828 C CA . SER A 1 352 ? 17.996 -9.415 -5.182 1.00 97.81 352 SER A CA 1
ATOM 2829 C C . SER A 1 352 ? 17.603 -8.649 -6.445 1.00 97.81 352 SER A C 1
ATOM 2831 O O . SER A 1 352 ? 16.903 -9.194 -7.293 1.00 97.81 352 SER A O 1
ATOM 2833 N N . ILE A 1 353 ? 18.126 -7.433 -6.633 1.00 97.31 353 ILE A N 1
ATOM 2834 C CA . ILE A 1 353 ? 17.905 -6.630 -7.845 1.00 97.31 353 ILE A CA 1
ATOM 2835 C C . ILE A 1 353 ? 18.464 -7.336 -9.090 1.00 97.31 353 ILE A C 1
ATOM 2837 O O . ILE A 1 353 ? 17.788 -7.383 -10.119 1.00 97.31 353 ILE A O 1
ATOM 2841 N N . GLY A 1 354 ? 19.645 -7.956 -8.994 1.00 96.38 354 GLY A N 1
ATOM 2842 C CA . GLY A 1 354 ? 20.185 -8.788 -10.074 1.00 96.38 354 GLY A CA 1
ATOM 2843 C C . GLY A 1 354 ? 19.263 -9.963 -10.432 1.00 96.38 354 GLY A C 1
ATOM 2844 O O . GLY A 1 354 ? 18.959 -10.178 -11.606 1.00 96.38 354 GLY A O 1
ATOM 2845 N N . LEU A 1 355 ? 18.752 -10.679 -9.421 1.00 97.06 355 LEU A N 1
ATOM 2846 C CA . LEU A 1 355 ? 17.817 -11.798 -9.604 1.00 97.06 355 LEU A CA 1
ATOM 2847 C C . LEU A 1 355 ? 16.480 -11.373 -10.216 1.00 97.06 355 LEU A C 1
ATOM 2849 O O . LEU A 1 355 ? 15.923 -12.122 -11.016 1.00 97.06 355 LEU A O 1
ATOM 2853 N N . VAL A 1 356 ? 15.967 -10.188 -9.873 1.00 97.69 356 VAL A N 1
ATOM 2854 C CA . VAL A 1 356 ? 14.751 -9.637 -10.490 1.00 97.69 356 VAL A CA 1
ATOM 2855 C C . VAL A 1 356 ? 14.909 -9.557 -12.000 1.00 97.69 356 VAL A C 1
ATOM 2857 O O . VAL A 1 356 ? 14.044 -10.019 -12.744 1.00 97.69 356 VAL A O 1
ATOM 2860 N N . MET A 1 357 ? 16.012 -8.967 -12.456 1.00 96.81 357 MET A N 1
ATOM 2861 C CA . MET A 1 357 ? 16.200 -8.706 -13.874 1.00 96.81 357 MET A CA 1
ATOM 2862 C C . MET A 1 357 ? 16.550 -9.980 -14.649 1.00 96.81 357 MET A C 1
ATOM 2864 O O . MET A 1 357 ? 16.032 -10.184 -15.745 1.00 96.81 357 MET A O 1
ATOM 2868 N N . LEU A 1 358 ? 17.324 -10.885 -14.040 1.00 95.81 358 LEU A N 1
ATOM 2869 C CA . LEU A 1 358 ? 17.571 -12.222 -14.584 1.00 95.81 358 LEU A CA 1
ATOM 2870 C C . LEU A 1 358 ? 16.258 -13.000 -14.738 1.00 95.81 358 LEU A C 1
ATOM 2872 O O . LEU A 1 358 ? 15.928 -13.449 -15.832 1.00 95.81 358 LEU A O 1
ATOM 2876 N N . GLY A 1 359 ? 15.459 -13.076 -13.671 1.00 95.81 359 GLY A N 1
ATOM 2877 C CA . GLY A 1 359 ? 14.172 -13.768 -13.689 1.00 95.81 359 GLY A CA 1
ATOM 2878 C C . GLY A 1 359 ? 13.168 -13.149 -14.665 1.00 95.81 359 GLY A C 1
ATOM 2879 O O . GLY A 1 359 ? 12.329 -13.860 -15.217 1.00 95.81 359 GLY A O 1
ATOM 2880 N N . ALA A 1 360 ? 13.250 -11.839 -14.917 1.00 97.19 360 ALA A N 1
ATOM 2881 C CA . ALA A 1 360 ? 12.437 -11.171 -15.929 1.00 97.19 360 ALA A CA 1
ATOM 2882 C C . ALA A 1 360 ? 12.819 -11.575 -17.361 1.00 97.19 360 ALA A C 1
ATOM 2884 O O . ALA A 1 360 ? 11.924 -11.761 -18.188 1.00 97.19 360 ALA A O 1
ATOM 2885 N N . VAL A 1 361 ? 14.113 -11.754 -17.643 1.00 96.31 361 VAL A N 1
ATOM 2886 C CA . VAL A 1 361 ? 14.594 -12.277 -18.931 1.00 96.31 361 VAL A CA 1
ATOM 2887 C C . VAL A 1 361 ? 14.197 -13.746 -19.096 1.00 96.31 361 VAL A C 1
ATOM 2889 O O . VAL A 1 361 ? 13.570 -14.104 -20.090 1.00 96.31 361 VAL A O 1
ATOM 2892 N N . GLU A 1 362 ? 14.464 -14.588 -18.094 1.00 95.31 362 GLU A N 1
ATOM 2893 C CA . GLU A 1 362 ? 14.156 -16.028 -18.132 1.00 95.31 362 GLU A CA 1
ATOM 2894 C C . GLU A 1 362 ? 12.660 -16.316 -18.322 1.00 95.31 362 GLU A C 1
ATOM 2896 O O . GLU A 1 362 ? 12.284 -17.254 -19.023 1.00 95.31 362 GLU A O 1
ATOM 2901 N N . LYS A 1 363 ? 11.790 -15.495 -17.720 1.00 95.19 363 LYS A N 1
ATOM 2902 C CA . LYS A 1 363 ? 10.327 -15.619 -17.842 1.00 95.19 363 LYS A CA 1
ATOM 2903 C C . LYS A 1 363 ? 9.748 -14.875 -19.051 1.00 95.19 363 LYS A C 1
ATOM 2905 O O . LYS A 1 363 ? 8.529 -14.831 -19.198 1.00 95.19 363 LYS A O 1
ATOM 2910 N N . GLY A 1 364 ? 10.587 -14.279 -19.901 1.00 95.12 364 GLY A N 1
ATOM 2911 C CA . GLY A 1 364 ? 10.164 -13.632 -21.143 1.00 95.12 364 GLY A CA 1
ATOM 2912 C C . GLY A 1 364 ? 9.418 -12.305 -20.969 1.00 95.12 364 GLY A C 1
ATOM 2913 O O . GLY A 1 364 ? 8.718 -11.882 -21.887 1.00 95.12 364 GLY A O 1
ATOM 2914 N N . VAL A 1 365 ? 9.562 -11.620 -19.826 1.00 95.88 365 VAL A N 1
ATOM 2915 C CA . VAL A 1 365 ? 9.032 -10.250 -19.645 1.00 95.88 365 VAL A CA 1
ATOM 2916 C C . VAL A 1 365 ? 9.711 -9.286 -20.625 1.00 95.88 365 VAL A C 1
ATOM 2918 O O . VAL A 1 365 ? 9.070 -8.408 -21.206 1.00 95.88 365 VAL A O 1
ATOM 2921 N N . LEU A 1 366 ? 11.013 -9.476 -20.839 1.00 94.38 366 LEU A N 1
ATOM 2922 C CA . LEU A 1 366 ? 11.792 -8.860 -21.908 1.00 94.38 366 LEU A CA 1
ATOM 2923 C C . LEU A 1 366 ? 12.749 -9.898 -22.511 1.00 94.38 366 LEU A C 1
ATOM 2925 O O . LEU A 1 366 ? 13.192 -10.786 -21.789 1.00 94.38 366 LEU A O 1
ATOM 2929 N N . PRO A 1 367 ? 13.105 -9.781 -23.801 1.00 93.50 367 PRO A N 1
ATOM 2930 C CA . PRO A 1 367 ? 14.056 -10.699 -24.424 1.00 93.50 367 PRO A CA 1
ATOM 2931 C C . PRO A 1 367 ? 15.497 -10.487 -23.930 1.00 93.50 367 PRO A C 1
ATOM 2933 O O . PRO A 1 367 ? 16.216 -11.453 -23.710 1.00 93.50 367 PRO A O 1
ATOM 2936 N N . SER A 1 368 ? 15.932 -9.234 -23.763 1.00 94.19 368 SER A N 1
ATOM 2937 C CA . SER A 1 368 ? 17.255 -8.872 -23.240 1.00 94.19 368 SER A CA 1
ATOM 2938 C C . SER A 1 368 ? 17.308 -7.392 -22.846 1.00 94.19 368 SER A C 1
ATOM 2940 O O . SER A 1 368 ? 16.481 -6.594 -23.296 1.00 94.19 368 SER A O 1
ATOM 2942 N N . LEU A 1 369 ? 18.294 -7.010 -22.024 1.00 92.19 369 LEU A N 1
ATOM 2943 C CA . LEU A 1 369 ? 18.572 -5.605 -21.685 1.00 92.19 369 LEU A CA 1
ATOM 2944 C C . LEU A 1 369 ? 19.421 -4.870 -22.732 1.00 92.19 369 LEU A C 1
ATOM 2946 O O . LEU A 1 369 ? 19.536 -3.643 -22.668 1.00 92.19 369 LEU A O 1
ATOM 2950 N N . THR A 1 370 ? 19.991 -5.588 -23.701 1.00 91.62 370 THR A N 1
ATOM 2951 C CA . THR A 1 370 ? 20.856 -5.031 -24.751 1.00 91.62 370 THR A CA 1
ATOM 2952 C C . THR A 1 370 ? 20.244 -3.812 -25.455 1.00 91.62 370 THR A C 1
ATOM 2954 O O . THR A 1 370 ? 20.909 -2.775 -25.477 1.00 91.62 370 THR A O 1
ATOM 2957 N N . PRO A 1 371 ? 18.968 -3.834 -25.909 1.00 92.50 371 PRO A N 1
ATOM 2958 C CA . PRO A 1 371 ? 18.371 -2.685 -26.591 1.00 92.50 371 PRO A CA 1
ATOM 2959 C C . PRO A 1 371 ? 18.289 -1.431 -25.722 1.00 92.50 371 PRO A C 1
ATOM 2961 O O . PRO A 1 371 ? 18.294 -0.329 -26.252 1.00 92.50 371 PRO A O 1
ATOM 2964 N N . VAL A 1 372 ? 18.211 -1.582 -24.395 1.00 92.25 372 VAL A N 1
ATOM 2965 C CA . VAL A 1 372 ? 18.201 -0.448 -23.463 1.00 92.25 372 VAL A CA 1
ATOM 2966 C C . VAL A 1 372 ? 19.607 0.134 -23.336 1.00 92.25 372 VAL A C 1
ATOM 2968 O O . VAL A 1 372 ? 19.775 1.346 -23.416 1.00 92.25 372 VAL A O 1
ATOM 2971 N N . CYS A 1 373 ? 20.619 -0.721 -23.173 1.00 90.62 373 CYS A N 1
ATOM 2972 C CA . CYS A 1 373 ? 22.009 -0.303 -22.963 1.00 90.62 373 CYS A CA 1
ATOM 2973 C C . CYS A 1 373 ? 22.610 0.386 -24.195 1.00 90.62 373 CYS A C 1
ATOM 2975 O O . CYS A 1 373 ? 23.340 1.375 -24.069 1.00 90.62 373 CYS A O 1
ATOM 2977 N N . GLU A 1 374 ? 22.290 -0.127 -25.380 1.00 91.12 374 GLU A N 1
ATOM 2978 C CA . GLU A 1 374 ? 22.793 0.364 -26.667 1.00 91.12 374 GLU A CA 1
ATOM 2979 C C . GLU A 1 374 ? 21.959 1.522 -27.229 1.00 91.12 374 GLU A C 1
ATOM 2981 O O . GLU A 1 374 ? 22.335 2.128 -28.232 1.00 91.12 374 GLU A O 1
ATOM 2986 N N . HIS A 1 375 ? 20.839 1.872 -26.588 1.00 94.06 375 HIS A N 1
ATOM 2987 C CA . HIS A 1 375 ? 19.970 2.920 -27.098 1.00 94.06 375 HIS A CA 1
ATOM 2988 C C . HIS A 1 375 ? 20.700 4.283 -27.139 1.00 94.06 375 HIS A C 1
ATOM 2990 O O . HIS A 1 375 ? 21.191 4.739 -26.102 1.00 94.06 375 HIS A O 1
ATOM 2996 N N . PRO A 1 376 ? 20.695 5.017 -28.272 1.00 93.56 376 PRO A N 1
ATOM 2997 C CA . PRO A 1 376 ? 21.415 6.291 -28.416 1.00 93.56 376 PRO A CA 1
ATOM 2998 C C . PRO A 1 376 ? 21.014 7.393 -27.425 1.00 93.56 376 PRO A C 1
ATOM 3000 O O . PRO A 1 376 ? 21.780 8.315 -27.170 1.00 93.56 376 PRO A O 1
ATOM 3003 N N . ARG A 1 377 ? 19.794 7.321 -26.875 1.00 94.62 377 ARG A N 1
ATOM 3004 C CA . ARG A 1 377 ? 19.291 8.277 -25.866 1.00 94.62 377 ARG A CA 1
ATOM 3005 C C . ARG A 1 377 ? 19.669 7.934 -24.421 1.00 94.62 377 ARG A C 1
ATOM 3007 O O . ARG A 1 377 ? 19.303 8.693 -23.529 1.00 94.62 377 ARG A O 1
ATOM 3014 N N . ILE A 1 378 ? 20.338 6.805 -24.183 1.00 93.00 378 ILE A N 1
ATOM 3015 C CA . ILE A 1 378 ? 20.938 6.493 -22.883 1.00 93.00 378 ILE A CA 1
ATOM 3016 C C . ILE A 1 378 ? 22.321 7.135 -22.814 1.00 93.00 378 ILE A C 1
ATOM 3018 O O . ILE A 1 378 ? 23.190 6.873 -23.650 1.00 93.00 378 ILE A O 1
ATOM 3022 N N . ASP A 1 379 ? 22.519 7.969 -21.796 1.00 92.75 379 ASP A N 1
ATOM 3023 C CA . ASP A 1 379 ? 23.806 8.589 -21.521 1.00 92.75 379 ASP A CA 1
ATOM 3024 C C . ASP A 1 379 ? 24.810 7.590 -20.920 1.00 92.75 379 ASP A C 1
ATOM 3026 O O . ASP A 1 379 ? 24.477 6.495 -20.453 1.00 92.75 379 ASP A O 1
ATOM 3030 N N . THR A 1 380 ? 26.088 7.964 -20.947 1.00 93.06 380 THR A N 1
ATOM 3031 C CA . THR A 1 380 ? 27.184 7.103 -20.483 1.00 93.06 380 THR A CA 1
ATOM 3032 C C . THR A 1 380 ? 27.066 6.762 -18.996 1.00 93.06 380 THR A C 1
ATOM 3034 O O . THR A 1 380 ? 27.432 5.660 -18.585 1.00 93.06 380 THR A O 1
ATOM 3037 N N . THR A 1 381 ? 26.533 7.680 -18.186 1.00 95.56 381 THR A N 1
ATOM 3038 C CA . THR A 1 381 ? 26.339 7.477 -16.746 1.00 95.56 381 THR A CA 1
ATOM 3039 C C . THR A 1 381 ? 25.296 6.399 -16.473 1.00 95.56 381 THR A C 1
ATOM 3041 O O . THR A 1 381 ? 25.593 5.437 -15.763 1.00 95.56 381 THR A O 1
ATOM 3044 N N . THR A 1 382 ? 24.118 6.497 -17.094 1.00 95.31 382 THR A N 1
ATOM 3045 C CA . THR A 1 382 ? 23.063 5.483 -16.973 1.00 95.31 382 THR A CA 1
ATOM 3046 C C . THR A 1 382 ? 23.541 4.138 -17.515 1.00 95.31 382 THR A C 1
ATOM 3048 O O . THR A 1 382 ? 23.276 3.100 -16.910 1.00 95.31 382 THR A O 1
ATOM 3051 N N . ARG A 1 383 ? 24.305 4.127 -18.618 1.00 94.62 383 ARG A N 1
ATOM 3052 C CA . ARG A 1 383 ? 24.899 2.892 -19.150 1.00 94.62 383 ARG A CA 1
ATOM 3053 C C . ARG A 1 383 ? 25.808 2.225 -18.117 1.00 94.62 383 ARG A C 1
ATOM 3055 O O . ARG A 1 383 ? 25.634 1.046 -17.828 1.00 94.62 383 ARG A O 1
ATOM 3062 N N . ARG A 1 384 ? 26.726 2.975 -17.497 1.00 94.44 384 ARG A N 1
ATOM 3063 C CA . ARG A 1 384 ? 27.617 2.453 -16.445 1.00 94.44 384 ARG A CA 1
ATOM 3064 C C . ARG A 1 384 ? 26.837 1.884 -15.258 1.00 94.44 384 ARG A C 1
ATOM 3066 O O . ARG A 1 384 ? 27.191 0.824 -14.754 1.00 94.44 384 ARG A O 1
ATOM 3073 N N . GLN A 1 385 ? 25.768 2.561 -14.845 1.00 95.88 385 GLN A N 1
ATOM 3074 C CA . GLN A 1 385 ? 24.874 2.084 -13.788 1.00 95.88 385 GLN A CA 1
ATOM 3075 C C . GLN A 1 385 ? 24.187 0.762 -14.163 1.00 95.88 385 GLN A C 1
ATOM 3077 O O . GLN A 1 385 ? 24.141 -0.148 -13.341 1.00 95.88 385 GLN A O 1
ATOM 3082 N N . LEU A 1 386 ? 23.726 0.605 -15.410 1.00 95.31 386 LEU A N 1
ATOM 3083 C CA . LEU A 1 386 ? 23.184 -0.668 -15.903 1.00 95.31 386 LEU A CA 1
ATOM 3084 C C . LEU A 1 386 ? 24.226 -1.796 -15.860 1.00 95.31 386 LEU A C 1
ATOM 3086 O O . LEU A 1 386 ? 23.893 -2.889 -15.409 1.00 95.31 386 LEU A O 1
ATOM 3090 N N . HIS A 1 387 ? 25.480 -1.539 -16.258 1.00 93.50 387 HIS A N 1
ATOM 3091 C CA . HIS A 1 387 ? 26.557 -2.536 -16.138 1.00 93.50 387 HIS A CA 1
ATOM 3092 C C . HIS A 1 387 ? 26.876 -2.896 -14.691 1.00 93.50 387 HIS A C 1
ATOM 3094 O O . HIS A 1 387 ? 27.150 -4.057 -14.404 1.00 93.50 387 HIS A O 1
ATOM 3100 N N . HIS A 1 388 ? 26.824 -1.927 -13.781 1.00 92.88 388 HIS A N 1
ATOM 3101 C CA . HIS A 1 388 ? 27.054 -2.186 -12.366 1.00 92.88 388 HIS A CA 1
ATOM 3102 C C . HIS A 1 388 ? 25.932 -3.034 -11.749 1.00 92.88 388 HIS A C 1
ATOM 3104 O O . HIS A 1 388 ? 26.205 -4.028 -11.084 1.00 92.88 388 HIS A O 1
ATOM 3110 N N . LEU A 1 389 ? 24.673 -2.676 -12.018 1.00 94.31 389 LEU A N 1
ATOM 3111 C CA . LEU A 1 389 ? 23.506 -3.373 -11.478 1.00 94.31 389 LEU A CA 1
ATOM 3112 C C . LEU A 1 3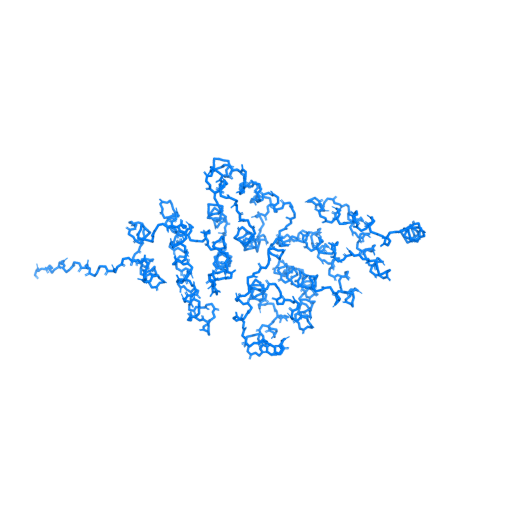89 ? 23.311 -4.770 -12.085 1.00 94.31 389 LEU A C 1
ATOM 3114 O O . LEU A 1 389 ? 22.889 -5.694 -11.389 1.00 94.31 389 LEU A O 1
ATOM 3118 N N . PHE A 1 390 ? 23.590 -4.930 -13.382 1.00 94.56 390 PHE A N 1
ATOM 3119 C CA . PHE A 1 390 ? 23.227 -6.123 -14.152 1.00 94.56 390 PHE A CA 1
ATOM 3120 C C . PHE A 1 390 ? 24.385 -6.670 -15.004 1.00 94.56 390 PHE A C 1
ATOM 3122 O O . PHE A 1 390 ? 24.193 -6.916 -16.196 1.00 94.56 390 PHE A O 1
ATOM 3129 N N . PRO A 1 391 ? 25.576 -6.924 -14.431 1.00 90.25 391 PRO A N 1
ATOM 3130 C CA . PRO A 1 391 ? 26.793 -7.215 -15.197 1.00 90.25 391 PRO A CA 1
ATOM 3131 C C . PRO A 1 391 ? 26.683 -8.446 -16.107 1.00 90.25 391 PRO A C 1
ATOM 3133 O O . PRO A 1 391 ? 27.358 -8.517 -17.125 1.00 90.25 391 PRO A O 1
ATOM 3136 N N . GLN A 1 392 ? 25.825 -9.411 -15.764 1.00 87.56 392 GLN A N 1
ATOM 3137 C CA . GLN A 1 392 ? 25.628 -10.650 -16.529 1.00 87.56 392 GLN A CA 1
ATOM 3138 C C . GLN A 1 392 ? 24.613 -10.520 -17.678 1.00 87.56 392 GLN A C 1
ATOM 3140 O O . GLN A 1 392 ? 24.487 -11.437 -18.483 1.00 87.56 392 GLN A O 1
ATOM 3145 N N . LEU A 1 393 ? 23.851 -9.422 -17.735 1.00 87.94 393 LEU A N 1
ATOM 3146 C CA . LEU A 1 393 ? 22.713 -9.252 -18.652 1.00 87.94 393 LEU A CA 1
ATOM 3147 C C . LEU A 1 393 ? 22.940 -8.171 -19.708 1.00 87.94 393 LEU A C 1
ATOM 3149 O O . LEU A 1 393 ? 22.059 -7.909 -20.529 1.00 87.94 393 LEU A O 1
ATOM 3153 N N . VAL A 1 394 ? 24.097 -7.521 -19.667 1.00 84.69 394 VAL A N 1
ATOM 3154 C CA . VAL A 1 394 ? 24.455 -6.432 -20.567 1.00 84.69 394 VAL A CA 1
ATOM 3155 C C . VAL A 1 394 ? 25.747 -6.780 -21.309 1.00 84.69 394 VAL A C 1
ATOM 3157 O O . VAL A 1 394 ? 26.570 -7.523 -20.769 1.00 84.69 394 VAL A O 1
ATOM 3160 N N . PRO A 1 395 ? 25.950 -6.266 -22.535 1.00 77.00 395 PRO A N 1
ATOM 3161 C CA . PRO A 1 395 ? 27.209 -6.453 -23.252 1.00 77.00 395 PRO A CA 1
ATOM 3162 C C . PRO A 1 395 ? 28.412 -5.967 -22.422 1.00 77.00 395 PRO A C 1
ATOM 3164 O O . PRO A 1 395 ? 28.243 -5.119 -21.549 1.00 77.00 395 PRO A O 1
ATOM 3167 N N . PRO A 1 396 ? 29.640 -6.447 -22.657 1.00 71.12 396 PRO A N 1
ATOM 3168 C CA . PRO A 1 396 ? 30.822 -5.831 -22.059 1.00 71.12 396 PRO A CA 1
ATOM 3169 C C . PRO A 1 396 ? 30.989 -4.386 -22.560 1.00 71.12 396 PRO A C 1
ATOM 3171 O O . PRO A 1 396 ? 30.727 -4.094 -23.729 1.00 71.12 396 PRO A O 1
ATOM 3174 N N . VAL A 1 397 ? 31.429 -3.476 -21.683 1.00 62.84 397 VAL A N 1
ATOM 3175 C CA . VAL A 1 397 ? 31.762 -2.095 -22.074 1.00 62.84 397 VAL A CA 1
ATOM 3176 C C . VAL A 1 397 ? 32.909 -2.160 -23.080 1.00 62.84 397 VAL A C 1
ATOM 3178 O O . VAL A 1 397 ? 33.986 -2.655 -22.762 1.00 62.84 397 VAL A O 1
ATOM 3181 N N . SER A 1 398 ? 32.680 -1.701 -24.309 1.00 54.91 398 SER A N 1
ATOM 3182 C CA . SER A 1 398 ? 33.753 -1.556 -25.290 1.00 54.91 398 SER A CA 1
ATOM 3183 C C . SER A 1 398 ? 34.608 -0.355 -24.885 1.00 54.91 398 SER A C 1
ATOM 3185 O O . SER A 1 398 ? 34.196 0.789 -25.077 1.00 54.91 398 SER A O 1
ATOM 3187 N N . ASP A 1 399 ? 35.786 -0.601 -24.313 1.00 42.69 399 ASP A N 1
ATOM 3188 C CA . ASP A 1 399 ? 36.814 0.422 -24.095 1.00 42.69 399 ASP A CA 1
ATOM 3189 C C . ASP A 1 399 ? 37.428 0.831 -25.445 1.00 42.69 399 ASP A C 1
ATOM 3191 O O . ASP A 1 399 ? 38.576 0.539 -25.761 1.00 42.69 399 ASP A O 1
ATOM 3195 N N . THR A 1 400 ? 36.647 1.493 -26.293 1.00 39.44 400 THR A N 1
ATOM 3196 C CA . THR A 1 400 ? 37.158 2.180 -27.481 1.00 39.44 400 THR A CA 1
ATOM 3197 C C . THR A 1 400 ? 36.846 3.658 -27.346 1.00 39.44 400 THR A C 1
ATOM 3199 O O . THR A 1 400 ? 36.000 4.207 -28.049 1.00 39.44 400 THR A O 1
ATOM 3202 N N . VAL A 1 401 ? 37.542 4.311 -26.415 1.00 40.44 401 VAL A N 1
ATOM 3203 C CA . VAL A 1 401 ? 37.849 5.729 -26.586 1.00 40.44 401 VAL A CA 1
ATOM 3204 C C . VAL A 1 401 ? 38.999 5.773 -27.580 1.00 40.44 401 VAL A C 1
ATOM 3206 O O . VAL A 1 401 ? 40.121 5.368 -27.286 1.00 40.44 401 VAL A O 1
ATOM 3209 N N . SER A 1 402 ? 38.678 6.207 -28.789 1.00 37.28 402 SER A N 1
ATOM 3210 C CA . SER A 1 402 ? 39.617 6.597 -29.827 1.00 37.28 402 SER A CA 1
ATOM 3211 C C . SER A 1 402 ? 40.696 7.516 -29.250 1.00 37.28 402 SER A C 1
ATOM 3213 O O . SER A 1 402 ? 40.437 8.678 -28.941 1.00 37.28 402 SER A O 1
ATOM 3215 N N . ALA A 1 403 ? 41.914 6.991 -29.123 1.00 36.03 403 ALA A N 1
ATOM 3216 C CA . ALA A 1 403 ? 43.120 7.800 -29.131 1.00 36.03 403 ALA A CA 1
ATOM 3217 C C . ALA A 1 403 ? 43.209 8.454 -30.517 1.00 36.03 403 ALA A C 1
ATOM 3219 O O . ALA A 1 403 ? 43.620 7.826 -31.489 1.00 36.03 403 ALA A O 1
ATOM 3220 N N . GLY A 1 404 ? 42.724 9.684 -30.620 1.00 38.34 404 GLY A N 1
ATOM 3221 C CA . GLY A 1 404 ? 42.667 10.431 -31.868 1.00 38.34 404 GLY A CA 1
ATOM 3222 C C . GLY A 1 404 ? 42.409 11.893 -31.566 1.00 38.34 404 GLY A C 1
ATOM 3223 O O . GLY A 1 404 ? 41.260 12.309 -31.512 1.00 38.34 404 GLY A O 1
ATOM 3224 N N . ASP A 1 405 ? 43.475 12.603 -31.203 1.00 34.84 405 ASP A N 1
ATOM 3225 C CA . ASP A 1 405 ? 43.895 13.846 -31.863 1.00 34.84 405 ASP A CA 1
ATOM 3226 C C . ASP A 1 405 ? 45.041 14.469 -31.060 1.00 34.84 405 ASP A C 1
ATOM 3228 O O . ASP A 1 405 ? 44.883 15.391 -30.259 1.00 34.84 405 ASP A O 1
ATOM 3232 N N . SER A 1 406 ? 46.243 13.940 -31.295 1.00 32.44 406 SER A N 1
ATOM 3233 C CA . SER A 1 406 ? 47.477 14.679 -31.051 1.00 32.44 406 SER A CA 1
ATOM 3234 C C . SER A 1 406 ? 47.577 15.751 -32.133 1.00 32.44 406 SER A C 1
ATOM 3236 O O . SER A 1 406 ? 48.084 15.495 -33.225 1.00 32.44 406 SER A O 1
ATOM 3238 N N . VAL A 1 407 ? 47.055 16.944 -31.856 1.00 35.69 407 VAL A N 1
ATOM 3239 C CA . VAL A 1 407 ? 47.319 18.119 -32.687 1.00 35.69 407 VAL A CA 1
ATOM 3240 C C . VAL A 1 407 ? 48.777 18.513 -32.472 1.00 35.69 407 VAL A C 1
ATOM 3242 O O . VAL A 1 407 ? 49.153 19.008 -31.412 1.00 35.69 407 VAL A O 1
ATOM 3245 N N . VAL A 1 408 ? 49.596 18.248 -33.486 1.00 33.12 408 VAL A N 1
ATOM 3246 C CA . VAL A 1 408 ? 50.919 18.848 -33.651 1.00 33.12 408 VAL A CA 1
ATOM 3247 C C . VAL A 1 408 ? 50.719 20.283 -34.132 1.00 33.12 408 VAL A C 1
ATOM 3249 O O . VAL A 1 408 ? 50.157 20.490 -35.207 1.00 33.12 408 VAL A O 1
ATOM 3252 N N . TYR A 1 409 ? 51.207 21.242 -33.349 1.00 36.56 409 TYR A N 1
ATOM 3253 C CA . TYR A 1 409 ? 51.779 22.495 -33.837 1.00 36.56 409 TYR A CA 1
ATOM 3254 C C . TYR A 1 409 ? 53.068 22.771 -33.076 1.00 36.56 409 TYR A C 1
ATOM 3256 O O . TYR A 1 409 ? 53.049 22.622 -31.832 1.00 36.56 409 TYR A O 1
#

Radius of gyration: 24.11 Å; chains: 1; bounding box: 88×42×59 Å

InterPro domains:
  IPR019333 Integrator complex subunit 3, N-terminal [PF10189] (3-387)
  IPR045334 Integrator complex subunit 3 [PTHR13587] (3-398)